Protein AF-0000000077933876 (afdb_homodimer)

Foldseek 3Di:
DDDPDDPPPDDDDFWDFDPPAAEEEEAQQCVVLCVVLVVVLPGYTYGHAAQQVLLVLLVQDWDDDVPDIDRDGHQKYKHWPVSCVVCVVFFDDKDWWWKWFKWKFAPDDDDAPQRCPPWAEAAEDVVRHVLNVQSLVLCCVPRNDVPVVVVRYHYDRGCLPPRLVCCVVVVGRMYIGIQLSCQVSVTDIGTSPDMIIMIMTGTPPDDNVSNVSNVDSCNDPVSVVSCVVSPIGTDDDDPPPPD/DDDPDDPPPDDDDFWDFDPPAAEEEEAQQCVVLCVVLVVVLPGYTYGHFAQQVLLVLLVQDWDDDVPDIDRDGHQKYKHWPVSCVVCVVFFDDKDWWWKWFKWKFAPDDDDAPQRCPPWAEAAEDVVRHVLNVQSLVLCCVPRNDVPVVVVRYHYDRGCLPVRLVCCVVVVGRMYIGIQLSCQVSVTDIGTSPDMIIMIMTGTPPDDNVSNVSNVPSCNDPVSVVSCVVSPIGTDDDDPPPPD

Radius of gyration: 26.0 Å; Cα contacts (8 Å, |Δi|>4): 1100; chains: 2; bounding box: 53×75×72 Å

pLDDT: mean 94.38, std 9.24, range [29.62, 98.94]

Nearest PDB structures (foldseek):
  7tav-assembly1_A  TM=8.319E-01  e=1.014E-13  Listeria monocytogenes
  7tav-assembly5_E  TM=8.235E-01  e=1.343E-12  Listeria monocytogenes
  7tav-assembly2_B  TM=8.235E-01  e=7.823E-13  Listeria monocytogenes
  1atg-assembly1_A  TM=7.461E-01  e=5.921E-11  Azotobacter vinelandii
  9b1v-assembly1_A  TM=5.946E-01  e=6.844E-06  Methylorubrum extorquens

Organism: NCBI:txid1294262

Structure (mmCIF, N/CA/C/O backbone):
data_AF-0000000077933876-model_v1
#
loop_
_entity.id
_entity.type
_entity.pdbx_description
1 polymer 'Uncharacterized protein'
#
loop_
_atom_site.group_PDB
_atom_site.id
_atom_site.type_symbol
_atom_site.label_atom_id
_atom_site.label_alt_id
_atom_site.label_comp_id
_atom_site.label_asym_id
_atom_site.label_entity_id
_atom_site.label_seq_id
_atom_site.pdbx_PDB_ins_code
_atom_site.Cartn_x
_atom_site.Cartn_y
_atom_site.Cartn_z
_atom_site.occupancy
_atom_site.B_iso_or_equiv
_atom_site.auth_seq_id
_atom_site.auth_comp_id
_atom_site.auth_asym_id
_atom_site.auth_atom_id
_atom_site.pdbx_PDB_model_num
ATOM 1 N N . MET A 1 1 ? -9.625 11.125 -10.273 1 88.19 1 MET A N 1
ATOM 2 C CA . MET A 1 1 ? -8.867 10.188 -9.445 1 88.19 1 MET A CA 1
ATOM 3 C C . MET A 1 1 ? -7.469 10.719 -9.164 1 88.19 1 MET A C 1
ATOM 5 O O . MET A 1 1 ? -6.762 11.141 -10.078 1 88.19 1 MET A O 1
ATOM 9 N N . LEU A 1 2 ? -7.176 10.781 -7.918 1 91.56 2 LEU A N 1
ATOM 10 C CA . LEU A 1 2 ? -5.879 11.305 -7.492 1 91.56 2 LEU A CA 1
ATOM 11 C C . LEU A 1 2 ? -4.875 10.172 -7.301 1 91.56 2 LEU A C 1
ATOM 13 O O . LEU A 1 2 ? -5.148 9.211 -6.578 1 91.56 2 LEU A O 1
ATOM 17 N N . ASP A 1 3 ? -3.797 10.289 -7.992 1 95.56 3 ASP A N 1
ATOM 18 C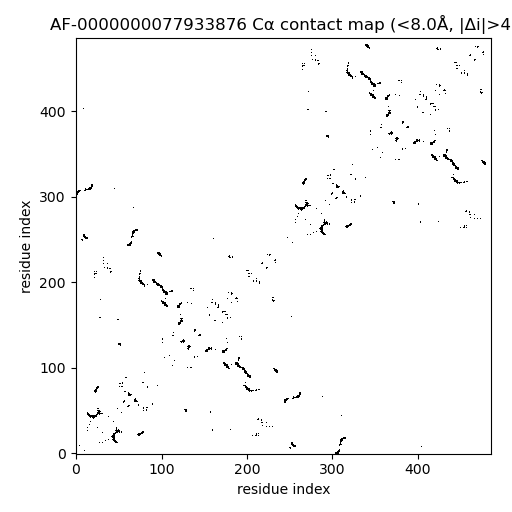 CA . ASP A 1 3 ? -2.768 9.258 -7.887 1 95.56 3 ASP A CA 1
ATOM 19 C C . ASP A 1 3 ? -1.721 9.625 -6.84 1 95.56 3 ASP A C 1
ATOM 21 O O . ASP A 1 3 ? -0.976 10.594 -7.02 1 95.56 3 ASP A O 1
ATOM 25 N N . LEU A 1 4 ? -1.622 8.875 -5.781 1 94.81 4 LEU A N 1
ATOM 26 C CA . LEU A 1 4 ? -0.704 9.18 -4.688 1 94.81 4 LEU A CA 1
ATOM 27 C C . LEU A 1 4 ? 0.378 8.109 -4.578 1 94.81 4 LEU A C 1
ATOM 29 O O . LEU A 1 4 ? 0.996 7.949 -3.523 1 94.81 4 LEU A O 1
ATOM 33 N N . THR A 1 5 ? 0.545 7.301 -5.637 1 97.19 5 THR A N 1
ATOM 34 C CA . THR A 1 5 ? 1.68 6.387 -5.703 1 97.19 5 THR A CA 1
ATOM 35 C C . THR A 1 5 ? 2.994 7.141 -5.531 1 97.19 5 THR A C 1
ATOM 37 O O . THR A 1 5 ? 3.207 8.18 -6.16 1 97.19 5 THR A O 1
ATOM 40 N N . LEU A 1 6 ? 3.783 6.648 -4.66 1 95.88 6 LEU A N 1
ATOM 41 C CA . LEU A 1 6 ? 5.039 7.324 -4.348 1 95.88 6 LEU A CA 1
ATOM 42 C C . LEU A 1 6 ? 6.16 6.316 -4.125 1 95.88 6 LEU A C 1
ATOM 44 O O . LEU A 1 6 ? 6.164 5.598 -3.121 1 95.88 6 LEU A O 1
ATOM 48 N N . ASP A 1 7 ? 7.145 6.277 -5.031 1 94.06 7 ASP A N 1
ATOM 49 C CA . ASP A 1 7 ? 8.258 5.344 -4.949 1 94.06 7 ASP A CA 1
ATOM 50 C C . ASP A 1 7 ? 8.969 5.453 -3.604 1 94.06 7 ASP A C 1
ATOM 52 O O . ASP A 1 7 ? 9.258 6.559 -3.137 1 94.06 7 ASP A O 1
ATOM 56 N N . GLY A 1 8 ? 9.18 4.234 -2.953 1 94.44 8 GLY A N 1
ATOM 57 C CA . GLY A 1 8 ? 9.898 4.184 -1.69 1 94.44 8 GLY A CA 1
ATOM 58 C C . GLY A 1 8 ? 9 4.371 -0.483 1 94.44 8 GLY A C 1
ATOM 59 O O . GLY A 1 8 ? 9.422 4.137 0.652 1 94.44 8 GLY A O 1
ATOM 60 N N . PHE A 1 9 ? 7.734 4.75 -0.717 1 96.31 9 PHE A N 1
ATOM 61 C CA . PHE A 1 9 ? 6.883 5.066 0.425 1 96.31 9 PHE A CA 1
ATOM 62 C C . PHE A 1 9 ? 5.539 4.359 0.31 1 96.31 9 PHE A C 1
ATOM 64 O O . PHE A 1 9 ? 5.164 3.576 1.185 1 96.31 9 PHE A O 1
ATOM 71 N N . ASP A 1 10 ? 4.793 4.66 -0.73 1 97.38 10 ASP A N 1
ATOM 72 C CA . ASP A 1 10 ? 3.5 4.023 -0.968 1 97.38 10 ASP A CA 1
ATOM 73 C C . ASP A 1 10 ? 3.459 3.363 -2.346 1 97.38 10 ASP A C 1
ATOM 75 O O . ASP A 1 10 ? 3.188 4.023 -3.35 1 97.38 10 ASP A O 1
ATOM 79 N N . LEU A 1 11 ? 3.707 2.055 -2.361 1 96.62 11 LEU A N 1
ATOM 80 C CA . LEU A 1 11 ? 3.695 1.182 -3.529 1 96.62 11 LEU A CA 1
ATOM 81 C C . LEU A 1 11 ? 2.832 -0.05 -3.277 1 96.62 11 LEU A C 1
ATOM 83 O O . LEU A 1 11 ? 3.018 -0.75 -2.279 1 96.62 11 LEU A O 1
ATOM 87 N N . VAL A 1 12 ? 1.88 -0.261 -4.156 1 96.62 12 VAL A N 1
ATOM 88 C CA . VAL A 1 12 ? 1.014 -1.425 -4.004 1 96.62 12 VA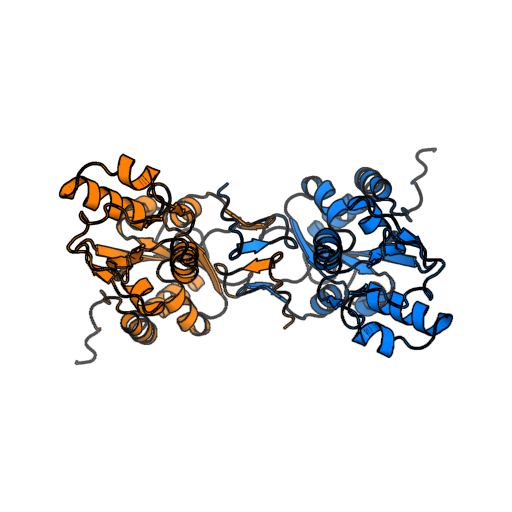L A CA 1
ATOM 89 C C . VAL A 1 12 ? 0.919 -2.178 -5.328 1 96.62 12 VAL A C 1
ATOM 91 O O . VAL A 1 12 ? 0.081 -1.857 -6.172 1 96.62 12 VAL A O 1
ATOM 94 N N . HIS A 1 13 ? 1.672 -3.262 -5.398 1 96.81 13 HIS A N 1
ATOM 95 C CA . HIS A 1 13 ? 1.698 -4.043 -6.629 1 96.81 13 HIS A CA 1
ATOM 96 C C . HIS A 1 13 ? 0.734 -5.223 -6.559 1 96.81 13 HIS A C 1
ATOM 98 O O . HIS A 1 13 ? 0.267 -5.711 -7.586 1 96.81 13 HIS A O 1
ATOM 104 N N . ASP A 1 14 ? 0.421 -5.672 -5.324 1 97.88 14 ASP A N 1
ATOM 105 C CA . ASP A 1 14 ? -0.285 -6.945 -5.234 1 97.88 14 ASP A CA 1
ATOM 106 C C . ASP A 1 14 ? -1.706 -6.75 -4.711 1 97.88 14 ASP A C 1
ATOM 108 O O . ASP A 1 14 ? -2.398 -7.723 -4.402 1 97.88 14 ASP A O 1
ATOM 112 N N . LEU A 1 15 ? -2.156 -5.531 -4.516 1 98.06 15 LEU A N 1
ATOM 113 C CA . LEU A 1 15 ? -3.551 -5.172 -4.293 1 98.06 15 LEU A CA 1
ATOM 114 C C . LEU A 1 15 ? -4.109 -4.391 -5.477 1 98.06 15 LEU A C 1
ATOM 116 O O . LEU A 1 15 ? -3.469 -3.459 -5.969 1 98.06 15 LEU A O 1
ATOM 120 N N . TYR A 1 16 ? -5.258 -4.789 -5.945 1 98.25 16 TYR A N 1
ATOM 121 C CA . TYR A 1 16 ? -5.859 -4.23 -7.152 1 98.25 16 TYR A CA 1
ATOM 122 C C . TYR A 1 16 ? -7.309 -3.832 -6.906 1 98.25 16 TYR A C 1
ATOM 124 O O . TYR A 1 16 ? -7.992 -4.43 -6.07 1 98.25 16 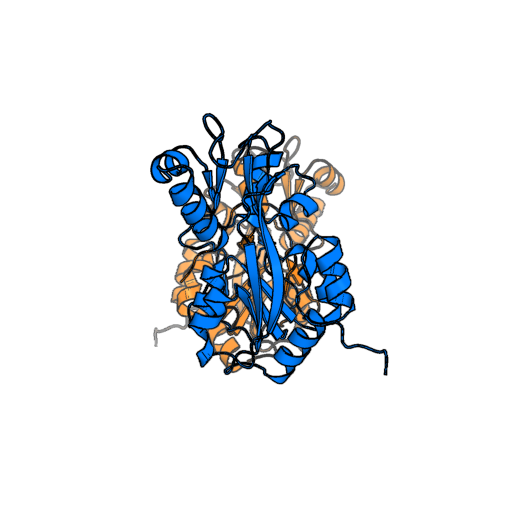TYR A O 1
ATOM 132 N N . GLY A 1 17 ? -7.727 -2.854 -7.727 1 98.38 17 GLY A N 1
ATOM 133 C CA . GLY A 1 17 ? -9.156 -2.576 -7.789 1 98.38 17 GLY A CA 1
ATOM 134 C C . GLY A 1 17 ? -9.617 -1.612 -6.715 1 98.38 17 GLY A C 1
ATOM 135 O O . GLY A 1 17 ? -8.938 -0.635 -6.406 1 98.38 17 GLY A O 1
ATOM 136 N N . ARG A 1 18 ? -10.82 -1.862 -6.277 1 98.31 18 ARG A N 1
ATOM 137 C CA . ARG A 1 18 ? -11.492 -0.942 -5.367 1 98.31 18 ARG A CA 1
ATOM 138 C C . ARG A 1 18 ? -11.609 -1.543 -3.969 1 98.31 18 ARG A C 1
ATOM 140 O O . ARG A 1 18 ? -12.109 -2.654 -3.805 1 98.31 18 ARG A O 1
ATOM 147 N N . MET A 1 19 ? -11.25 -0.824 -3 1 97.69 19 MET A N 1
ATOM 148 C CA . MET A 1 19 ? -11.211 -1.303 -1.62 1 97.69 19 MET A CA 1
ATOM 149 C C . MET A 1 19 ? -12.562 -1.854 -1.193 1 97.69 19 MET A C 1
ATOM 151 O O . MET A 1 19 ? -12.633 -2.812 -0.423 1 97.69 19 MET A O 1
ATOM 155 N N . SER A 1 20 ? -13.648 -1.314 -1.715 1 97.19 20 SER A N 1
ATOM 156 C CA . SER A 1 20 ? -15 -1.669 -1.283 1 97.19 20 SER A CA 1
ATOM 157 C C . SER A 1 20 ? -15.547 -2.844 -2.086 1 97.19 20 SER A C 1
ATOM 159 O O . SER A 1 20 ? -16.625 -3.354 -1.794 1 97.19 20 SER A O 1
ATOM 161 N N . GLY A 1 21 ? -14.852 -3.309 -3.082 1 98.25 21 GLY A N 1
ATOM 162 C CA . GLY A 1 21 ? -15.367 -4.289 -4.023 1 98.25 21 GLY A CA 1
ATOM 163 C C . GLY A 1 21 ? -15.383 -5.699 -3.467 1 98.25 21 GLY A C 1
ATOM 164 O O . GLY A 1 21 ? -14.953 -5.93 -2.338 1 98.25 21 GLY A O 1
ATOM 165 N N . VAL A 1 22 ? -15.914 -6.598 -4.277 1 98.75 22 VAL A N 1
ATOM 166 C CA . VAL A 1 22 ? -15.914 -8.023 -3.967 1 98.75 22 VAL A CA 1
ATOM 167 C C . VAL A 1 22 ? -14.484 -8.492 -3.715 1 98.75 22 VAL A C 1
ATOM 169 O O . VAL A 1 22 ? -13.57 -8.156 -4.473 1 98.75 22 VAL A O 1
ATOM 172 N N . LYS A 1 23 ? -14.25 -9.219 -2.6 1 98.81 23 LYS A N 1
ATOM 173 C CA . LYS A 1 23 ? -12.906 -9.633 -2.207 1 98.81 23 LYS A CA 1
ATOM 174 C C . LYS A 1 23 ? -12.469 -10.883 -2.971 1 98.81 23 LYS A C 1
ATOM 176 O O . LYS A 1 23 ? -12.977 -11.977 -2.721 1 98.81 23 LYS A O 1
ATOM 181 N N . PHE A 1 24 ? -11.547 -10.727 -3.902 1 98.94 24 PHE A N 1
ATOM 182 C CA . PHE A 1 24 ? -10.953 -11.828 -4.656 1 98.94 24 PHE A CA 1
ATOM 183 C C . PHE A 1 24 ? -9.492 -12.023 -4.262 1 98.94 24 PHE A C 1
ATOM 185 O O . PHE A 1 24 ? -8.641 -11.188 -4.562 1 98.94 24 PHE A O 1
ATOM 192 N N . PHE A 1 25 ? -9.211 -13.125 -3.58 1 98.88 25 PHE A N 1
ATOM 193 C CA . PHE A 1 25 ? -7.848 -13.461 -3.191 1 98.88 25 PHE A CA 1
ATOM 194 C C . PHE A 1 25 ? -7.293 -14.578 -4.07 1 98.88 25 PHE A C 1
ATOM 196 O O . PHE A 1 25 ? -7.852 -15.672 -4.117 1 98.88 25 PHE A O 1
ATOM 203 N N . ALA A 1 26 ? -6.211 -14.289 -4.723 1 98.56 26 ALA A N 1
ATOM 204 C CA . ALA A 1 26 ? -5.676 -15.25 -5.688 1 98.56 26 ALA A CA 1
ATOM 205 C C . ALA A 1 26 ? -4.211 -15.555 -5.402 1 98.56 26 ALA A C 1
ATOM 207 O O . ALA A 1 26 ? -3.455 -14.672 -4.988 1 98.56 26 ALA A O 1
ATOM 208 N N . ALA A 1 27 ? -3.854 -16.766 -5.68 1 95.38 27 ALA A N 1
ATOM 209 C CA . ALA A 1 27 ? -2.43 -17.078 -5.77 1 95.38 27 ALA A CA 1
ATOM 210 C C . ALA A 1 27 ? -1.733 -16.172 -6.777 1 95.38 27 ALA A C 1
ATOM 212 O O . ALA A 1 27 ? -2.25 -15.938 -7.871 1 95.38 27 ALA A O 1
ATOM 213 N N . GLY A 1 28 ? -0.576 -15.664 -6.445 1 93.94 28 GLY A N 1
ATOM 214 C CA . GLY A 1 28 ? 0.053 -14.523 -7.09 1 93.94 28 GLY A CA 1
ATOM 215 C C . GLY A 1 28 ? 0.656 -14.859 -8.445 1 93.94 28 GLY A C 1
ATOM 216 O O . GLY A 1 28 ? 0.877 -13.969 -9.266 1 93.94 28 GLY A O 1
ATOM 217 N N . ASN A 1 29 ? 0.889 -16.156 -8.773 1 91.06 29 ASN A N 1
ATOM 218 C CA . ASN A 1 29 ? 1.61 -16.547 -9.977 1 91.06 29 ASN A CA 1
ATOM 219 C C . ASN A 1 29 ? 0.781 -16.312 -11.234 1 91.06 29 ASN A C 1
ATOM 221 O O . ASN A 1 29 ? 1.228 -16.609 -12.344 1 91.06 29 ASN A O 1
ATOM 225 N N . GLN A 1 30 ? -0.381 -15.766 -11.086 1 97.62 30 GLN A N 1
ATOM 226 C CA . GLN A 1 30 ? -1.259 -15.477 -12.219 1 97.62 30 GLN A CA 1
ATOM 227 C C . GLN A 1 30 ? -1.646 -14 -12.25 1 97.62 30 GLN A C 1
ATOM 229 O O . GLN A 1 30 ? -2.623 -13.617 -12.898 1 97.62 30 GLN A O 1
ATOM 234 N N . TRP A 1 31 ? -0.913 -13.125 -11.555 1 97.88 31 TRP A N 1
ATOM 235 C CA . TRP A 1 31 ? -1.312 -11.734 -11.359 1 97.88 31 TRP A CA 1
ATOM 236 C C . TRP A 1 31 ? -1.438 -11.008 -12.695 1 97.88 31 TRP A C 1
ATOM 238 O O . TRP A 1 31 ? -2.344 -10.188 -12.875 1 97.88 31 TRP A O 1
ATOM 248 N N . PHE A 1 32 ? -0.529 -11.211 -13.695 1 98 32 PHE A N 1
ATOM 249 C CA . PHE A 1 32 ? -0.524 -10.5 -14.969 1 98 32 PHE A CA 1
ATOM 250 C C . PHE A 1 32 ? -1.757 -10.852 -15.797 1 98 32 PHE A C 1
ATOM 252 O O . PHE A 1 32 ? -2.316 -10 -16.484 1 98 32 PHE A O 1
ATOM 259 N N . ALA A 1 33 ? -2.215 -12.102 -15.789 1 98.5 33 ALA A N 1
ATOM 260 C CA . ALA A 1 33 ? -3.455 -12.492 -16.453 1 98.5 33 ALA A CA 1
ATOM 261 C C . ALA A 1 33 ? -4.664 -11.859 -15.773 1 98.5 33 ALA A C 1
ATOM 263 O O . ALA A 1 33 ? -5.531 -11.289 -16.438 1 98.5 33 ALA A O 1
ATOM 264 N N . LEU A 1 34 ? -4.695 -11.914 -14.461 1 98.62 34 LEU A N 1
ATOM 265 C CA . LEU A 1 34 ? -5.812 -11.375 -13.695 1 98.62 34 LEU A CA 1
ATOM 266 C C . LEU A 1 34 ? -5.902 -9.859 -13.859 1 98.62 34 LEU A C 1
ATOM 268 O O . LEU A 1 34 ? -6.996 -9.297 -13.883 1 98.62 34 LEU A O 1
ATOM 272 N N . GLU A 1 35 ? -4.711 -9.219 -13.906 1 97.94 35 GLU A N 1
ATOM 273 C CA . GLU A 1 35 ? -4.691 -7.781 -14.133 1 97.94 35 GLU A CA 1
ATOM 274 C C . GLU A 1 35 ? -5.395 -7.422 -15.438 1 97.94 35 GLU A C 1
ATOM 276 O O . GLU A 1 35 ? -6.133 -6.438 -15.5 1 97.94 35 GLU A O 1
ATOM 281 N N . GLU A 1 36 ? -5.168 -8.203 -16.453 1 98.06 36 GLU A N 1
ATOM 282 C CA . GLU A 1 36 ? -5.785 -7.945 -17.766 1 98.06 36 GLU A CA 1
ATOM 283 C C . GLU A 1 36 ? -7.289 -8.203 -17.719 1 98.06 36 GLU A C 1
ATOM 285 O O . GLU A 1 36 ? -8.055 -7.547 -18.422 1 98.06 36 GLU A O 1
ATOM 290 N N . VAL A 1 37 ? -7.793 -9.102 -16.891 1 98.31 37 VAL A N 1
ATOM 291 C CA . VAL A 1 37 ? -9.195 -9.5 -16.828 1 98.31 37 VAL A CA 1
ATOM 292 C C . VAL A 1 37 ? -9.938 -8.594 -15.844 1 98.31 37 VAL A C 1
ATOM 294 O O . VAL A 1 37 ? -11.172 -8.516 -15.875 1 98.31 37 VAL A O 1
ATOM 297 N N . LEU A 1 38 ? -9.289 -7.875 -15 1 98.19 38 LEU A N 1
ATOM 298 C CA . LEU A 1 38 ? -9.797 -7.133 -13.852 1 98.19 38 LEU A CA 1
ATOM 299 C C . LEU A 1 38 ? -10.93 -6.203 -14.273 1 98.19 38 LEU A C 1
ATOM 301 O O . LEU A 1 38 ? -11.977 -6.152 -13.609 1 98.19 38 LEU A O 1
ATOM 305 N N . PRO A 1 39 ? -10.836 -5.473 -15.43 1 97.5 39 PRO A N 1
ATOM 306 C CA . PRO A 1 39 ? -11.898 -4.527 -15.781 1 97.5 39 PRO A CA 1
ATOM 307 C C . PRO A 1 39 ? -13.242 -5.207 -16.016 1 97.5 39 PRO A C 1
ATOM 309 O O . PRO A 1 39 ? -14.289 -4.559 -15.945 1 97.5 39 PRO A O 1
ATOM 312 N N . LYS A 1 40 ? -13.242 -6.5 -16.25 1 98.06 40 LYS A N 1
ATOM 313 C CA . LYS A 1 40 ? -14.469 -7.23 -16.547 1 98.06 40 LYS A CA 1
ATOM 314 C C . LYS A 1 40 ? -15.133 -7.742 -15.273 1 98.06 40 LYS A C 1
ATOM 316 O O . LYS A 1 40 ? -16.281 -8.203 -15.305 1 98.06 40 LYS A O 1
ATOM 321 N N . MET A 1 41 ? -14.484 -7.617 -14.164 1 98.19 41 MET A N 1
ATOM 322 C CA . MET A 1 41 ? -14.953 -8.242 -12.93 1 98.19 41 MET A CA 1
ATOM 323 C C . MET A 1 41 ? -15.922 -7.324 -12.188 1 98.19 41 MET A C 1
ATOM 325 O O . MET A 1 41 ? -16.562 -7.746 -11.227 1 98.19 41 MET A O 1
ATOM 329 N N . GLY A 1 42 ? -16.062 -6.078 -12.633 1 97.31 42 GLY A N 1
ATOM 330 C CA . GLY A 1 42 ? -16.781 -5.102 -11.828 1 97.31 42 GLY A CA 1
ATOM 331 C C . GLY A 1 42 ? -15.961 -4.586 -10.648 1 97.31 42 GLY A C 1
ATOM 332 O O . GLY A 1 42 ? -14.734 -4.547 -10.711 1 97.31 42 GLY A O 1
ATOM 333 N N . ASP A 1 43 ? -16.641 -4.148 -9.602 1 97.56 43 ASP A N 1
ATOM 334 C CA . ASP A 1 43 ? -15.945 -3.641 -8.43 1 97.56 43 ASP A CA 1
ATOM 335 C C . ASP A 1 43 ? -15.383 -4.785 -7.59 1 97.56 43 ASP A C 1
ATOM 337 O O . ASP A 1 43 ? -16.141 -5.52 -6.945 1 97.56 43 ASP A O 1
ATOM 341 N N . VAL A 1 44 ? -14.094 -4.871 -7.625 1 98.62 44 VAL A N 1
ATOM 342 C CA . VAL A 1 44 ? -13.43 -5.953 -6.906 1 98.62 44 VAL A CA 1
ATOM 343 C C . VAL A 1 44 ? -12.227 -5.402 -6.141 1 98.62 44 VAL A C 1
ATOM 345 O O . VAL A 1 44 ? -11.594 -4.438 -6.578 1 98.62 44 VAL A O 1
ATOM 348 N N . PHE A 1 45 ? -12.031 -5.879 -4.969 1 98.75 45 PHE A N 1
ATOM 349 C CA . PHE A 1 45 ? -10.75 -5.824 -4.277 1 98.75 45 PHE A CA 1
ATOM 350 C C . PHE A 1 45 ? -9.984 -7.133 -4.445 1 98.75 45 PHE A C 1
ATOM 352 O O . PHE A 1 45 ? -10.352 -8.148 -3.857 1 98.75 45 PHE A O 1
ATOM 359 N N . MET A 1 46 ? -8.875 -7.09 -5.18 1 98.81 46 MET A N 1
ATOM 360 C CA . MET A 1 46 ? -8.125 -8.305 -5.504 1 98.81 46 MET A CA 1
ATOM 361 C C . MET A 1 46 ? -6.73 -8.258 -4.898 1 98.81 46 MET A C 1
ATOM 363 O O . MET A 1 46 ? -6.027 -7.254 -5.016 1 98.81 46 MET A O 1
ATOM 367 N N . GLU A 1 47 ? -6.355 -9.266 -4.211 1 98.31 47 GLU A N 1
ATOM 368 C CA . GLU A 1 47 ? -4.965 -9.453 -3.814 1 98.31 47 GLU A CA 1
ATOM 369 C C . GLU A 1 47 ? -4.34 -10.648 -4.535 1 98.31 47 GLU A C 1
ATOM 371 O O . GLU A 1 47 ? -5.008 -11.656 -4.762 1 98.31 47 GLU A O 1
ATOM 376 N N . THR A 1 48 ? -3.137 -10.578 -4.93 1 97.88 48 THR A N 1
ATOM 377 C CA . THR A 1 48 ? -2.348 -11.641 -5.547 1 97.88 48 THR A CA 1
ATOM 378 C C . THR A 1 48 ? -1.093 -11.922 -4.73 1 97.88 48 THR A C 1
ATOM 380 O O . THR A 1 48 ? -0.029 -11.359 -4.996 1 97.88 48 THR A O 1
ATOM 383 N N . LEU A 1 49 ? -1.194 -12.797 -3.75 1 96.62 49 LEU A N 1
ATOM 384 C CA . LEU A 1 49 ? -0.15 -13.094 -2.775 1 96.62 49 LEU A CA 1
ATOM 385 C C . LEU A 1 49 ? 0.272 -14.555 -2.861 1 96.62 49 LEU A C 1
ATOM 387 O O . LEU A 1 49 ? -0.354 -15.344 -3.57 1 96.62 49 LEU A O 1
ATOM 391 N N . PRO A 1 50 ? 1.418 -14.938 -2.225 1 94.94 50 PRO A N 1
ATOM 392 C CA . PRO A 1 50 ? 1.788 -16.359 -2.215 1 94.94 50 PRO A CA 1
ATOM 393 C C . PRO A 1 50 ? 0.661 -17.25 -1.713 1 94.94 50 PRO A C 1
ATOM 395 O O . PRO A 1 50 ? -0.049 -16.891 -0.771 1 94.94 50 PRO A O 1
ATOM 398 N N . PRO A 1 51 ? 0.478 -18.391 -2.344 1 95.44 51 PRO A N 1
ATOM 399 C CA . PRO A 1 51 ? -0.699 -19.203 -2.057 1 95.44 51 PRO A CA 1
ATOM 400 C C . PRO A 1 51 ? -0.774 -19.641 -0.593 1 95.44 51 PRO A C 1
ATOM 402 O O . PRO A 1 51 ? -1.869 -19.766 -0.039 1 95.44 51 PRO A O 1
ATOM 405 N N . GLY A 1 52 ? 0.349 -19.906 0.016 1 94.31 52 GLY A N 1
ATOM 406 C CA . GLY A 1 52 ? 0.311 -20.234 1.43 1 94.31 52 GLY A CA 1
ATOM 407 C C . GLY A 1 52 ? -0.317 -19.156 2.285 1 94.31 52 GLY A C 1
ATOM 408 O O . GLY A 1 52 ? -1.036 -19.453 3.242 1 94.31 52 GLY A O 1
ATOM 409 N N . VAL A 1 53 ? -0.025 -17.922 1.966 1 95.44 53 VAL A N 1
ATOM 410 C CA . VAL A 1 53 ? -0.58 -16.781 2.672 1 95.44 53 VAL A CA 1
ATOM 411 C C . VAL A 1 53 ? -2.082 -16.688 2.412 1 95.44 53 VAL A C 1
ATOM 413 O O . VAL A 1 53 ? -2.871 -16.531 3.346 1 95.44 53 VAL A O 1
ATOM 416 N N . VAL A 1 54 ? -2.484 -16.844 1.168 1 97.19 54 VAL A N 1
ATOM 417 C CA . VAL A 1 54 ? -3.889 -16.75 0.78 1 97.19 54 VAL A CA 1
ATOM 418 C C . VAL A 1 54 ? -4.691 -17.844 1.484 1 97.19 54 VAL A C 1
ATOM 420 O O . VAL A 1 54 ? -5.777 -17.594 2.006 1 97.19 54 VAL A O 1
ATOM 423 N N . MET A 1 55 ? -4.148 -19.047 1.501 1 96.88 55 MET A N 1
ATOM 424 C CA . MET A 1 55 ? -4.832 -20.156 2.174 1 96.88 55 MET A CA 1
ATOM 425 C C . MET A 1 55 ? -5.039 -19.844 3.652 1 96.88 55 MET A C 1
ATOM 427 O O . MET A 1 55 ? -6.117 -20.078 4.195 1 96.88 55 MET A O 1
ATOM 431 N N . LYS A 1 56 ? -3.986 -19.359 4.293 1 96.81 56 LYS A N 1
ATOM 432 C CA . LYS A 1 56 ? -4.086 -19 5.707 1 96.81 56 LYS A CA 1
ATOM 433 C C . LYS A 1 56 ? -5.145 -17.922 5.926 1 96.81 56 LYS A C 1
ATOM 435 O O . LYS A 1 56 ? -5.84 -17.922 6.945 1 96.81 56 LYS A O 1
ATOM 440 N N . GLN A 1 57 ? -5.254 -16.984 4.988 1 97.5 57 GLN A N 1
ATOM 441 C CA . GLN A 1 57 ? -6.293 -15.961 5.09 1 97.5 57 GLN A CA 1
ATOM 442 C C . GLN A 1 57 ? -7.684 -16.578 5.004 1 97.5 57 GLN A C 1
ATOM 444 O O . GLN A 1 57 ? -8.602 -16.156 5.703 1 97.5 57 GLN A O 1
ATOM 449 N N . VAL A 1 58 ? -7.867 -17.547 4.129 1 97.94 58 VAL A N 1
ATOM 450 C CA . VAL A 1 58 ? -9.133 -18.281 4.051 1 97.94 58 VAL A CA 1
ATOM 451 C C . VAL A 1 58 ? -9.445 -18.906 5.402 1 97.94 58 VAL A C 1
ATOM 453 O O . VAL A 1 58 ? -10.602 -18.953 5.828 1 97.94 58 VAL A O 1
ATOM 456 N N . MET A 1 59 ? -8.406 -19.375 6.059 1 97.62 59 MET A N 1
ATOM 457 C CA . MET A 1 59 ? -8.555 -20.047 7.344 1 97.62 59 MET A CA 1
ATOM 458 C C . MET A 1 59 ? -8.703 -19.031 8.477 1 97.62 59 MET A C 1
ATOM 460 O O . MET A 1 59 ? -8.867 -19.422 9.633 1 97.62 59 MET A O 1
ATOM 464 N N . GLY A 1 60 ? -8.586 -17.781 8.18 1 96.5 60 GLY A N 1
ATOM 465 C CA . GLY A 1 60 ? -8.953 -16.781 9.172 1 96.5 60 GLY A CA 1
ATOM 466 C C . GLY A 1 60 ? -7.789 -15.922 9.617 1 96.5 60 GLY A C 1
ATOM 467 O O . GLY A 1 60 ? -7.961 -15 10.414 1 96.5 60 GLY A O 1
ATOM 468 N N . GLU A 1 61 ? -6.586 -16.172 9.055 1 97.06 61 GLU A N 1
ATOM 469 C CA . GLU A 1 61 ? -5.449 -15.336 9.422 1 97.06 61 GLU A CA 1
ATOM 470 C C . GLU A 1 61 ? -5.488 -14 8.68 1 97.06 61 GLU A C 1
ATOM 472 O O . GLU A 1 61 ? -6.164 -13.867 7.656 1 97.06 61 GLU A O 1
ATOM 477 N N . GLU A 1 62 ? -4.793 -13.008 9.25 1 97.81 62 GLU A N 1
ATOM 478 C CA . GLU A 1 62 ? -4.746 -11.672 8.664 1 97.81 62 GLU A CA 1
ATOM 479 C C . GLU A 1 62 ? -3.361 -11.367 8.102 1 97.81 62 GLU A C 1
ATOM 481 O O . GLU A 1 62 ? -2.371 -11.977 8.508 1 97.81 62 GLU A O 1
ATOM 486 N N . VAL A 1 63 ? -3.379 -10.461 7.156 1 97.44 63 VAL A N 1
ATOM 487 C CA . VAL A 1 63 ? -2.141 -10.055 6.5 1 97.44 63 VAL A CA 1
ATOM 488 C C . VAL A 1 63 ? -1.884 -8.57 6.758 1 97.44 63 VAL A C 1
ATOM 490 O O . VAL A 1 63 ? -2.82 -7.77 6.797 1 97.44 63 VAL A O 1
ATOM 493 N N . ARG A 1 64 ? -0.659 -8.273 6.902 1 97.56 64 ARG A N 1
ATOM 494 C CA . ARG A 1 64 ? -0.237 -6.879 7.02 1 97.56 64 ARG A CA 1
ATOM 495 C C . ARG A 1 64 ? 0.713 -6.5 5.891 1 97.56 64 ARG A C 1
ATOM 497 O O . ARG A 1 64 ? 1.594 -7.281 5.52 1 97.56 64 ARG A O 1
ATOM 504 N N . ILE A 1 65 ? 0.574 -5.348 5.32 1 97.31 65 ILE A N 1
ATOM 505 C CA . ILE A 1 65 ? 1.51 -4.676 4.426 1 97.31 65 ILE A CA 1
ATOM 506 C C . ILE A 1 65 ? 1.835 -3.287 4.965 1 97.31 65 ILE A C 1
ATOM 508 O O . ILE A 1 65 ? 0.966 -2.414 5.012 1 97.31 65 ILE A O 1
ATOM 512 N N . GLY A 1 66 ? 3.1 -3.104 5.305 1 96.25 66 GLY A N 1
ATOM 513 C CA . GLY A 1 66 ? 3.42 -1.872 6.012 1 96.25 66 GLY A CA 1
ATOM 514 C C . GLY A 1 66 ? 2.588 -1.667 7.262 1 96.25 66 GLY A C 1
ATOM 515 O O . GLY A 1 66 ? 2.551 -2.533 8.141 1 96.25 66 GLY A O 1
ATOM 516 N N . ASN A 1 67 ? 1.842 -0.512 7.293 1 96.38 67 ASN A N 1
ATOM 517 C CA . ASN A 1 67 ? 1.051 -0.169 8.469 1 96.38 67 ASN A CA 1
ATOM 518 C C . ASN A 1 67 ? -0.406 -0.595 8.312 1 96.38 67 ASN A C 1
ATOM 520 O O . ASN A 1 67 ? -1.224 -0.372 9.203 1 96.38 67 ASN A O 1
ATOM 524 N N . LEU A 1 68 ? -0.758 -1.257 7.234 1 97.81 68 LEU A N 1
ATOM 525 C CA . LEU A 1 68 ? -2.135 -1.619 6.918 1 97.81 68 LEU A CA 1
ATOM 526 C C . LEU A 1 68 ? -2.383 -3.1 7.184 1 97.81 68 LEU A C 1
ATOM 528 O O . LEU A 1 68 ? -1.597 -3.951 6.766 1 97.81 68 LEU A O 1
ATOM 532 N N . VAL A 1 69 ? -3.406 -3.393 7.836 1 98.12 69 VAL A N 1
ATOM 533 C CA . VAL A 1 69 ? -3.852 -4.766 8.062 1 98.12 69 VAL A CA 1
ATOM 534 C C . VAL A 1 69 ? -5.055 -5.07 7.168 1 98.12 69 VAL A C 1
ATOM 536 O O . VAL A 1 69 ? -6.059 -4.355 7.203 1 98.12 69 VAL A O 1
ATOM 539 N N . ILE A 1 70 ? -4.895 -6.082 6.395 1 98.12 70 ILE A N 1
ATOM 540 C CA . ILE A 1 70 ? -6 -6.609 5.602 1 98.12 70 ILE A CA 1
ATOM 541 C C . ILE A 1 70 ? -6.773 -7.641 6.418 1 98.12 70 ILE A C 1
ATOM 543 O O . ILE A 1 70 ? -6.426 -8.828 6.426 1 98.12 70 ILE A O 1
ATOM 547 N N . ASP A 1 71 ? -7.812 -7.16 7.027 1 97.69 71 ASP A N 1
ATOM 548 C CA . ASP A 1 71 ? -8.562 -7.977 7.977 1 97.69 71 ASP A CA 1
ATOM 549 C C . ASP A 1 71 ? -9.898 -8.422 7.379 1 97.69 71 ASP A C 1
ATOM 551 O O . ASP A 1 71 ? -10.828 -8.758 8.109 1 97.69 71 ASP A O 1
ATOM 555 N N . VAL A 1 72 ? -9.961 -8.43 6.086 1 96.19 72 VAL A N 1
ATOM 556 C CA . VAL A 1 72 ? -11.164 -8.898 5.402 1 96.19 72 VAL A CA 1
ATOM 557 C C . VAL A 1 72 ? -10.93 -10.305 4.863 1 96.19 72 VAL A C 1
ATOM 559 O O . VAL A 1 72 ? -9.789 -10.719 4.645 1 96.19 72 VAL A O 1
ATOM 562 N N . LYS A 1 73 ? -12.016 -11.008 4.625 1 96.12 73 LYS A N 1
ATOM 563 C CA . LYS A 1 73 ? -11.953 -12.375 4.109 1 96.12 73 LYS A CA 1
ATOM 564 C C . LYS A 1 73 ? -12.352 -12.422 2.639 1 96.12 73 LYS A C 1
ATOM 566 O O . LYS A 1 73 ? -13.164 -11.609 2.182 1 96.12 73 LYS A O 1
ATOM 571 N N . PRO A 1 74 ? -11.836 -13.367 1.942 1 98.56 74 PRO A N 1
ATOM 572 C CA . PRO A 1 74 ? -12.195 -13.453 0.526 1 98.56 74 PRO A CA 1
ATOM 573 C C . PRO A 1 74 ? -13.617 -13.969 0.313 1 98.56 74 PRO A C 1
ATOM 575 O O . PRO A 1 74 ? -14.078 -14.852 1.05 1 98.56 74 PRO A O 1
ATOM 578 N N . ASP A 1 75 ? -14.305 -13.406 -0.701 1 98.75 75 ASP A N 1
ATOM 579 C CA . ASP A 1 75 ? -15.57 -13.922 -1.224 1 98.75 75 ASP A CA 1
ATOM 580 C C . ASP A 1 75 ? -15.32 -15.039 -2.242 1 98.75 75 ASP A C 1
ATOM 582 O O . ASP A 1 75 ? -16.141 -15.938 -2.395 1 98.75 75 ASP A O 1
ATOM 586 N N . VAL A 1 76 ? -14.289 -14.953 -2.961 1 98.88 76 VAL A N 1
ATOM 587 C CA . VAL A 1 76 ? -13.828 -15.906 -3.963 1 98.88 76 VAL A CA 1
ATOM 588 C C . VAL A 1 76 ? -12.305 -16.031 -3.893 1 98.88 76 VAL A C 1
ATOM 590 O O . VAL A 1 76 ? -11.609 -15.062 -3.596 1 98.88 76 VAL A O 1
ATO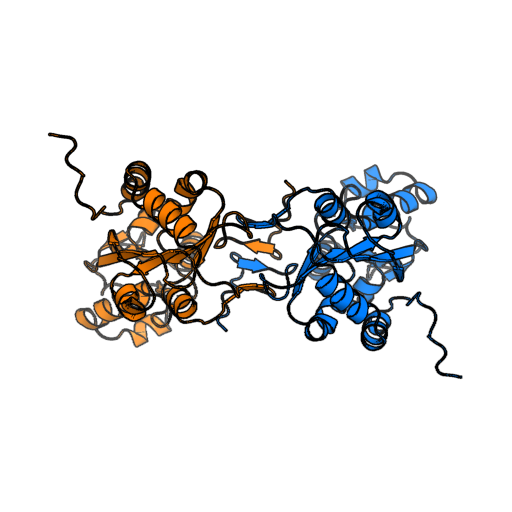M 593 N N . VAL A 1 77 ? -11.82 -17.266 -4.027 1 98.94 77 VAL A N 1
ATOM 594 C CA . VAL A 1 77 ? -10.398 -17.516 -3.846 1 98.94 77 VAL A CA 1
ATOM 595 C C . VAL A 1 77 ? -9.883 -18.422 -4.965 1 98.94 77 VAL A C 1
ATOM 597 O O . VAL A 1 77 ? -10.617 -19.281 -5.457 1 98.94 77 VAL A O 1
ATOM 600 N N . SER A 1 78 ? -8.734 -18.156 -5.449 1 98.81 78 SER A N 1
ATOM 601 C CA . SER A 1 78 ? -8.008 -19.047 -6.355 1 98.81 78 SER A CA 1
ATOM 602 C C . SER A 1 78 ? -6.711 -19.547 -5.723 1 98.81 78 SER A C 1
ATOM 604 O O . SER A 1 78 ? -5.879 -18.75 -5.293 1 98.81 78 SER A O 1
ATOM 606 N N . LEU A 1 79 ? -6.543 -20.828 -5.664 1 97.56 79 LEU A N 1
ATOM 607 C CA . LEU A 1 79 ? -5.426 -21.5 -5.02 1 97.56 79 LEU A CA 1
ATOM 608 C C . LEU A 1 79 ? -4.957 -22.688 -5.852 1 97.56 79 LEU A C 1
ATOM 610 O O . LEU A 1 79 ? -5.707 -23.203 -6.688 1 97.56 79 LEU A O 1
ATOM 614 N N . PRO A 1 80 ? -3.664 -23.031 -5.602 1 96.06 80 PRO A N 1
ATOM 615 C CA . PRO A 1 80 ? -3.33 -24.375 -6.09 1 96.06 80 PRO A CA 1
ATOM 616 C C . PRO A 1 80 ? -4.332 -25.438 -5.633 1 96.06 80 PRO A C 1
ATOM 618 O O . PRO A 1 80 ? -4.805 -25.391 -4.496 1 96.06 80 PRO A O 1
ATOM 621 N N . SER A 1 81 ? -4.641 -26.391 -6.5 1 96.19 81 SER A N 1
ATOM 622 C CA . SER A 1 81 ? -5.699 -27.359 -6.242 1 96.19 81 SER A CA 1
ATOM 623 C C . SER A 1 81 ? -5.422 -28.156 -4.969 1 96.19 81 SER A C 1
ATOM 625 O O . SER A 1 81 ? -6.348 -28.469 -4.219 1 96.19 81 SER A O 1
ATOM 627 N N . SER A 1 82 ? -4.156 -28.469 -4.738 1 93.56 82 SER A N 1
ATOM 628 C CA . SER A 1 82 ? -3.805 -29.203 -3.525 1 93.56 82 SER A CA 1
ATOM 629 C C . SER A 1 82 ? -4.121 -28.375 -2.277 1 93.56 82 SER A C 1
ATOM 631 O O . SER A 1 82 ? -4.566 -28.938 -1.267 1 93.56 82 SER A O 1
ATOM 633 N N . MET A 1 83 ? -3.953 -27.109 -2.299 1 95.31 83 MET A N 1
ATOM 634 C CA . MET A 1 83 ? -4.25 -26.25 -1.164 1 95.31 83 MET A CA 1
ATOM 635 C C . MET A 1 83 ? -5.75 -26 -1.048 1 95.31 83 MET A C 1
ATOM 637 O O . MET A 1 83 ? -6.281 -25.875 0.058 1 95.31 83 MET A O 1
ATOM 641 N N . MET A 1 84 ? -6.422 -25.891 -2.203 1 97.94 84 MET A N 1
ATOM 642 C CA . MET A 1 84 ? -7.875 -25.766 -2.199 1 97.94 84 MET A CA 1
ATOM 643 C C . MET A 1 84 ? -8.523 -26.938 -1.46 1 97.94 84 MET A C 1
ATOM 645 O O . MET A 1 84 ? -9.484 -26.75 -0.711 1 97.94 84 MET A O 1
ATOM 649 N N . GLU A 1 85 ? -7.93 -28.141 -1.614 1 97.5 85 GLU A N 1
ATOM 650 C CA . GLU A 1 85 ? -8.438 -29.328 -0.934 1 97.5 85 GLU A CA 1
ATOM 651 C C . GLU A 1 85 ? -8.328 -29.188 0.582 1 97.5 85 GLU A C 1
ATOM 653 O O . GLU A 1 85 ? -9.18 -29.688 1.32 1 97.5 85 GLU A O 1
ATOM 658 N N . GLN A 1 86 ? -7.328 -28.516 1.015 1 96.88 86 GLN A N 1
ATOM 659 C CA . GLN A 1 86 ? -7.102 -28.344 2.447 1 96.88 86 GLN A CA 1
ATOM 660 C C . GLN A 1 86 ? -8.164 -27.453 3.068 1 96.88 86 GLN A C 1
ATOM 662 O O . GLN A 1 86 ? -8.375 -27.469 4.281 1 96.88 86 GLN A O 1
ATOM 667 N N . VAL A 1 87 ? -8.82 -26.625 2.26 1 98.31 87 VAL A N 1
ATOM 668 C CA . VAL A 1 87 ? -9.828 -25.703 2.791 1 98.31 87 VAL A CA 1
ATOM 669 C C . VAL A 1 87 ? -11.188 -26.031 2.186 1 98.31 87 VAL A C 1
ATOM 671 O O . VAL A 1 87 ? -12.055 -25.156 2.078 1 98.31 87 VAL A O 1
ATOM 674 N N . LYS A 1 88 ? -11.352 -27.25 1.715 1 97.81 88 LYS A N 1
ATOM 675 C CA . LYS A 1 88 ? -12.547 -27.672 0.988 1 97.81 88 LYS A CA 1
ATOM 676 C C . LYS A 1 88 ? -13.805 -27.422 1.814 1 97.81 88 LYS A C 1
ATOM 678 O O . LYS A 1 88 ? -14.875 -27.156 1.263 1 97.81 88 LYS A O 1
ATOM 683 N N . ASP A 1 89 ? -13.742 -27.422 3.094 1 98.12 89 ASP A N 1
ATOM 684 C CA . ASP A 1 89 ? -14.891 -27.25 3.973 1 98.12 89 ASP A CA 1
ATOM 685 C C . ASP A 1 89 ? -15.297 -25.781 4.062 1 98.12 89 ASP A C 1
ATOM 687 O O . ASP A 1 89 ? -16.375 -25.453 4.547 1 98.12 89 ASP A O 1
ATOM 691 N N . LEU A 1 90 ? -14.469 -24.906 3.559 1 98.56 90 LEU A N 1
ATOM 692 C CA . LEU A 1 90 ? -14.711 -23.469 3.682 1 98.56 90 LEU A CA 1
ATOM 693 C C . LEU A 1 90 ? -15.117 -22.875 2.34 1 98.56 90 LEU A C 1
ATOM 695 O O . LEU A 1 90 ? -15.383 -21.672 2.248 1 98.56 90 LEU A O 1
ATOM 699 N N . VAL A 1 91 ? -15.164 -23.672 1.302 1 98.62 91 VAL A N 1
ATOM 700 C CA . VAL A 1 91 ? -15.445 -23.141 -0.031 1 98.62 91 VAL A CA 1
ATOM 701 C C . VAL A 1 91 ? -16.578 -23.938 -0.677 1 98.62 91 VAL A C 1
ATOM 703 O O . VAL A 1 91 ? -16.953 -25 -0.172 1 98.62 91 VAL A O 1
ATOM 706 N N . LEU A 1 92 ? -17.062 -23.359 -1.775 1 98.06 92 LEU A N 1
ATOM 707 C CA . LEU A 1 92 ? -18.141 -23.984 -2.529 1 98.06 92 LEU A CA 1
ATOM 708 C C . LEU A 1 92 ? -17.688 -24.344 -3.941 1 98.06 92 LEU A C 1
ATOM 710 O O . LEU A 1 92 ? -17.172 -23.484 -4.664 1 98.06 92 LEU A O 1
ATOM 714 N N . GLU A 1 93 ? -17.766 -25.578 -4.379 1 93.81 93 GLU A N 1
ATOM 715 C CA . GLU A 1 93 ? -17.656 -26.078 -5.75 1 93.81 93 GLU A CA 1
ATOM 716 C C . GLU A 1 93 ? -16.359 -25.609 -6.398 1 93.81 93 GLU A C 1
ATOM 718 O O . GLU A 1 93 ? -16.375 -24.922 -7.426 1 93.81 93 GLU A O 1
ATOM 723 N N . PRO A 1 94 ? -15.273 -25.953 -5.863 1 98.44 94 PRO A N 1
ATOM 724 C CA . PRO A 1 94 ? -14.016 -25.594 -6.523 1 98.44 94 PRO A CA 1
ATOM 725 C C . PRO A 1 94 ? -13.93 -26.125 -7.953 1 98.44 94 PRO A C 1
ATOM 727 O O . PRO A 1 94 ? -14.406 -27.219 -8.234 1 98.44 94 PRO A O 1
ATOM 730 N N . VAL A 1 95 ? -13.352 -25.328 -8.867 1 98.5 95 VAL A N 1
ATOM 731 C CA . VAL A 1 95 ? -13.156 -25.688 -10.266 1 98.5 95 VAL A CA 1
ATOM 732 C C . VAL A 1 95 ? -11.688 -25.531 -10.641 1 98.5 95 VAL A C 1
ATOM 734 O O . VAL A 1 95 ? -11.102 -24.469 -10.438 1 98.5 95 VAL A O 1
ATOM 737 N N . VAL A 1 96 ? -11.125 -26.562 -11.148 1 98.5 96 VAL A N 1
ATOM 738 C CA . VAL A 1 96 ? -9.781 -26.484 -11.711 1 98.5 96 VAL A CA 1
ATOM 739 C C . VAL A 1 96 ? -9.836 -25.797 -13.078 1 98.5 96 VAL A C 1
ATOM 741 O O . VAL A 1 96 ? -10.602 -26.219 -13.953 1 98.5 96 VAL A O 1
ATOM 744 N N . TYR A 1 97 ? -8.992 -24.75 -13.297 1 98.44 97 TYR A N 1
ATOM 745 C CA . TYR A 1 97 ? -9.25 -24.016 -14.539 1 98.44 97 TYR A CA 1
ATOM 746 C C . TYR A 1 97 ? -7.965 -23.844 -15.336 1 98.44 97 TYR A C 1
ATOM 748 O O . TYR A 1 97 ? -8 -23.656 -16.547 1 98.44 97 TYR A O 1
ATOM 756 N N . VAL A 1 98 ? -6.77 -23.922 -14.672 1 98.38 98 VAL A N 1
ATOM 757 C CA . VAL A 1 98 ? -5.551 -23.781 -15.461 1 98.38 98 VAL A CA 1
ATOM 758 C C . VAL A 1 98 ? -4.457 -24.672 -14.875 1 98.38 98 VAL A C 1
ATOM 760 O O . VAL A 1 98 ? -4.527 -25.062 -13.711 1 98.38 98 VAL A O 1
ATOM 763 N N . GLU A 1 99 ? -3.482 -24.969 -15.641 1 97.5 99 GLU A N 1
ATOM 764 C CA . GLU A 1 99 ? -2.264 -25.688 -15.312 1 97.5 99 GLU A CA 1
ATOM 765 C C . GLU A 1 99 ? -1.024 -24.953 -15.805 1 97.5 99 GLU A C 1
ATOM 767 O O . GLU A 1 99 ? -1.079 -24.25 -16.812 1 97.5 99 GLU A O 1
ATOM 772 N N . ASN A 1 100 ? 0.011 -25.047 -15.062 1 96.88 100 ASN A N 1
ATOM 773 C CA . ASN A 1 100 ? 1.297 -24.406 -15.336 1 96.88 100 ASN A CA 1
ATOM 774 C C . ASN A 1 100 ? 2.461 -25.328 -15 1 96.88 100 ASN A C 1
ATOM 776 O O . ASN A 1 100 ? 2.258 -26.422 -14.469 1 96.88 100 ASN A O 1
ATOM 780 N N . GLU A 1 101 ? 3.648 -24.969 -15.438 1 96.5 101 GLU A N 1
ATOM 781 C CA . GLU A 1 101 ? 4.836 -25.781 -15.203 1 96.5 101 GLU A CA 1
ATOM 782 C C . GLU A 1 101 ? 5.918 -24.984 -14.484 1 96.5 101 GLU A C 1
ATOM 784 O O . GLU A 1 101 ? 6.133 -23.812 -14.781 1 96.5 101 GLU A O 1
ATOM 789 N N . VAL A 1 102 ? 6.641 -25.672 -13.531 1 96.62 102 VAL A N 1
ATOM 790 C CA . VAL A 1 102 ? 7.801 -25.078 -12.867 1 96.62 102 VAL A CA 1
ATOM 791 C C . VAL A 1 102 ? 9.008 -25.125 -13.805 1 96.62 102 VAL A C 1
ATOM 793 O O . VAL A 1 102 ? 9.312 -26.172 -14.391 1 96.62 102 VAL A O 1
ATOM 796 N N . VAL A 1 103 ? 9.727 -24 -13.922 1 96.19 103 VAL A N 1
ATOM 797 C CA . VAL A 1 103 ? 10.891 -23.953 -14.797 1 96.19 103 VAL A CA 1
ATOM 798 C C . VAL A 1 103 ? 12.055 -23.281 -14.062 1 96.19 103 VAL A C 1
ATOM 800 O O . VAL A 1 103 ? 11.859 -22.672 -13.008 1 96.19 103 VAL A O 1
ATOM 803 N N . ILE A 1 104 ? 13.18 -23.453 -14.562 1 96.44 104 ILE A N 1
ATOM 804 C CA . ILE A 1 104 ? 14.344 -22.641 -14.227 1 96.44 104 ILE A CA 1
ATOM 805 C C . ILE A 1 104 ? 14.594 -21.609 -15.32 1 96.44 104 ILE A C 1
ATOM 807 O O . ILE A 1 104 ? 14.938 -21.953 -16.453 1 96.44 104 ILE A O 1
ATOM 811 N N . ALA A 1 105 ? 14.375 -20.344 -14.992 1 97.25 105 ALA A N 1
ATOM 812 C CA . ALA A 1 105 ? 14.641 -19.281 -15.945 1 97.25 105 ALA A CA 1
ATOM 813 C C . ALA A 1 105 ? 16.109 -18.875 -15.922 1 97.25 105 ALA A C 1
ATOM 815 O O . ALA A 1 105 ? 16.656 -18.562 -14.859 1 97.25 105 ALA A O 1
ATOM 816 N N . THR A 1 106 ? 16.797 -18.859 -17.094 1 96.25 106 THR A N 1
ATOM 817 C CA . THR A 1 106 ? 18.203 -18.484 -17.188 1 96.25 106 THR A CA 1
ATOM 818 C C . THR A 1 106 ? 18.625 -18.328 -18.656 1 96.25 106 THR A C 1
ATOM 820 O O . THR A 1 106 ? 18.078 -18.984 -19.531 1 96.25 106 THR A O 1
ATOM 823 N N . ASP A 1 107 ? 19.547 -17.484 -18.828 1 92.44 107 ASP A N 1
ATOM 824 C CA . ASP A 1 107 ? 20.141 -17.344 -20.156 1 92.44 107 ASP A CA 1
ATOM 825 C C . ASP A 1 107 ? 21.344 -18.266 -20.328 1 92.44 107 ASP A C 1
ATOM 827 O O . ASP A 1 107 ? 21.891 -18.375 -21.422 1 92.44 107 ASP A O 1
ATOM 831 N N . LEU A 1 108 ? 21.703 -18.859 -19.328 1 91.38 108 LEU A N 1
ATOM 832 C CA . LEU A 1 108 ? 22.844 -19.766 -19.359 1 91.38 108 LEU A CA 1
ATOM 833 C C . LEU A 1 108 ? 22.422 -21.156 -19.812 1 91.38 108 LEU A C 1
ATOM 835 O O . LEU A 1 108 ? 21.25 -21.531 -19.703 1 91.38 108 LEU A O 1
ATOM 839 N N . ARG A 1 109 ? 23.406 -21.844 -20.297 1 89 109 ARG A N 1
ATOM 840 C CA . ARG A 1 109 ? 23.125 -23.219 -20.703 1 89 109 ARG A CA 1
ATOM 841 C C . ARG A 1 109 ? 23.047 -24.156 -19.5 1 89 109 ARG A C 1
ATOM 843 O O . ARG A 1 109 ? 24.031 -24.312 -18.781 1 89 109 ARG A O 1
ATOM 850 N N . VAL A 1 110 ? 21.906 -24.641 -19.234 1 89.06 110 VAL A N 1
ATOM 851 C CA . VAL A 1 110 ? 21.625 -25.594 -18.172 1 89.06 110 VAL A CA 1
ATOM 852 C C . VAL A 1 110 ? 21.016 -26.859 -18.766 1 89.06 110 VAL A C 1
ATOM 854 O O . VAL A 1 110 ? 20.062 -26.797 -19.547 1 89.06 110 VAL A O 1
ATOM 857 N N . ARG A 1 111 ? 21.641 -28 -18.453 1 84.5 111 ARG A N 1
ATOM 858 C CA . ARG A 1 111 ? 21.203 -29.25 -19.031 1 84.5 111 ARG A CA 1
ATOM 859 C C . ARG A 1 111 ? 19.922 -29.75 -18.375 1 84.5 111 ARG A C 1
ATOM 861 O O . ARG A 1 111 ? 19.031 -30.266 -19.062 1 84.5 111 ARG A O 1
ATOM 868 N N . ASP A 1 112 ? 19.953 -29.75 -17.172 1 85.06 112 ASP A N 1
ATOM 869 C CA . ASP A 1 112 ? 18.797 -30.156 -16.375 1 85.06 112 ASP A CA 1
ATOM 870 C C . ASP A 1 112 ? 18.781 -29.469 -15.016 1 85.06 112 ASP A C 1
ATOM 872 O O . ASP A 1 112 ? 19.594 -28.578 -14.766 1 85.06 112 ASP A O 1
ATOM 876 N N . ILE A 1 113 ? 17.812 -29.844 -14.148 1 86.38 113 ILE A N 1
ATOM 877 C CA . ILE A 1 113 ? 17.578 -29.109 -12.906 1 86.38 113 ILE A CA 1
ATOM 878 C C . ILE A 1 113 ? 18.719 -29.359 -11.93 1 86.38 113 ILE A C 1
ATOM 880 O O . ILE A 1 113 ? 18.844 -28.672 -10.922 1 86.38 113 ILE A O 1
ATOM 884 N N . CYS A 1 114 ? 19.594 -30.328 -12.25 1 89.88 114 CYS A N 1
ATOM 885 C CA . CYS A 1 114 ? 20.703 -30.641 -11.359 1 89.88 114 CYS A CA 1
ATOM 886 C C . CYS A 1 114 ? 21.953 -29.828 -11.711 1 89.88 114 CYS A C 1
ATOM 888 O O . CYS A 1 114 ? 22.891 -29.766 -10.93 1 89.88 114 CYS A O 1
ATOM 890 N N . ASP A 1 115 ? 21.922 -29.25 -12.906 1 88.44 115 ASP A N 1
ATOM 891 C CA . ASP A 1 115 ? 23.062 -28.469 -13.391 1 88.44 115 ASP A CA 1
ATOM 892 C C . ASP A 1 115 ? 22.984 -27.031 -12.898 1 88.44 115 ASP A C 1
ATOM 894 O O . ASP A 1 115 ? 22.891 -26.094 -13.695 1 88.44 115 ASP A O 1
ATOM 898 N N . LEU A 1 116 ? 23.016 -26.812 -11.586 1 88.81 116 LEU A N 1
ATOM 899 C CA . LEU A 1 116 ? 22.859 -25.469 -11.023 1 88.81 116 LEU A CA 1
ATOM 900 C C . LEU A 1 116 ? 24.109 -25.062 -10.25 1 88.81 116 LEU A C 1
ATOM 902 O O . LEU A 1 116 ? 24.109 -24.031 -9.562 1 88.81 116 LEU A O 1
ATOM 906 N N . SER A 1 117 ? 25.078 -25.969 -10.445 1 77 117 SER A N 1
ATOM 907 C CA . SER A 1 117 ? 26.312 -25.703 -9.719 1 77 117 SER A CA 1
ATOM 908 C C . SER A 1 117 ? 26.938 -24.375 -10.148 1 77 117 SER A C 1
ATOM 910 O O . SER A 1 117 ? 27.047 -24.078 -11.344 1 77 117 SER A O 1
ATOM 912 N N . GLY A 1 118 ? 27.188 -23.562 -9.211 1 77.69 118 GLY A N 1
ATOM 913 C CA . GLY A 1 118 ? 27.891 -22.328 -9.484 1 77.69 118 GLY A CA 1
ATOM 914 C C . GLY A 1 118 ? 26.953 -21.172 -9.805 1 77.69 118 GLY A C 1
ATOM 915 O O . GLY A 1 118 ? 27.406 -20.031 -9.984 1 77.69 118 GLY A O 1
ATOM 916 N N . LEU A 1 119 ? 25.656 -21.516 -9.93 1 88.38 119 LEU A N 1
ATOM 917 C CA . LEU A 1 119 ? 24.719 -20.438 -10.211 1 88.38 119 LEU A CA 1
ATOM 918 C C . LEU A 1 119 ? 24.203 -19.812 -8.922 1 88.38 119 LEU A C 1
ATOM 920 O O . LEU A 1 119 ? 24.031 -20.5 -7.914 1 88.38 119 LEU A O 1
ATOM 924 N N . LYS A 1 120 ? 24.047 -18.547 -9 1 92.12 120 LYS A N 1
ATOM 925 C CA . LYS A 1 120 ? 23.281 -17.859 -7.957 1 92.12 120 LYS A CA 1
ATOM 926 C C . LYS A 1 120 ? 21.797 -17.797 -8.305 1 92.12 120 LYS A C 1
ATOM 928 O O . LYS A 1 120 ? 21.422 -17.156 -9.289 1 92.12 120 LYS A O 1
ATOM 933 N N . LEU A 1 121 ? 21.031 -18.484 -7.5 1 95.75 121 LEU A N 1
ATOM 934 C CA . LEU A 1 121 ? 19.625 -18.703 -7.836 1 95.75 121 LEU A CA 1
ATOM 935 C C . LEU A 1 121 ? 18.719 -17.844 -6.949 1 95.75 121 LEU A C 1
ATOM 937 O O . LEU A 1 121 ? 19.016 -17.641 -5.77 1 95.75 121 LEU A O 1
ATOM 941 N N . ALA A 1 122 ? 17.625 -17.297 -7.539 1 97.94 122 ALA A N 1
ATOM 942 C CA . ALA A 1 122 ? 16.453 -16.938 -6.742 1 97.94 122 ALA A CA 1
ATOM 943 C C . ALA A 1 122 ? 15.578 -18.156 -6.496 1 97.94 122 ALA A C 1
ATOM 945 O O . ALA A 1 122 ? 15.062 -18.766 -7.441 1 97.94 122 ALA A O 1
ATOM 946 N N . LEU A 1 123 ? 15.453 -18.5 -5.309 1 96.81 123 LEU A N 1
ATOM 947 C CA . LEU A 1 123 ? 14.758 -19.719 -4.895 1 96.81 123 LEU A CA 1
ATOM 948 C C . LEU A 1 123 ? 13.516 -19.375 -4.074 1 96.81 123 LEU A C 1
ATOM 950 O O . LEU A 1 123 ? 13.625 -18.812 -2.986 1 96.81 123 LEU A O 1
ATOM 954 N N . PRO A 1 124 ? 12.258 -19.688 -4.609 1 96.75 124 PRO A N 1
ATOM 955 C CA . PRO A 1 124 ? 11.055 -19.438 -3.811 1 96.75 124 PRO A CA 1
ATOM 956 C C . PRO A 1 124 ? 11.055 -20.203 -2.484 1 96.75 124 PRO A C 1
ATOM 958 O O . PRO A 1 124 ? 11.492 -21.344 -2.426 1 96.75 124 PRO A O 1
ATOM 961 N N . ASN A 1 125 ? 10.602 -19.562 -1.454 1 93.62 125 ASN A N 1
ATOM 962 C CA . ASN A 1 125 ? 10.539 -20.141 -0.112 1 93.62 125 ASN A CA 1
ATOM 963 C C . ASN A 1 125 ? 9.516 -21.266 -0.031 1 93.62 125 ASN A C 1
ATOM 965 O O . ASN A 1 125 ? 8.312 -21.031 -0.175 1 93.62 125 ASN A O 1
ATOM 969 N N . PRO A 1 126 ? 9.953 -22.453 0.253 1 92.25 126 PRO A N 1
ATOM 970 C CA . PRO A 1 126 ? 9.016 -23.594 0.245 1 92.25 126 PRO A CA 1
ATOM 971 C C . PRO A 1 126 ? 7.988 -23.516 1.368 1 92.25 126 PRO A C 1
ATOM 973 O O . PRO A 1 126 ? 6.965 -24.188 1.32 1 92.25 126 PRO A O 1
ATOM 976 N N . GLU A 1 127 ? 8.18 -22.719 2.387 1 86.31 127 GLU A N 1
ATOM 977 C CA . GLU A 1 127 ? 7.266 -22.625 3.525 1 86.31 127 GLU A CA 1
ATOM 978 C C . GLU A 1 127 ? 6.027 -21.812 3.172 1 86.31 127 GLU A C 1
ATOM 980 O O . GLU A 1 127 ? 4.938 -22.062 3.691 1 86.31 127 GLU A O 1
ATOM 985 N N . ASN A 1 128 ? 6.148 -20.875 2.219 1 86.38 128 ASN A N 1
ATOM 986 C CA . ASN A 1 128 ? 5.02 -19.969 1.981 1 86.38 128 ASN A CA 1
ATOM 987 C C . ASN A 1 128 ? 4.645 -19.922 0.503 1 86.38 128 ASN A C 1
ATOM 989 O O . ASN A 1 128 ? 3.588 -19.406 0.144 1 86.38 128 ASN A O 1
ATOM 993 N N . GLU A 1 129 ? 5.566 -20.469 -0.247 1 90.25 129 GLU A N 1
ATOM 994 C CA . GLU A 1 129 ? 5.309 -20.438 -1.685 1 90.25 129 GLU A CA 1
ATOM 995 C C . GLU A 1 129 ? 5.148 -21.844 -2.246 1 90.25 129 GLU A C 1
ATOM 997 O O . GLU A 1 129 ? 6.105 -22.625 -2.266 1 90.25 129 GLU A O 1
ATOM 1002 N N . GLY A 1 130 ? 4.051 -22.125 -2.814 1 86.88 130 GLY A N 1
ATOM 1003 C CA . GLY A 1 130 ? 3.762 -23.453 -3.346 1 86.88 130 GLY A CA 1
ATOM 1004 C C . GLY A 1 130 ? 4.793 -23.922 -4.352 1 86.88 130 GLY A C 1
ATOM 1005 O O . GLY A 1 130 ? 5.207 -25.078 -4.32 1 86.88 130 GLY A O 1
ATOM 1006 N N . ILE A 1 131 ? 5.25 -23.062 -5.141 1 94.69 131 ILE A N 1
ATOM 1007 C CA . ILE A 1 131 ? 6.219 -23.422 -6.168 1 94.69 131 ILE A CA 1
ATOM 1008 C C . ILE A 1 131 ? 7.531 -23.844 -5.516 1 94.69 131 ILE A C 1
ATOM 1010 O O . ILE A 1 131 ? 8.242 -24.703 -6.043 1 94.69 131 ILE A O 1
ATOM 1014 N N . GLY A 1 132 ? 7.887 -23.188 -4.418 1 93.31 132 GLY A N 1
ATOM 1015 C CA . GLY A 1 132 ? 9.078 -23.594 -3.688 1 93.31 132 GLY A CA 1
ATOM 1016 C C . GLY A 1 132 ? 9.039 -25.031 -3.205 1 93.31 132 GLY A C 1
ATOM 1017 O O . GLY A 1 132 ? 10.031 -25.75 -3.307 1 93.31 132 GLY A O 1
ATOM 1018 N N . ALA A 1 133 ? 7.875 -25.375 -2.713 1 90.44 133 ALA A N 1
ATOM 1019 C CA . ALA A 1 133 ? 7.691 -26.75 -2.246 1 90.44 133 ALA A CA 1
ATOM 1020 C C . ALA A 1 133 ? 7.797 -27.734 -3.402 1 90.44 133 ALA A C 1
ATOM 1022 O O . ALA A 1 133 ? 8.445 -28.781 -3.277 1 90.44 133 ALA A O 1
ATOM 1023 N N . VAL A 1 134 ? 7.207 -27.406 -4.492 1 91.69 134 VAL A N 1
ATOM 1024 C CA . VAL A 1 134 ? 7.223 -28.266 -5.672 1 91.69 134 VAL A CA 1
ATOM 1025 C C . VAL A 1 134 ? 8.656 -28.438 -6.176 1 91.69 134 VAL A C 1
ATOM 1027 O O . VAL A 1 134 ? 9.094 -29.547 -6.465 1 91.69 134 VAL A O 1
ATOM 1030 N N . PHE A 1 135 ? 9.375 -27.328 -6.258 1 94.31 135 PHE A N 1
ATOM 1031 C CA . PHE A 1 135 ? 10.742 -27.375 -6.758 1 94.31 135 PHE A CA 1
ATOM 1032 C C . PHE A 1 135 ? 11.641 -28.156 -5.805 1 94.31 135 PHE A C 1
ATOM 1034 O O . PHE A 1 135 ? 12.461 -28.969 -6.238 1 94.31 135 PHE A O 1
ATOM 1041 N N . LYS A 1 136 ? 11.516 -27.891 -4.508 1 93.81 136 LYS A N 1
ATOM 1042 C CA . LYS A 1 136 ? 12.297 -28.609 -3.51 1 93.81 136 LYS A CA 1
ATOM 1043 C C . LYS A 1 136 ? 12.125 -30.125 -3.658 1 93.81 136 LYS A C 1
ATOM 1045 O O . LYS A 1 136 ? 13.109 -30.859 -3.668 1 93.81 136 LYS A O 1
ATOM 1050 N N . GLU A 1 137 ? 10.906 -30.5 -3.762 1 92.31 137 GLU A N 1
ATOM 1051 C CA . GLU A 1 137 ? 10.625 -31.922 -3.908 1 92.31 137 GLU A CA 1
ATOM 1052 C C . GLU A 1 137 ? 11.281 -32.469 -5.168 1 92.31 137 GLU A C 1
ATOM 1054 O O . GLU A 1 137 ? 11.906 -33.531 -5.125 1 92.31 137 GLU A O 1
ATOM 1059 N N . ALA A 1 138 ? 11.117 -31.781 -6.258 1 91.31 138 ALA A N 1
ATOM 1060 C CA . ALA A 1 138 ? 11.703 -32.219 -7.523 1 91.31 138 ALA A CA 1
ATOM 1061 C C . ALA A 1 138 ? 13.219 -32.312 -7.422 1 91.31 138 ALA A C 1
ATOM 1063 O O . ALA A 1 138 ? 13.82 -33.281 -7.863 1 91.31 138 ALA A O 1
ATOM 1064 N N . TYR A 1 139 ? 13.805 -31.312 -6.84 1 93.31 139 TYR A N 1
ATOM 1065 C CA . TYR A 1 139 ? 15.258 -31.234 -6.738 1 93.31 139 TYR A CA 1
ATOM 1066 C C . TYR A 1 139 ? 15.797 -32.344 -5.84 1 93.31 139 TYR A C 1
ATOM 1068 O O . TYR A 1 139 ? 16.781 -33 -6.172 1 93.31 139 TYR A O 1
ATOM 1076 N N . GLU A 1 140 ? 15.188 -32.5 -4.734 1 93.88 140 GLU A N 1
ATOM 1077 C CA . GLU A 1 140 ? 15.633 -33.562 -3.812 1 93.88 140 GLU A CA 1
ATOM 1078 C C . GLU A 1 140 ? 15.5 -34.938 -4.438 1 93.88 140 GLU A C 1
ATOM 1080 O O . GLU A 1 140 ? 16.344 -35.812 -4.219 1 93.88 140 GLU A O 1
ATOM 1085 N N . LYS A 1 141 ? 14.477 -35.188 -5.141 1 91.69 141 LYS A N 1
ATOM 1086 C CA . LYS A 1 141 ? 14.25 -36.469 -5.785 1 91.69 141 LYS A CA 1
ATOM 1087 C C . LYS A 1 141 ? 15.281 -36.719 -6.887 1 91.69 141 LYS A C 1
ATOM 1089 O O . LYS A 1 141 ? 15.75 -37.844 -7.055 1 91.69 141 LYS A O 1
ATOM 1094 N N . GLN A 1 142 ? 15.672 -35.656 -7.555 1 91 142 GLN A N 1
ATOM 1095 C CA . GLN A 1 142 ? 16.453 -35.875 -8.773 1 91 142 GLN A CA 1
ATOM 1096 C C . GLN A 1 142 ? 17.922 -35.531 -8.531 1 91 142 GLN A C 1
ATOM 1098 O O . GLN A 1 142 ? 18.812 -36.094 -9.195 1 91 142 GLN A O 1
ATOM 1103 N N . CYS A 1 143 ? 18.203 -34.625 -7.641 1 89.94 143 CYS A N 1
ATOM 1104 C CA . CYS A 1 143 ? 19.547 -34.062 -7.566 1 89.94 143 CYS A CA 1
ATOM 1105 C C . CYS A 1 143 ? 20.156 -34.25 -6.184 1 89.94 143 CYS A C 1
ATOM 1107 O O . CYS A 1 143 ? 21.375 -34.219 -6.023 1 89.94 143 CYS A O 1
ATOM 1109 N N . GLY A 1 144 ? 19.312 -34.406 -5.25 1 87.5 144 GLY A N 1
ATOM 1110 C CA . GLY A 1 144 ? 19.828 -34.719 -3.922 1 87.5 144 GLY A CA 1
ATOM 1111 C C . GLY A 1 144 ? 19.781 -33.531 -2.977 1 87.5 144 GLY A C 1
ATOM 1112 O O . GLY A 1 144 ? 18.703 -33 -2.689 1 87.5 144 GLY A O 1
ATOM 1113 N N . ASP A 1 145 ? 20.828 -32.844 -2.643 1 90.06 145 ASP A N 1
ATOM 1114 C CA . ASP A 1 145 ? 21 -31.969 -1.482 1 90.06 145 ASP A CA 1
ATOM 1115 C C . ASP A 1 145 ? 20.406 -30.594 -1.737 1 90.06 145 ASP A C 1
ATOM 1117 O O . ASP A 1 145 ? 21.125 -29.656 -2.102 1 90.06 145 ASP A O 1
ATOM 1121 N N . TYR A 1 146 ? 19.156 -30.312 -1.371 1 93.12 146 TYR A N 1
ATOM 1122 C CA . TYR A 1 146 ? 18.469 -29.031 -1.523 1 93.12 146 TYR A CA 1
ATOM 1123 C C . TYR A 1 146 ? 19.016 -28.016 -0.54 1 93.12 146 TYR A C 1
ATOM 1125 O O . TYR A 1 146 ? 19.078 -26.812 -0.852 1 93.12 146 TYR A O 1
ATOM 1133 N N . SER A 1 147 ? 19.438 -28.438 0.65 1 92.94 147 SER A N 1
ATOM 1134 C CA . SER A 1 147 ? 19.922 -27.531 1.683 1 92.94 147 SER A CA 1
ATOM 1135 C C . SER A 1 147 ? 21.156 -26.766 1.208 1 92.94 147 SER A C 1
ATOM 1137 O O . SER A 1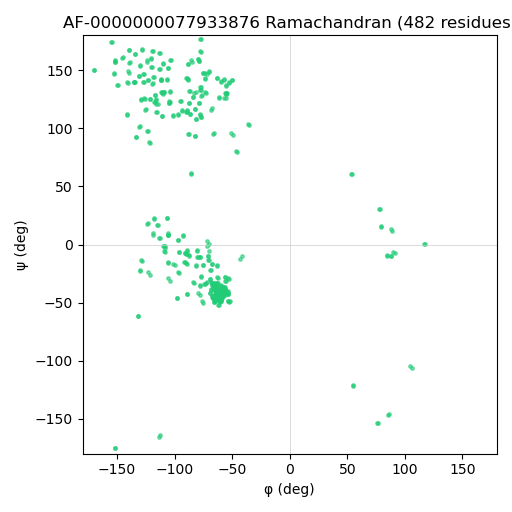 147 ? 21.281 -25.562 1.45 1 92.94 147 SER A O 1
ATOM 1139 N N . SER A 1 148 ? 22.047 -27.453 0.575 1 91.56 148 SER A N 1
ATOM 1140 C CA . SER A 1 148 ? 23.234 -26.812 0.036 1 91.56 148 SER A CA 1
ATOM 1141 C C . SER A 1 148 ? 22.875 -25.781 -1.034 1 91.56 148 SER A C 1
ATOM 1143 O O . SER A 1 148 ? 23.484 -24.703 -1.092 1 91.56 148 SER A O 1
ATOM 1145 N N . LEU A 1 149 ? 21.938 -26.141 -1.897 1 92.06 149 LEU A N 1
ATOM 1146 C CA . LEU A 1 149 ? 21.469 -25.203 -2.924 1 92.06 149 LEU A CA 1
ATOM 1147 C C . LEU A 1 149 ? 20.875 -23.953 -2.293 1 92.06 149 LEU A C 1
ATOM 1149 O O . LEU A 1 149 ? 21.188 -22.844 -2.707 1 92.06 149 LEU A O 1
ATOM 1153 N N . ARG A 1 150 ? 20.016 -24.125 -1.334 1 93.31 150 ARG A N 1
ATOM 1154 C CA . ARG A 1 150 ? 19.328 -23.047 -0.643 1 93.31 150 ARG A CA 1
ATOM 1155 C C . ARG A 1 150 ? 20.328 -22.094 0.012 1 93.31 150 ARG A C 1
ATOM 1157 O O . ARG A 1 150 ? 20.156 -20.875 -0.034 1 93.31 150 ARG A O 1
ATOM 1164 N N . GLU A 1 151 ? 21.375 -22.562 0.614 1 92.25 151 GLU A N 1
ATOM 1165 C CA . GLU A 1 151 ? 22.375 -21.766 1.345 1 92.25 151 GLU A CA 1
ATOM 1166 C C . GLU A 1 151 ? 23.094 -20.797 0.423 1 92.25 151 GLU A C 1
ATOM 1168 O O . GLU A 1 151 ? 23.484 -19.703 0.851 1 92.25 151 GLU A O 1
ATOM 1173 N N . ARG A 1 152 ? 23.203 -21.094 -0.79 1 91.19 152 ARG A N 1
ATOM 1174 C CA . ARG A 1 152 ? 23.953 -20.234 -1.692 1 91.19 152 ARG A CA 1
ATOM 1175 C C . ARG A 1 152 ? 23.016 -19.438 -2.598 1 91.19 152 ARG A C 1
ATOM 1177 O O . ARG A 1 152 ? 23.469 -18.797 -3.547 1 91.19 152 ARG A O 1
ATOM 1184 N N . SER A 1 153 ? 21.75 -19.5 -2.334 1 95 153 SER A N 1
ATOM 1185 C CA . SER A 1 153 ? 20.766 -18.859 -3.184 1 95 153 SER A CA 1
ATOM 1186 C C . SER A 1 153 ? 20.078 -17.688 -2.461 1 95 153 SER A C 1
ATOM 1188 O O . SER A 1 153 ? 20.281 -17.5 -1.26 1 95 153 SER A O 1
ATOM 1190 N N . TYR A 1 154 ? 19.438 -16.891 -3.225 1 96.5 154 TYR A N 1
ATOM 1191 C CA . TYR A 1 154 ? 18.516 -15.898 -2.664 1 96.5 154 TYR A CA 1
ATOM 1192 C C . TYR A 1 154 ? 17.125 -16.5 -2.461 1 96.5 154 TYR A C 1
ATOM 1194 O O . TYR A 1 154 ? 16.453 -16.859 -3.428 1 96.5 154 TYR A O 1
ATOM 1202 N N . VAL A 1 155 ? 16.688 -16.672 -1.244 1 96.38 155 VAL A N 1
ATOM 1203 C CA . VAL A 1 155 ? 15.375 -17.234 -0.95 1 96.38 155 VAL A CA 1
ATOM 1204 C C . VAL A 1 155 ? 14.328 -16.109 -0.93 1 96.38 155 VAL A C 1
ATOM 1206 O O . VAL A 1 155 ? 14.438 -15.172 -0.136 1 96.38 155 VAL A O 1
ATOM 1209 N N . THR A 1 156 ? 13.344 -16.219 -1.753 1 96.56 156 THR A N 1
ATOM 1210 C CA . THR A 1 156 ? 12.398 -15.125 -1.938 1 96.56 156 THR A CA 1
ATOM 1211 C C . THR A 1 156 ? 11.258 -15.219 -0.929 1 96.56 156 THR A C 1
ATOM 1213 O O . THR A 1 156 ? 10.93 -16.312 -0.455 1 96.56 156 THR A O 1
ATOM 1216 N N . LYS A 1 157 ? 10.602 -14.109 -0.594 1 93.25 157 LYS A N 1
ATOM 1217 C CA . LYS A 1 157 ? 9.344 -13.977 0.139 1 93.25 157 LYS A CA 1
ATOM 1218 C C . LYS A 1 157 ? 8.148 -14 -0.81 1 93.25 157 LYS A C 1
ATOM 1220 O O . LYS A 1 157 ? 7.133 -14.633 -0.52 1 93.25 157 LYS A O 1
ATOM 1225 N N . VAL A 1 158 ? 8.273 -13.32 -1.882 1 95.81 158 VAL A N 1
ATOM 1226 C CA . VAL A 1 158 ? 7.309 -13.234 -2.971 1 95.81 158 VAL A CA 1
ATOM 1227 C C . VAL A 1 158 ? 8.016 -13.414 -4.309 1 95.81 158 VAL A C 1
ATOM 1229 O O . VAL A 1 158 ? 8.398 -12.43 -4.953 1 95.81 158 VAL A O 1
ATOM 1232 N N . HIS A 1 159 ? 8.07 -14.516 -4.762 1 95.81 159 HIS A N 1
ATOM 1233 C CA . HIS A 1 159 ? 8.945 -14.844 -5.875 1 95.81 159 HIS A CA 1
ATOM 1234 C C . HIS A 1 159 ? 8.523 -14.117 -7.148 1 95.81 159 HIS A C 1
ATOM 1236 O O . HIS A 1 159 ? 9.375 -13.656 -7.914 1 95.81 159 HIS A O 1
ATOM 1242 N N . HIS A 1 160 ? 7.227 -14 -7.355 1 95.62 160 HIS A N 1
ATOM 1243 C CA . HIS A 1 160 ? 6.777 -13.461 -8.633 1 95.62 160 HIS A CA 1
ATOM 1244 C C . HIS A 1 160 ? 7.094 -11.977 -8.75 1 95.62 160 HIS A C 1
ATOM 1246 O O . HIS A 1 160 ? 7.035 -11.406 -9.836 1 95.62 160 HIS A O 1
ATOM 1252 N N . ARG A 1 161 ? 7.453 -11.336 -7.691 1 97.12 161 ARG A N 1
ATOM 1253 C CA . ARG A 1 161 ? 7.93 -9.953 -7.699 1 97.12 161 ARG A CA 1
ATOM 1254 C C . ARG A 1 161 ? 9.453 -9.906 -7.672 1 97.12 161 ARG A C 1
ATOM 1256 O O . ARG A 1 161 ? 10.078 -9.25 -8.508 1 97.12 161 ARG A O 1
ATOM 1263 N N . GLU A 1 162 ? 10.047 -10.688 -6.812 1 97.56 162 GLU A N 1
ATOM 1264 C CA . GLU A 1 162 ? 11.469 -10.562 -6.523 1 97.56 162 GLU A CA 1
ATOM 1265 C C . GLU A 1 162 ? 12.312 -11.227 -7.609 1 97.56 162 GLU A C 1
ATOM 1267 O O . GLU A 1 162 ? 13.336 -10.672 -8.031 1 97.56 162 GLU A O 1
ATOM 1272 N N . THR A 1 163 ? 11.922 -12.375 -8.07 1 98 163 THR A N 1
ATOM 1273 C CA . THR A 1 163 ? 12.781 -13.172 -8.945 1 98 163 THR A CA 1
ATOM 1274 C C . THR A 1 163 ? 13.062 -12.422 -10.242 1 98 163 THR A C 1
ATOM 1276 O O . THR A 1 163 ? 14.219 -12.234 -10.617 1 98 163 THR A O 1
ATOM 1279 N N . PRO A 1 164 ? 12.031 -11.922 -10.961 1 97.5 164 PRO A N 1
ATOM 1280 C CA . PRO A 1 164 ? 12.352 -11.211 -12.203 1 97.5 164 PRO A CA 1
ATOM 1281 C C . PRO A 1 164 ? 13.172 -9.945 -11.969 1 97.5 164 PRO A C 1
ATOM 1283 O O . PRO A 1 164 ? 14.031 -9.602 -12.789 1 97.5 164 PRO A O 1
ATOM 1286 N N . PHE A 1 165 ? 12.914 -9.25 -10.906 1 97.44 165 PHE A N 1
ATOM 1287 C CA . PHE A 1 165 ? 13.664 -8.047 -10.562 1 97.44 165 PHE A CA 1
ATOM 1288 C C . PHE A 1 165 ? 15.141 -8.375 -10.352 1 97.44 165 PHE A C 1
ATOM 1290 O O . PHE 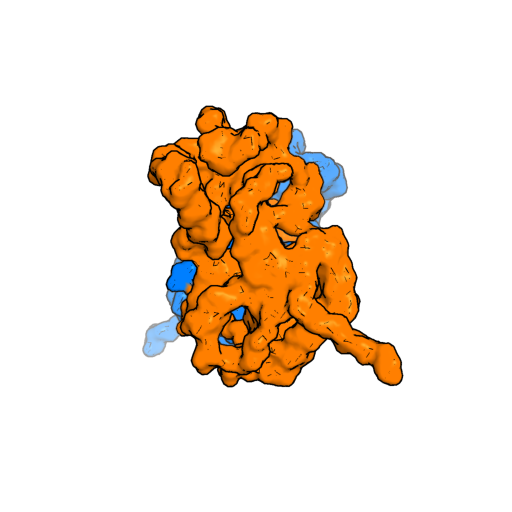A 1 165 ? 16.016 -7.727 -10.922 1 97.44 165 PHE A O 1
ATOM 1297 N N . LEU A 1 166 ? 15.398 -9.414 -9.57 1 97.56 166 LEU A N 1
ATOM 1298 C CA . LEU A 1 166 ? 16.766 -9.828 -9.258 1 97.56 166 LEU A CA 1
ATOM 1299 C C . LEU A 1 166 ? 17.484 -10.266 -10.523 1 97.56 166 LEU A C 1
ATOM 1301 O O . LEU A 1 166 ? 18.672 -9.945 -10.711 1 97.56 166 LEU A O 1
ATOM 1305 N N . MET A 1 167 ? 16.828 -10.93 -11.359 1 97.31 167 MET A N 1
ATOM 1306 C CA . MET A 1 167 ? 17.422 -11.398 -12.609 1 97.31 167 MET A CA 1
ATOM 1307 C C . MET A 1 167 ? 17.75 -10.227 -13.523 1 97.31 167 MET A C 1
ATOM 1309 O O . MET A 1 167 ? 18.859 -10.148 -14.07 1 97.31 167 MET A O 1
ATOM 1313 N N . ARG A 1 168 ? 16.844 -9.305 -13.633 1 96.75 168 ARG A N 1
ATOM 1314 C CA . ARG A 1 168 ? 17.047 -8.156 -14.516 1 96.75 168 ARG A CA 1
ATOM 1315 C C . ARG A 1 168 ? 18.172 -7.258 -14 1 96.75 168 ARG A C 1
ATOM 1317 O O . ARG A 1 168 ? 18.891 -6.637 -14.781 1 96.75 168 ARG A O 1
ATOM 1324 N N . LYS A 1 169 ? 18.297 -7.188 -12.719 1 96.5 169 LYS A N 1
ATOM 1325 C CA . LYS A 1 169 ? 19.344 -6.379 -12.109 1 96.5 169 LYS A CA 1
ATOM 1326 C C . LYS A 1 169 ? 20.688 -7.113 -12.133 1 96.5 169 LYS A C 1
ATOM 1328 O O . LYS A 1 169 ? 21.719 -6.547 -11.75 1 96.5 169 LYS A O 1
ATOM 1333 N N . GLY A 1 170 ? 20.656 -8.422 -12.477 1 95.31 170 GLY A N 1
ATOM 1334 C CA . GLY A 1 170 ? 21.875 -9.219 -12.547 1 95.31 170 GLY A CA 1
ATOM 1335 C C . GLY A 1 170 ? 22.359 -9.68 -11.188 1 95.31 170 GLY A C 1
ATOM 1336 O O . GLY A 1 170 ? 23.531 -10.039 -11.031 1 95.31 170 GLY A O 1
ATOM 1337 N N . ILE A 1 171 ? 21.516 -9.586 -10.258 1 96.44 171 ILE A N 1
ATOM 1338 C CA . ILE A 1 171 ? 21.875 -10 -8.906 1 96.44 171 ILE A CA 1
ATOM 1339 C C . ILE A 1 171 ? 21.922 -11.523 -8.828 1 96.44 171 ILE A C 1
ATOM 1341 O O . ILE A 1 171 ? 22.75 -12.086 -8.102 1 96.44 171 ILE A O 1
ATOM 1345 N N . VAL A 1 172 ? 21.016 -12.18 -9.609 1 97.06 172 VAL A N 1
ATOM 1346 C CA . VAL A 1 172 ? 21.047 -13.633 -9.789 1 97.06 172 VAL A CA 1
ATOM 1347 C C . VAL A 1 172 ? 21.125 -13.961 -11.281 1 97.06 172 VAL A C 1
ATOM 1349 O O . VAL A 1 172 ? 20.781 -13.133 -12.125 1 97.06 172 VAL A O 1
ATOM 1352 N N . ASN A 1 173 ? 21.578 -15.141 -11.531 1 93.62 173 ASN A N 1
ATOM 1353 C CA . ASN A 1 173 ? 21.719 -15.523 -12.938 1 93.62 173 ASN A CA 1
ATOM 1354 C C . ASN A 1 173 ? 20.688 -16.562 -13.336 1 93.62 173 ASN A C 1
ATOM 1356 O O . ASN A 1 173 ? 20.625 -16.969 -14.5 1 93.62 173 ASN A O 1
ATOM 1360 N N . ALA A 1 174 ? 19.938 -17.031 -12.406 1 96.31 174 ALA A N 1
ATOM 1361 C CA . ALA A 1 174 ? 18.844 -17.953 -12.648 1 96.31 174 ALA A CA 1
ATOM 1362 C C . ALA A 1 174 ? 17.75 -17.812 -11.586 1 96.31 174 ALA A C 1
ATOM 1364 O O . ALA A 1 174 ? 18.016 -17.297 -10.5 1 96.31 174 ALA A O 1
ATOM 1365 N N . GLY A 1 175 ? 16.578 -18.25 -11.938 1 97.56 175 GLY A N 1
ATOM 1366 C CA . GLY A 1 175 ? 15.469 -18.219 -11 1 97.56 175 GLY A CA 1
ATOM 1367 C C . GLY A 1 175 ? 14.461 -19.328 -11.227 1 97.56 175 GLY A C 1
ATOM 1368 O O . GLY A 1 175 ? 14.156 -19.672 -12.375 1 97.56 175 GLY A O 1
ATOM 1369 N N . VAL A 1 176 ? 14.016 -19.922 -10.133 1 96.94 176 VAL A N 1
ATOM 1370 C CA . VAL A 1 176 ? 12.891 -20.859 -10.195 1 96.94 176 VAL A CA 1
ATOM 1371 C C . VAL A 1 176 ? 11.578 -20.078 -10.281 1 96.94 176 VAL A C 1
ATOM 1373 O O . VAL A 1 176 ? 11.297 -19.234 -9.43 1 96.94 176 VAL A O 1
ATOM 1376 N N . MET A 1 177 ? 10.797 -20.312 -11.328 1 97.69 177 MET A N 1
ATOM 1377 C CA . MET A 1 177 ? 9.516 -19.641 -11.508 1 97.69 177 MET A CA 1
ATOM 1378 C C . MET A 1 177 ? 8.578 -20.484 -12.367 1 97.69 177 MET A C 1
ATOM 1380 O O . MET A 1 177 ? 8.922 -21.594 -12.766 1 97.69 177 MET A O 1
ATOM 1384 N N . TRP A 1 178 ? 7.406 -20.047 -12.492 1 97.81 178 TRP A N 1
ATOM 1385 C CA . TRP A 1 178 ? 6.457 -20.703 -13.398 1 97.81 178 TRP A CA 1
ATOM 1386 C C . TRP A 1 178 ? 6.77 -20.359 -14.852 1 97.81 178 TRP A C 1
ATOM 1388 O O . TRP A 1 178 ? 7.184 -19.234 -15.156 1 97.81 178 TRP A O 1
ATOM 1398 N N . ASN A 1 179 ? 6.5 -21.297 -15.742 1 97.56 179 ASN A N 1
ATOM 1399 C CA . ASN A 1 179 ? 6.699 -21.078 -17.172 1 97.56 179 ASN A CA 1
ATOM 1400 C C . ASN A 1 179 ? 5.98 -19.812 -17.641 1 97.56 179 ASN A C 1
ATOM 1402 O O . ASN A 1 179 ? 6.523 -19.047 -18.438 1 97.56 179 ASN A O 1
ATOM 1406 N N . THR A 1 180 ? 4.801 -19.594 -17.172 1 98.06 180 THR A N 1
ATOM 1407 C CA . THR A 1 180 ? 3.984 -18.469 -17.594 1 98.06 180 THR A CA 1
ATOM 1408 C C . THR A 1 180 ? 4.637 -17.141 -17.188 1 98.06 180 THR A C 1
ATOM 1410 O O . THR A 1 180 ? 4.523 -16.141 -17.891 1 98.06 180 THR A O 1
ATOM 1413 N N . GLU A 1 181 ? 5.336 -17.109 -16.062 1 97.81 181 GLU A N 1
ATOM 1414 C CA . GLU A 1 181 ? 6.094 -15.93 -15.648 1 97.81 181 GLU A CA 1
ATOM 1415 C C . GLU A 1 181 ? 7.305 -15.703 -16.547 1 97.81 181 GLU A C 1
ATOM 1417 O O . GLU A 1 181 ? 7.625 -14.57 -16.906 1 97.81 181 GLU A O 1
ATOM 1422 N N . ALA A 1 182 ? 7.988 -16.797 -16.891 1 97.75 182 ALA A N 1
ATOM 1423 C CA . ALA A 1 182 ? 9.117 -16.688 -17.812 1 97.75 182 ALA A CA 1
ATOM 1424 C C . ALA A 1 182 ? 8.68 -16.094 -19.141 1 97.75 182 ALA A C 1
ATOM 1426 O O . ALA A 1 182 ? 9.352 -15.219 -19.688 1 97.75 182 ALA A O 1
ATOM 1427 N N . VAL A 1 183 ? 7.57 -16.594 -19.641 1 97.62 183 VAL A N 1
ATOM 1428 C CA . VAL A 1 183 ? 7.012 -16.094 -20.891 1 97.62 183 VAL A CA 1
ATOM 1429 C C . VAL A 1 183 ? 6.68 -14.602 -20.734 1 97.62 183 VAL A C 1
ATOM 1431 O O . VAL A 1 183 ? 7.074 -13.789 -21.578 1 97.62 183 VAL A O 1
ATOM 1434 N N . LYS A 1 184 ? 5.992 -14.195 -19.688 1 97.56 184 LYS A N 1
ATOM 1435 C CA . LYS A 1 184 ? 5.586 -12.82 -19.438 1 97.56 184 LYS A CA 1
ATOM 1436 C C . LYS A 1 184 ? 6.793 -11.883 -19.438 1 97.56 184 LYS A C 1
ATOM 1438 O O . LYS A 1 184 ? 6.719 -10.773 -19.984 1 97.56 184 LYS A O 1
ATOM 1443 N N . TRP A 1 185 ? 7.891 -12.336 -18.859 1 97.12 185 TRP A N 1
ATOM 1444 C CA . TRP A 1 185 ? 9.047 -11.461 -18.672 1 97.12 185 TRP A CA 1
ATOM 1445 C C . TRP A 1 185 ? 10.055 -11.656 -19.797 1 97.12 185 TRP A C 1
ATOM 1447 O O . TRP A 1 185 ? 11.078 -10.969 -19.859 1 97.12 185 TRP A O 1
ATOM 1457 N N . GLY A 1 186 ? 9.844 -12.641 -20.688 1 97.06 186 GLY A N 1
ATOM 1458 C CA . GLY A 1 186 ? 10.711 -12.875 -21.844 1 97.06 186 GLY A CA 1
ATOM 1459 C C . GLY A 1 186 ? 11.992 -13.594 -21.484 1 97.06 186 GLY A C 1
ATOM 1460 O O . GLY A 1 186 ? 13.031 -13.367 -22.094 1 97.06 186 GLY A O 1
ATOM 1461 N N . PHE A 1 187 ? 11.914 -14.398 -20.484 1 97.25 187 PHE A N 1
ATOM 1462 C CA . PHE A 1 187 ? 13.086 -15.164 -20.094 1 97.25 187 PHE A CA 1
ATOM 1463 C C . PHE A 1 187 ? 13.141 -16.5 -20.828 1 97.25 187 PHE A C 1
ATOM 1465 O O . PHE A 1 187 ? 12.109 -17.141 -21.031 1 97.25 187 PHE A O 1
ATOM 1472 N N . LYS A 1 188 ? 14.344 -16.953 -21.203 1 96.38 188 LYS A N 1
ATOM 1473 C CA . LYS A 1 188 ? 14.539 -18.359 -21.562 1 96.38 188 LYS A CA 1
ATOM 1474 C C . LYS A 1 188 ? 14.445 -19.266 -20.328 1 96.38 188 LYS A C 1
ATOM 1476 O O . LYS A 1 188 ? 14.727 -18.828 -19.219 1 96.38 188 LYS A O 1
ATOM 1481 N N . SER A 1 189 ? 13.977 -20.484 -20.547 1 95.94 189 SER A N 1
ATOM 1482 C CA . SER A 1 189 ? 13.844 -21.344 -19.375 1 95.94 189 SER A CA 1
ATOM 1483 C C . SER A 1 189 ? 13.977 -22.812 -19.75 1 95.94 189 SER A C 1
ATOM 1485 O O . SER A 1 189 ? 13.859 -23.172 -20.922 1 95.94 189 SER A O 1
ATOM 1487 N N . VAL A 1 190 ? 14.352 -23.578 -18.734 1 93.44 190 VAL A N 1
ATOM 1488 C CA . VAL A 1 190 ? 14.422 -25.031 -18.828 1 93.44 190 VAL A CA 1
ATOM 1489 C C . VAL A 1 190 ? 13.32 -25.656 -17.969 1 93.44 190 VAL A C 1
ATOM 1491 O O . VAL A 1 190 ? 13.172 -25.328 -16.797 1 93.44 190 VAL A O 1
ATOM 1494 N N . GLY A 1 191 ? 12.555 -26.594 -18.531 1 93 191 GLY A N 1
ATOM 1495 C CA . GLY A 1 191 ? 11.445 -27.234 -17.844 1 93 191 GLY A CA 1
ATOM 1496 C C . GLY A 1 191 ? 11.898 -28.219 -16.781 1 93 191 GLY A C 1
ATOM 1497 O O . GLY A 1 191 ? 12.922 -28.891 -16.953 1 93 191 GLY A O 1
ATOM 1498 N N . THR A 1 192 ? 11.125 -28.344 -15.734 1 92.12 192 THR A N 1
ATOM 1499 C CA . THR A 1 192 ? 11.414 -29.328 -14.695 1 92.12 192 THR A CA 1
ATOM 1500 C C . THR A 1 192 ? 10.523 -30.562 -14.859 1 92.12 192 THR A C 1
ATOM 1502 O O . THR A 1 192 ? 10.773 -31.594 -14.242 1 92.12 192 THR A O 1
ATOM 1505 N N . GLY A 1 193 ? 9.484 -30.422 -15.602 1 91.69 193 GLY A N 1
ATOM 1506 C CA . GLY A 1 193 ? 8.484 -31.469 -15.742 1 91.69 193 GLY A CA 1
ATOM 1507 C C . GLY A 1 193 ? 7.438 -31.453 -14.648 1 91.69 193 GLY A C 1
ATOM 1508 O O . GLY A 1 193 ? 6.438 -32.156 -14.727 1 91.69 193 GLY A O 1
ATOM 1509 N N . ARG A 1 194 ? 7.633 -30.672 -13.617 1 94.69 194 ARG A N 1
ATOM 1510 C CA . ARG A 1 194 ? 6.66 -30.578 -12.531 1 94.69 194 ARG A CA 1
ATOM 1511 C C . ARG A 1 194 ? 5.594 -29.531 -12.844 1 94.69 194 ARG A C 1
ATOM 1513 O O . ARG A 1 194 ? 5.91 -28.422 -13.273 1 94.69 194 ARG A O 1
ATOM 1520 N N . LYS A 1 195 ? 4.375 -29.938 -12.641 1 94.94 195 LYS A N 1
ATOM 1521 C CA . LYS A 1 195 ? 3.252 -29.078 -12.984 1 94.94 195 LYS A CA 1
ATOM 1522 C C . LYS A 1 195 ? 2.396 -28.781 -11.758 1 94.94 195 LYS A C 1
ATOM 1524 O O . LYS A 1 195 ? 2.504 -29.453 -10.734 1 94.94 195 LYS A O 1
ATOM 1529 N N . GLY A 1 196 ? 1.662 -27.75 -11.844 1 94.19 196 GLY A N 1
ATOM 1530 C CA . GLY A 1 196 ? 0.676 -27.375 -10.852 1 94.19 196 GLY A CA 1
ATOM 1531 C C . GLY A 1 196 ? -0.61 -26.828 -11.453 1 94.19 196 GLY A C 1
ATOM 1532 O O . GLY A 1 196 ? -0.598 -26.266 -12.547 1 94.19 196 GLY A O 1
ATOM 1533 N N . LYS A 1 197 ? -1.668 -27.078 -10.727 1 96.56 197 LYS A N 1
ATOM 1534 C CA . LYS A 1 197 ? -2.98 -26.625 -11.164 1 96.56 197 LYS A CA 1
ATOM 1535 C C . LYS A 1 197 ? -3.539 -25.562 -10.211 1 96.56 197 LYS A C 1
ATOM 1537 O O . LYS A 1 197 ? -3.211 -25.562 -9.023 1 96.56 197 LYS A O 1
ATOM 1542 N N . LEU A 1 198 ? -4.363 -24.672 -10.758 1 97.81 198 LEU A N 1
ATOM 1543 C CA . LEU A 1 198 ? -5.094 -23.703 -9.945 1 97.81 198 LEU A CA 1
ATOM 1544 C C . LEU A 1 198 ? -6.59 -24 -9.953 1 97.81 198 LEU A C 1
ATOM 1546 O O . LEU A 1 198 ? -7.137 -24.422 -10.969 1 97.81 198 LEU A O 1
ATOM 1550 N N . SER A 1 199 ? -7.148 -23.812 -8.836 1 98.62 199 SER A N 1
ATOM 1551 C CA . SER A 1 199 ? -8.594 -23.906 -8.672 1 98.62 199 SER A CA 1
ATOM 1552 C C . SER A 1 199 ? -9.172 -22.594 -8.172 1 98.62 199 SER A C 1
ATOM 1554 O O . SER A 1 199 ? -8.477 -21.812 -7.516 1 98.62 199 SER A O 1
ATOM 1556 N N . ILE A 1 200 ? -10.422 -22.328 -8.484 1 98.88 200 ILE A N 1
ATOM 1557 C CA . ILE A 1 200 ? -11.141 -21.156 -7.996 1 98.88 200 ILE A CA 1
ATOM 1558 C C . ILE A 1 200 ? -12.461 -21.594 -7.352 1 98.88 200 ILE A C 1
ATOM 1560 O O . ILE A 1 200 ? -13.109 -22.531 -7.824 1 98.88 200 ILE A O 1
ATOM 1564 N N . ALA A 1 201 ? -12.812 -20.969 -6.266 1 98.88 201 ALA A N 1
ATOM 1565 C CA . ALA A 1 201 ? -14.031 -21.312 -5.543 1 98.88 201 ALA A CA 1
ATOM 1566 C C . ALA A 1 201 ? -14.578 -20.125 -4.777 1 98.88 201 ALA A C 1
ATOM 1568 O O . ALA A 1 201 ? -13.82 -19.234 -4.367 1 98.88 201 ALA A O 1
ATOM 1569 N N . VAL A 1 202 ? -15.898 -20.062 -4.664 1 98.81 202 VAL A N 1
ATOM 1570 C CA . VAL A 1 202 ? -16.562 -19.109 -3.797 1 98.81 202 VAL A CA 1
ATOM 1571 C C . VAL A 1 202 ? -16.469 -19.562 -2.344 1 98.81 202 VAL A C 1
ATOM 1573 O O . VAL A 1 202 ? -16.625 -20.75 -2.049 1 98.81 202 VAL A O 1
ATOM 1576 N N . THR A 1 203 ? -16.156 -18.641 -1.441 1 98.69 203 THR A N 1
ATOM 1577 C CA . THR A 1 203 ? -16.062 -19.016 -0.037 1 98.69 203 THR A CA 1
ATOM 1578 C C . THR A 1 203 ? -17.453 -19.094 0.596 1 98.69 203 THR A C 1
ATOM 1580 O O . THR A 1 203 ? -18.406 -18.469 0.108 1 98.69 203 THR A O 1
ATOM 1583 N N . LYS A 1 204 ? -17.578 -19.812 1.716 1 97.81 204 LYS A N 1
ATOM 1584 C CA . LYS A 1 204 ? -18.875 -20.047 2.354 1 97.81 204 LYS A CA 1
ATOM 1585 C C . LYS A 1 204 ? -19.297 -18.859 3.211 1 97.81 204 LYS A C 1
ATOM 1587 O O . LYS A 1 204 ? -20.469 -18.703 3.547 1 97.81 204 LYS A O 1
ATOM 1592 N N . PHE A 1 205 ? -18.453 -17.953 3.613 1 92.56 205 PHE A N 1
ATOM 1593 C CA . PHE A 1 205 ? -18.719 -16.953 4.641 1 92.56 205 PHE A CA 1
ATOM 1594 C C . PHE A 1 205 ? -18.828 -15.555 4.031 1 92.56 205 PHE A C 1
ATOM 1596 O O . PHE A 1 205 ? -19.156 -14.586 4.723 1 92.56 205 PHE A O 1
ATOM 1603 N N . GLY A 1 206 ? -18.672 -15.359 2.795 1 92.06 206 GLY A N 1
ATOM 1604 C CA . GLY A 1 206 ? -18.641 -14.031 2.199 1 92.06 206 GLY A CA 1
ATOM 1605 C C . GLY A 1 206 ? -19.828 -13.75 1.3 1 92.06 206 GLY A C 1
ATOM 1606 O O . GLY A 1 206 ? -20.906 -14.312 1.49 1 92.06 206 GLY A O 1
ATOM 1607 N N . ASP A 1 207 ? -19.719 -12.695 0.457 1 96.69 207 ASP A N 1
ATOM 1608 C CA . ASP A 1 207 ? -20.672 -12.305 -0.58 1 96.69 207 ASP A CA 1
ATOM 1609 C C . ASP A 1 207 ? -20.734 -13.352 -1.69 1 96.69 207 ASP A C 1
ATOM 1611 O O . ASP A 1 207 ? -20.031 -13.234 -2.701 1 96.69 207 ASP A O 1
ATOM 1615 N N . LYS A 1 208 ? -21.672 -14.258 -1.612 1 97.81 208 LYS A N 1
ATOM 1616 C CA . LYS A 1 208 ? -21.734 -15.383 -2.541 1 97.81 208 LYS A CA 1
ATOM 1617 C C . LYS A 1 208 ? -22.078 -14.906 -3.951 1 97.81 208 LYS A C 1
ATOM 1619 O O . LYS A 1 208 ? -21.531 -15.414 -4.934 1 97.81 208 LYS A O 1
ATOM 1624 N N . GLU A 1 209 ? -22.969 -13.945 -4.008 1 98.19 209 GLU A N 1
ATOM 1625 C CA . GLU A 1 209 ? -23.359 -13.445 -5.32 1 98.19 209 GLU A CA 1
ATOM 1626 C C . GLU A 1 209 ? -22.188 -12.758 -6.02 1 98.19 209 GLU A C 1
ATOM 1628 O O . GLU A 1 209 ? -21.906 -13.047 -7.188 1 98.19 209 GLU A O 1
ATOM 1633 N N . GLY A 1 210 ? -21.516 -11.844 -5.301 1 98.56 210 GLY A N 1
ATOM 1634 C CA . GLY A 1 210 ? -20.328 -11.211 -5.863 1 98.56 210 GLY A CA 1
ATOM 1635 C C . GLY A 1 210 ? -19.234 -12.195 -6.223 1 98.56 210 GLY A C 1
ATOM 1636 O O . GLY A 1 210 ? -18.625 -12.094 -7.289 1 98.56 210 GLY A O 1
ATOM 1637 N N . GLY A 1 211 ? -19 -13.148 -5.32 1 98.69 211 GLY A N 1
ATOM 1638 C CA . GLY A 1 211 ? -18.016 -14.18 -5.582 1 98.69 211 GLY A CA 1
ATOM 1639 C C . GLY A 1 211 ? -18.312 -14.977 -6.84 1 98.69 211 GLY A C 1
ATOM 1640 O O . GLY A 1 211 ? -17.406 -15.258 -7.629 1 98.69 211 GLY A O 1
ATOM 1641 N N . ARG A 1 212 ? -19.578 -15.359 -7.023 1 98.5 212 ARG A N 1
ATOM 1642 C CA . ARG A 1 212 ? -19.969 -16.125 -8.203 1 98.5 212 ARG A CA 1
ATOM 1643 C C . ARG A 1 212 ? -19.75 -15.312 -9.477 1 98.5 212 ARG A C 1
ATOM 1645 O O . ARG A 1 212 ? -19.281 -15.844 -10.484 1 98.5 212 ARG A O 1
ATOM 1652 N N . ARG A 1 213 ? -20.078 -14.07 -9.383 1 98.56 213 ARG A N 1
ATOM 1653 C CA . ARG A 1 213 ? -19.875 -13.203 -10.539 1 98.56 213 ARG A CA 1
ATOM 1654 C C . ARG A 1 213 ? -18.406 -13.156 -10.938 1 98.56 213 ARG A C 1
ATOM 1656 O O . ARG A 1 213 ? -18.062 -13.297 -12.109 1 98.56 213 ARG A O 1
ATOM 1663 N N . VAL A 1 214 ? -17.531 -12.945 -9.961 1 98.81 214 VAL A N 1
ATOM 1664 C CA . VAL A 1 214 ? -16.094 -12.875 -10.227 1 98.81 214 VAL A CA 1
ATOM 1665 C C . VAL A 1 214 ? -15.602 -14.219 -10.758 1 98.81 214 VAL A C 1
ATOM 1667 O O . VAL A 1 214 ? -14.844 -14.266 -11.734 1 98.81 214 VAL A O 1
ATOM 1670 N N . LYS A 1 215 ? -16.031 -15.297 -10.102 1 98.75 215 LYS A N 1
ATOM 1671 C CA . LYS A 1 215 ? -15.664 -16.641 -10.547 1 98.75 215 LYS A CA 1
ATOM 1672 C C . LYS A 1 215 ? -16.078 -16.859 -12 1 98.75 215 LYS A C 1
ATOM 1674 O O . LYS A 1 215 ? -15.297 -17.406 -12.797 1 98.75 215 LYS A O 1
ATOM 1679 N N . GLU A 1 216 ? -17.25 -16.453 -12.406 1 98.44 216 GLU A N 1
ATOM 1680 C CA . GLU A 1 216 ? -17.734 -16.609 -13.766 1 98.44 216 GLU A CA 1
ATOM 1681 C C . GLU A 1 216 ? -16.875 -15.844 -14.766 1 98.44 216 GLU A C 1
ATOM 1683 O O . GLU A 1 216 ? -16.594 -16.328 -15.859 1 98.44 216 GLU A O 1
ATOM 1688 N N . VAL A 1 217 ? -16.5 -14.656 -14.398 1 98.75 217 VAL A N 1
ATOM 1689 C CA . VAL A 1 217 ? -15.641 -13.859 -15.273 1 98.75 217 VAL A CA 1
ATOM 1690 C C . VAL A 1 217 ? -14.297 -14.57 -15.469 1 98.75 217 VAL A C 1
ATOM 1692 O O . VAL A 1 217 ? -13.797 -14.672 -16.594 1 98.75 217 VAL A O 1
ATOM 1695 N N . VAL A 1 218 ? -13.695 -15.086 -14.383 1 98.69 218 VAL A N 1
ATOM 1696 C CA . VAL A 1 218 ? -12.398 -15.758 -14.461 1 98.69 218 VAL A CA 1
ATOM 1697 C C . VAL A 1 218 ? -12.5 -17 -15.344 1 98.69 218 VAL A C 1
ATOM 1699 O O . VAL A 1 218 ? -11.562 -17.328 -16.078 1 98.69 218 VAL A O 1
ATOM 1702 N N . LEU A 1 219 ? -13.641 -17.641 -15.328 1 98.56 219 LEU A N 1
ATOM 1703 C CA . LEU A 1 219 ? -13.812 -18.891 -16.062 1 98.56 219 LEU A CA 1
ATOM 1704 C C . LEU A 1 219 ? -14.375 -18.625 -17.453 1 98.56 219 LEU A C 1
ATOM 1706 O O . LEU A 1 219 ? -14.703 -19.562 -18.172 1 98.56 219 LEU A O 1
ATOM 1710 N N . SER A 1 220 ? -14.484 -17.438 -17.891 1 98.19 220 SER A N 1
ATOM 1711 C CA . SER A 1 220 ? -15.109 -17.047 -19.156 1 98.19 220 SER A CA 1
ATOM 1712 C C . SER A 1 220 ? -14.18 -17.328 -20.344 1 98.19 220 SER A C 1
ATOM 1714 O O . SER A 1 220 ? -12.977 -17.5 -20.156 1 98.19 220 SER A O 1
ATOM 1716 N N . PRO A 1 221 ? -14.719 -17.297 -21.578 1 97.12 221 PRO A N 1
ATOM 1717 C CA . PRO A 1 221 ? -13.891 -17.438 -22.781 1 97.12 221 PRO A CA 1
ATOM 1718 C C . PRO A 1 221 ? -12.867 -16.312 -22.922 1 97.12 221 PRO A C 1
ATOM 1720 O O . PRO A 1 221 ? -11.758 -16.547 -23.406 1 97.12 221 PRO A O 1
ATOM 1723 N N . GLU A 1 222 ? -13.266 -15.188 -22.562 1 96.88 222 GLU A N 1
ATOM 1724 C CA . GLU A 1 222 ? -12.328 -14.07 -22.625 1 96.88 222 GLU A CA 1
ATOM 1725 C C . GLU A 1 222 ? -11.125 -14.305 -21.719 1 96.88 222 GLU A C 1
ATOM 1727 O O . GLU A 1 222 ? -9.984 -14.047 -22.094 1 96.88 222 GLU A O 1
ATOM 1732 N N . SER A 1 223 ? -11.352 -14.734 -20.516 1 98.25 223 SER A N 1
ATOM 1733 C CA . SER A 1 223 ? -10.258 -15.055 -19.594 1 98.25 223 SER A CA 1
ATOM 1734 C C . SER A 1 223 ? -9.398 -16.188 -20.156 1 98.25 223 SER A C 1
ATOM 1736 O O . SER A 1 223 ? -8.164 -16.141 -20.047 1 98.25 223 SER A O 1
ATOM 1738 N N . ARG A 1 224 ? -10.055 -17.172 -20.703 1 98.19 224 ARG A N 1
ATOM 1739 C CA . ARG A 1 224 ? -9.305 -18.266 -21.328 1 98.19 224 ARG A CA 1
ATOM 1740 C C . ARG A 1 224 ? -8.289 -17.719 -22.328 1 98.19 224 ARG A C 1
ATOM 1742 O O . ARG A 1 224 ? -7.121 -18.109 -22.312 1 98.19 224 ARG A O 1
ATOM 1749 N N . SER A 1 225 ? -8.734 -16.844 -23.172 1 98.12 225 SER A N 1
ATOM 1750 C CA . SER A 1 225 ? -7.855 -16.281 -24.188 1 98.12 225 SER A CA 1
ATOM 1751 C C . SER A 1 225 ? -6.66 -15.57 -23.562 1 98.12 225 SER A C 1
ATOM 1753 O O . SER A 1 225 ? -5.531 -15.711 -24.031 1 98.12 225 SER A O 1
ATOM 1755 N N . VAL A 1 226 ? -6.914 -14.805 -22.5 1 98.44 226 VAL A N 1
ATOM 1756 C CA . VAL A 1 226 ? -5.852 -14.078 -21.812 1 98.44 226 VAL A CA 1
ATOM 1757 C C . VAL A 1 226 ? -4.871 -15.062 -21.188 1 98.44 226 VAL A C 1
ATOM 1759 O O . VAL A 1 226 ? -3.654 -14.914 -21.328 1 98.44 226 VAL A O 1
ATOM 1762 N N . TYR A 1 227 ? -5.363 -16.078 -20.453 1 98.56 227 TYR A N 1
ATOM 1763 C CA . TYR A 1 227 ? -4.508 -17.047 -19.797 1 98.56 227 TYR A CA 1
ATOM 1764 C C . TYR A 1 227 ? -3.67 -17.812 -20.812 1 98.56 227 TYR A C 1
ATOM 1766 O O . TYR A 1 227 ? -2.475 -18.031 -20.594 1 98.56 227 TYR A O 1
ATOM 1774 N N . GLU A 1 228 ? -4.234 -18.219 -21.906 1 98 228 GLU A N 1
ATOM 1775 C CA . GLU A 1 228 ? -3.51 -18.953 -22.938 1 98 228 GLU A CA 1
ATOM 1776 C C . GLU A 1 228 ? -2.451 -18.094 -23.609 1 98 228 GLU A C 1
ATOM 1778 O O . GLU A 1 228 ? -1.395 -18.578 -24 1 98 228 GLU A O 1
ATOM 1783 N N . LYS A 1 229 ? -2.764 -16.797 -23.719 1 97.31 229 LYS A N 1
ATOM 1784 C CA . LYS A 1 229 ? -1.785 -15.836 -24.234 1 97.31 229 LYS A CA 1
ATOM 1785 C C . LYS A 1 229 ? -0.475 -15.922 -23.453 1 97.31 229 LYS A C 1
ATOM 1787 O O . LYS A 1 229 ? 0.602 -15.719 -24.016 1 97.31 229 LYS A O 1
ATOM 1792 N N . TYR A 1 230 ? -0.507 -16.312 -22.172 1 97.31 230 TYR A N 1
ATOM 1793 C CA . TYR A 1 230 ? 0.677 -16.375 -21.328 1 97.31 230 TYR A CA 1
ATOM 1794 C C . TYR A 1 230 ? 1.122 -17.812 -21.109 1 97.31 230 TYR A C 1
ATOM 1796 O O . TYR A 1 230 ? 1.944 -18.094 -20.234 1 97.31 230 TYR A O 1
ATOM 1804 N N . ALA A 1 231 ? 0.499 -18.766 -21.828 1 97.19 231 ALA A N 1
ATOM 1805 C CA . ALA A 1 231 ? 0.959 -20.156 -21.922 1 97.19 231 ALA A CA 1
ATOM 1806 C C . ALA A 1 231 ? 0.371 -21 -20.797 1 97.19 231 ALA A C 1
ATOM 1808 O O . ALA A 1 231 ? 0.848 -22.109 -20.547 1 97.19 231 ALA A O 1
ATOM 1809 N N . PHE A 1 232 ? -0.633 -20.453 -20.109 1 98.44 232 PHE A N 1
ATOM 1810 C CA . PHE A 1 232 ? -1.389 -21.359 -19.266 1 98.44 232 PHE A CA 1
ATOM 1811 C C . PHE A 1 232 ? -2.1 -22.422 -20.094 1 98.44 232 PHE A C 1
ATOM 1813 O O . PHE A 1 232 ? -2.594 -22.125 -21.188 1 98.44 232 PHE A O 1
ATOM 1820 N N . LYS A 1 233 ? -2.143 -23.625 -19.516 1 97.88 233 LYS A N 1
ATOM 1821 C CA . LYS A 1 233 ? -3.027 -24.625 -20.109 1 97.88 233 LYS A CA 1
ATOM 1822 C C . LYS A 1 233 ? -4.426 -24.547 -19.5 1 97.88 233 LYS A C 1
ATOM 1824 O O . LYS A 1 233 ? -4.605 -24.766 -18.312 1 97.88 233 LYS A O 1
ATOM 1829 N N . TRP A 1 234 ? -5.375 -24.219 -20.297 1 98.06 234 TRP A N 1
ATOM 1830 C CA . TRP A 1 234 ? -6.762 -24.141 -19.844 1 98.06 234 TRP A CA 1
ATOM 1831 C C . TRP A 1 234 ? -7.34 -25.531 -19.625 1 98.06 234 TRP A C 1
ATOM 1833 O O . TRP A 1 234 ? -7.199 -26.422 -20.469 1 98.06 234 TRP A O 1
ATOM 1843 N N . MET A 1 235 ? -7.98 -25.797 -18.484 1 97.19 235 MET A N 1
ATOM 1844 C CA . MET A 1 235 ? -8.336 -27.156 -18.078 1 97.19 235 MET A CA 1
ATOM 1845 C C . MET A 1 235 ? -9.828 -27.406 -18.25 1 97.19 235 MET A C 1
ATOM 1847 O O . MET A 1 235 ? -10.289 -28.531 -18.125 1 97.19 235 MET A O 1
ATOM 1851 N N . MET A 1 236 ? -10.633 -26.438 -18.406 1 90 236 MET A N 1
ATOM 1852 C CA . MET A 1 236 ? -12.078 -26.609 -18.516 1 90 236 MET A CA 1
ATOM 1853 C C . MET A 1 236 ? -12.469 -27 -19.938 1 90 236 MET A C 1
ATOM 1855 O O . MET A 1 236 ? -11.836 -26.562 -20.906 1 90 236 MET A O 1
ATOM 1859 N N . ASN A 1 237 ? -13.32 -28.094 -19.984 1 76.31 237 ASN A N 1
ATOM 1860 C CA . ASN A 1 237 ? -13.797 -28.578 -21.266 1 76.31 237 ASN A CA 1
ATOM 1861 C C . ASN A 1 237 ? -14.516 -27.469 -22.047 1 76.31 237 ASN A C 1
ATOM 1863 O O . ASN A 1 237 ? -15.164 -26.609 -21.453 1 76.31 237 ASN A O 1
ATOM 1867 N N . ARG A 1 238 ? -14.094 -27.219 -23.297 1 57.34 238 ARG A N 1
ATOM 1868 C CA . ARG A 1 238 ? -14.734 -26.281 -24.203 1 57.34 238 ARG A CA 1
ATOM 1869 C C . ARG A 1 238 ? -16.234 -26.547 -24.297 1 57.34 238 ARG A C 1
ATOM 1871 O O . ARG A 1 238 ? -16.656 -27.703 -24.391 1 57.34 238 ARG A O 1
ATOM 1878 N N . VAL A 1 239 ? -17.125 -25.906 -23.578 1 49.34 239 VAL A N 1
ATOM 1879 C CA . VAL A 1 239 ? -18.531 -26.094 -23.938 1 49.34 239 VAL A CA 1
ATOM 1880 C C . VAL A 1 239 ? -18.672 -26.203 -25.453 1 49.34 239 VAL A C 1
ATOM 1882 O O . VAL A 1 239 ? -18.266 -25.297 -26.188 1 49.34 239 VAL A O 1
ATOM 1885 N N . SER A 1 240 ? -18.859 -27.359 -25.953 1 41.09 240 SER A N 1
ATOM 1886 C CA . SER A 1 240 ? -19.203 -27.641 -27.344 1 41.09 240 SER A CA 1
ATOM 1887 C C . SER A 1 240 ? -20.312 -26.734 -27.828 1 41.09 240 SER A C 1
ATOM 1889 O O . SER A 1 240 ? -21.406 -26.719 -27.25 1 41.09 240 SER A O 1
ATOM 1891 N N . ARG A 1 241 ? -20.188 -25.578 -28.203 1 41.03 241 ARG A N 1
ATOM 1892 C CA . ARG A 1 241 ? -21.203 -24.938 -29.031 1 41.03 241 ARG A CA 1
ATOM 1893 C C . ARG A 1 241 ? -21.719 -25.875 -30.109 1 41.03 241 ARG A C 1
ATOM 1895 O O . ARG A 1 241 ? -22.422 -25.453 -31.016 1 41.03 241 ARG A O 1
ATOM 1902 N N . GLU A 1 242 ? -21.172 -26.984 -30.344 1 32.66 242 GLU A N 1
ATOM 1903 C CA . GLU A 1 242 ? -21.625 -27.609 -31.578 1 32.66 242 GLU A CA 1
ATOM 1904 C C . GLU A 1 242 ? -23.047 -28.125 -31.438 1 32.66 242 GLU A C 1
ATOM 1906 O O . GLU A 1 242 ? -23.688 -28.484 -32.438 1 32.66 242 GLU A O 1
ATOM 1911 N N . ARG A 1 243 ? -23.828 -28.062 -30.297 1 29.62 243 ARG A N 1
ATOM 1912 C CA . ARG A 1 243 ? -25.062 -28.609 -30.812 1 29.62 243 ARG A CA 1
ATOM 1913 C C . ARG A 1 243 ? -25.875 -27.562 -31.547 1 29.62 243 ARG A C 1
ATOM 1915 O O . ARG A 1 243 ? -25.891 -26.391 -31.172 1 29.62 243 ARG A O 1
ATOM 1922 N N . MET B 1 1 ? -0.438 -13.023 12.398 1 88.69 1 MET B N 1
ATOM 1923 C CA . MET B 1 1 ? -0.432 -11.984 11.375 1 88.69 1 MET B CA 1
ATOM 1924 C C . MET B 1 1 ? 0.746 -12.172 10.422 1 88.69 1 MET B C 1
ATOM 1926 O O . MET B 1 1 ? 1.883 -12.352 10.859 1 88.69 1 MET B O 1
ATOM 1930 N N . LEU B 1 2 ? 0.42 -12.227 9.18 1 91.75 2 LEU B N 1
ATOM 1931 C CA . LEU B 1 2 ? 1.436 -12.43 8.156 1 91.75 2 LEU B CA 1
ATOM 1932 C C . LEU B 1 2 ? 1.903 -11.094 7.578 1 91.75 2 LEU B C 1
ATOM 1934 O O . LEU B 1 2 ? 1.086 -10.289 7.133 1 91.75 2 LEU B O 1
ATOM 1938 N N . ASP B 1 3 ? 3.172 -10.891 7.668 1 95.56 3 ASP B N 1
ATOM 1939 C CA . ASP B 1 3 ? 3.727 -9.641 7.156 1 95.56 3 ASP B CA 1
ATOM 1940 C C . ASP B 1 3 ? 4.207 -9.805 5.715 1 95.56 3 ASP B C 1
ATOM 1942 O O . ASP B 1 3 ? 5.164 -10.531 5.453 1 95.56 3 ASP B O 1
ATOM 1946 N N . LEU B 1 4 ? 3.602 -9.117 4.785 1 94.94 4 LEU B N 1
ATOM 1947 C CA . LEU B 1 4 ? 3.936 -9.242 3.369 1 94.94 4 LEU B CA 1
ATOM 1948 C C . LEU B 1 4 ? 4.516 -7.938 2.832 1 94.94 4 LEU B C 1
ATOM 1950 O O . LEU B 1 4 ? 4.484 -7.688 1.625 1 94.94 4 LEU B O 1
ATOM 1954 N N . THR B 1 5 ? 4.953 -7.051 3.74 1 97.19 5 THR B N 1
ATOM 1955 C CA . THR B 1 5 ? 5.699 -5.871 3.324 1 97.19 5 THR B CA 1
ATOM 1956 C C . THR B 1 5 ? 6.922 -6.266 2.502 1 97.19 5 THR B C 1
ATOM 1958 O O . THR B 1 5 ? 7.668 -7.168 2.885 1 97.19 5 THR B O 1
ATOM 1961 N N . LEU B 1 6 ? 7.055 -5.648 1.395 1 95.88 6 LEU B N 1
ATOM 1962 C CA . LEU B 1 6 ? 8.133 -6 0.483 1 95.88 6 LEU B CA 1
ATOM 1963 C C . LEU B 1 6 ? 8.719 -4.754 -0.179 1 95.88 6 LEU B C 1
ATOM 1965 O O . LEU B 1 6 ? 8.062 -4.125 -1.014 1 95.88 6 LEU B O 1
ATOM 1969 N N . ASP B 1 7 ? 9.969 -4.402 0.152 1 94.06 7 ASP B N 1
ATOM 1970 C CA . ASP B 1 7 ? 10.625 -3.219 -0.388 1 94.06 7 ASP B CA 1
ATOM 1971 C C . ASP B 1 7 ? 10.617 -3.232 -1.915 1 94.06 7 ASP B C 1
ATOM 1973 O O . ASP B 1 7 ? 10.922 -4.254 -2.535 1 94.06 7 ASP B O 1
ATOM 1977 N N . GLY B 1 8 ? 10.172 -2.043 -2.504 1 94.5 8 GLY B N 1
ATOM 1978 C CA . GLY B 1 8 ? 10.164 -1.895 -3.951 1 94.5 8 GLY B CA 1
ATOM 1979 C C . GLY B 1 8 ? 8.883 -2.385 -4.598 1 94.5 8 GLY B C 1
ATOM 1980 O O . GLY B 1 8 ? 8.641 -2.133 -5.777 1 94.5 8 GLY B O 1
ATOM 1981 N N . PHE B 1 9 ? 8.023 -3.062 -3.809 1 96.38 9 PHE B N 1
ATOM 1982 C CA . PHE B 1 9 ? 6.848 -3.662 -4.43 1 96.38 9 PHE B CA 1
ATOM 1983 C C . PHE B 1 9 ? 5.586 -3.322 -3.645 1 96.38 9 PHE B C 1
ATOM 1985 O O . PHE B 1 9 ? 4.652 -2.727 -4.188 1 96.38 9 PHE B O 1
ATOM 1992 N N . ASP B 1 10 ? 5.52 -3.734 -2.402 1 97.44 10 ASP B N 1
ATOM 1993 C CA . ASP B 1 10 ? 4.383 -3.434 -1.537 1 97.44 10 ASP B CA 1
ATOM 1994 C C . ASP B 1 10 ? 4.836 -2.717 -0.267 1 97.44 10 ASP B C 1
ATOM 1996 O O . ASP B 1 10 ? 5.258 -3.357 0.697 1 97.44 10 ASP B O 1
ATOM 2000 N N . LEU B 1 11 ? 4.715 -1.383 -0.289 1 96.62 11 LEU B N 1
ATOM 2001 C CA . LEU B 1 11 ? 5.047 -0.467 0.798 1 96.62 11 LEU B CA 1
ATOM 2002 C C . LEU B 1 11 ? 3.889 0.49 1.07 1 96.62 11 LEU B C 1
ATOM 2004 O O . LEU B 1 11 ? 3.4 1.156 0.156 1 96.62 11 LEU B O 1
ATOM 2008 N N . VAL B 1 12 ? 3.436 0.496 2.305 1 96.56 12 VAL B N 1
ATOM 2009 C CA . VAL B 1 12 ? 2.336 1.389 2.656 1 96.56 12 VAL B CA 1
ATOM 2010 C C . VAL B 1 12 ? 2.691 2.174 3.918 1 96.56 12 VAL B C 1
ATOM 2012 O O . VAL B 1 12 ? 2.467 1.7 5.035 1 96.56 12 VAL B O 1
ATOM 2015 N N . HIS B 1 13 ? 3.08 3.422 3.701 1 96.81 13 HIS B N 1
ATOM 2016 C CA . HIS B 1 13 ? 3.486 4.254 4.828 1 96.81 13 HIS B CA 1
ATOM 2017 C C . HIS B 1 13 ? 2.34 5.145 5.297 1 96.81 13 HIS B C 1
ATOM 2019 O O . HIS B 1 13 ? 2.314 5.57 6.453 1 96.81 13 HIS B O 1
ATOM 2025 N N . ASP B 1 14 ? 1.373 5.414 4.395 1 97.88 14 ASP B N 1
ATOM 2026 C CA . ASP B 1 14 ? 0.407 6.457 4.734 1 97.88 14 ASP B CA 1
ATOM 2027 C C . ASP B 1 14 ? -0.988 5.867 4.93 1 97.88 14 ASP B C 1
ATOM 2029 O O . ASP B 1 14 ? -1.969 6.605 5.043 1 97.88 14 ASP B O 1
ATOM 2033 N N . LEU B 1 15 ? -1.143 4.57 4.887 1 98.06 15 LEU B N 1
ATOM 2034 C CA . LEU B 1 15 ? -2.332 3.846 5.32 1 98.06 15 LEU B CA 1
ATOM 2035 C C . LEU B 1 15 ? -2.041 3.027 6.574 1 98.06 15 LEU B C 1
ATOM 2037 O O . LEU B 1 15 ? -1.027 2.33 6.645 1 98.06 15 LEU B O 1
ATOM 2041 N N . TYR B 1 16 ? -2.896 3.145 7.562 1 98.25 16 TYR B N 1
ATOM 2042 C CA . TYR B 1 16 ? -2.689 2.531 8.867 1 98.25 16 TYR B CA 1
ATOM 2043 C C . TYR B 1 16 ? -3.926 1.757 9.312 1 98.25 16 TYR B C 1
ATOM 2045 O O . TYR B 1 16 ? -5.051 2.104 8.938 1 98.25 16 TYR B O 1
ATOM 2053 N N . GLY B 1 17 ? -3.641 0.768 10.164 1 98.38 17 GLY B N 1
ATOM 2054 C CA . GLY B 1 17 ? -4.742 0.138 10.875 1 98.38 17 GLY B CA 1
ATOM 2055 C C . GLY B 1 17 ? -5.402 -0.978 10.086 1 98.38 17 GLY B C 1
ATOM 2056 O O . GLY B 1 17 ? -4.719 -1.759 9.422 1 98.38 17 GLY B O 1
ATOM 2057 N N . ARG B 1 18 ? -6.68 -1.081 10.297 1 98.25 18 ARG B N 1
ATOM 2058 C CA . ARG B 1 18 ? -7.441 -2.199 9.75 1 98.25 18 ARG B CA 1
ATOM 2059 C C . ARG B 1 18 ? -8.352 -1.741 8.617 1 98.25 18 ARG B C 1
ATOM 2061 O O . ARG B 1 18 ? -9.133 -0.803 8.781 1 98.25 18 ARG B O 1
ATOM 2068 N N . MET B 1 19 ? -8.328 -2.416 7.547 1 97.62 19 MET B N 1
ATOM 2069 C CA . MET B 1 19 ? -9.07 -2.037 6.352 1 97.62 19 MET B CA 1
ATOM 2070 C C . MET B 1 19 ? -10.562 -1.885 6.656 1 97.62 19 MET B C 1
ATOM 2072 O O . MET B 1 19 ? -11.234 -1.033 6.078 1 97.62 19 MET B O 1
ATOM 2076 N N . SER B 1 20 ? -11.086 -2.645 7.602 1 97.12 20 SER B N 1
ATOM 2077 C CA . SER B 1 20 ? -12.516 -2.68 7.891 1 97.12 20 SER B CA 1
ATOM 2078 C C . SER B 1 20 ? -12.898 -1.633 8.93 1 97.12 20 SER B C 1
ATOM 2080 O O . SER B 1 20 ? -14.078 -1.443 9.227 1 97.12 20 SER B O 1
ATOM 2082 N N . GLY B 1 21 ? -11.961 -0.937 9.492 1 98.25 21 GLY B N 1
ATOM 2083 C CA . GLY B 1 21 ? -12.203 -0.062 10.633 1 98.25 21 GLY B CA 1
ATOM 2084 C C . GLY B 1 21 ? -12.844 1.258 10.242 1 98.25 21 GLY B C 1
ATOM 2085 O O . GLY B 1 21 ? -13.078 1.517 9.062 1 98.25 21 GLY B O 1
ATOM 2086 N N . VAL B 1 22 ? -13.133 2.045 11.266 1 98.75 22 VAL B N 1
ATOM 2087 C CA . VAL B 1 22 ? -13.641 3.4 11.086 1 98.75 22 VAL B CA 1
ATOM 2088 C C . VAL B 1 22 ? -12.68 4.207 10.219 1 98.75 22 VAL B C 1
ATOM 2090 O O . VAL B 1 22 ? -11.461 4.172 10.43 1 98.75 22 VAL B O 1
ATOM 2093 N N . LYS B 1 23 ? -13.188 4.887 9.172 1 98.81 23 LYS B N 1
ATOM 2094 C CA . LYS B 1 23 ? -12.352 5.605 8.219 1 98.81 23 LYS B CA 1
ATOM 2095 C C . LYS B 1 23 ? -11.945 6.969 8.758 1 98.81 23 LYS B C 1
ATOM 2097 O O . LYS B 1 23 ? -12.766 7.879 8.859 1 98.81 23 LYS B O 1
ATOM 2102 N N . PHE B 1 24 ? -10.68 7.125 9.133 1 98.94 24 PHE B N 1
ATOM 2103 C CA . PHE B 1 24 ? -10.109 8.391 9.586 1 98.94 24 PHE B CA 1
ATOM 2104 C C . PHE B 1 24 ? -9.117 8.93 8.562 1 98.94 24 PHE B C 1
ATOM 2106 O O . PHE B 1 24 ? -8.039 8.359 8.367 1 98.94 24 PHE B O 1
ATOM 2113 N N . PHE B 1 25 ? -9.477 10.023 7.898 1 98.88 25 PHE B N 1
ATOM 2114 C CA . PHE B 1 25 ? -8.594 10.672 6.934 1 98.88 25 PHE B CA 1
ATOM 2115 C C . PHE B 1 25 ? -8 11.945 7.52 1 98.88 25 PHE B C 1
ATOM 2117 O O . PHE B 1 25 ? -8.727 12.859 7.902 1 98.88 25 PHE B O 1
ATOM 2124 N N . ALA B 1 26 ? -6.715 11.984 7.559 1 98.62 26 ALA B N 1
ATOM 2125 C CA . ALA B 1 26 ? -6.051 13.109 8.219 1 98.62 26 ALA B CA 1
ATOM 2126 C C . ALA B 1 26 ? -5.023 13.758 7.293 1 98.62 26 ALA B C 1
ATOM 2128 O O . ALA B 1 26 ? -4.363 13.07 6.508 1 98.62 26 ALA B O 1
ATOM 2129 N N . ALA B 1 27 ? -4.902 15.039 7.453 1 95.5 27 ALA B N 1
ATOM 2130 C CA . ALA B 1 27 ? -3.736 15.703 6.883 1 95.5 27 ALA B CA 1
ATOM 2131 C C . ALA B 1 27 ? -2.441 15.07 7.379 1 95.5 27 ALA B C 1
ATOM 2133 O O . ALA B 1 27 ? -2.303 14.773 8.57 1 95.5 27 ALA B O 1
ATOM 2134 N N . GLY B 1 28 ? -1.493 14.867 6.508 1 94.25 28 GLY B N 1
ATOM 2135 C CA . GLY B 1 28 ? -0.365 13.977 6.703 1 94.25 28 GLY B CA 1
ATOM 2136 C C . GLY B 1 28 ? 0.694 14.539 7.629 1 94.25 28 GLY B C 1
ATOM 2137 O O . GLY B 1 28 ? 1.499 13.797 8.195 1 94.25 28 GLY B O 1
ATOM 2138 N N . ASN B 1 29 ? 0.723 15.867 7.891 1 91.25 29 ASN B N 1
ATOM 2139 C CA . ASN B 1 29 ? 1.795 16.516 8.641 1 91.25 29 ASN B CA 1
ATOM 2140 C C . ASN B 1 29 ? 1.757 16.141 10.117 1 91.25 29 ASN B C 1
ATOM 2142 O O . ASN B 1 29 ? 2.594 16.594 10.898 1 91.25 29 ASN B O 1
ATOM 2146 N N . GLN B 1 30 ? 0.826 15.32 10.5 1 97.69 30 GLN B N 1
ATOM 2147 C CA . GLN B 1 30 ? 0.697 14.883 11.891 1 97.69 30 GLN B CA 1
ATOM 2148 C C . GLN B 1 30 ? 0.766 13.359 11.992 1 97.69 30 GLN B C 1
ATOM 2150 O O . GLN B 1 30 ? 0.35 12.781 13 1 97.69 30 GLN B O 1
ATOM 2155 N N . TRP B 1 31 ? 1.282 12.664 10.984 1 97.88 31 TRP B N 1
ATOM 2156 C CA . TRP B 1 31 ? 1.212 11.211 10.898 1 97.88 31 TRP B CA 1
ATOM 2157 C C . TRP B 1 31 ? 1.921 10.555 12.086 1 97.88 31 TRP B C 1
ATOM 2159 O O . TRP B 1 31 ? 1.453 9.547 12.617 1 97.88 31 TRP B O 1
ATOM 2169 N N . PHE B 1 32 ? 3.113 11.055 12.547 1 98.06 32 PHE B N 1
ATOM 2170 C CA . PHE B 1 32 ? 3.902 10.453 13.617 1 98.06 32 PHE B CA 1
ATOM 2171 C C . PHE B 1 32 ? 3.164 10.523 14.945 1 98.06 32 PHE B C 1
ATOM 2173 O O . PHE B 1 32 ? 3.23 9.602 15.758 1 98.06 32 PHE B O 1
ATOM 2180 N N . ALA B 1 33 ? 2.461 11.617 15.242 1 98.5 33 ALA B N 1
ATOM 2181 C CA . ALA B 1 33 ? 1.631 11.719 16.438 1 98.5 33 ALA B CA 1
ATOM 2182 C C . ALA B 1 33 ? 0.454 10.75 16.375 1 98.5 33 ALA B C 1
ATOM 2184 O O . ALA B 1 33 ? 0.184 10.023 17.328 1 98.5 33 ALA B O 1
ATOM 2185 N N . LEU B 1 34 ? -0.218 10.711 15.242 1 98.62 34 LEU B N 1
ATOM 2186 C CA . LEU B 1 34 ? -1.383 9.852 15.062 1 98.62 34 LEU B CA 1
ATOM 2187 C C . LEU B 1 34 ? -0.99 8.383 15.148 1 98.62 34 LEU B C 1
ATOM 2189 O O . LEU B 1 34 ? -1.762 7.555 15.641 1 98.62 34 LEU B O 1
ATOM 2193 N N . GLU B 1 35 ? 0.202 8.078 14.57 1 97.94 35 GLU B N 1
ATOM 2194 C CA . GLU B 1 35 ? 0.695 6.711 14.672 1 97.94 35 GLU B CA 1
ATOM 2195 C C . GLU B 1 35 ? 0.809 6.27 16.125 1 97.94 35 GLU B C 1
ATOM 2197 O O . GLU B 1 35 ? 0.463 5.133 16.469 1 97.94 35 GLU B O 1
ATOM 2202 N N . GLU B 1 36 ? 1.289 7.141 16.969 1 98.06 36 GLU B N 1
ATOM 2203 C CA . GLU B 1 36 ? 1.449 6.824 18.391 1 98.06 36 GLU B CA 1
ATOM 2204 C C . GLU B 1 36 ? 0.095 6.684 19.078 1 98.06 36 GLU B C 1
ATOM 2206 O O . GLU B 1 36 ? -0.053 5.895 20.016 1 98.06 36 GLU B O 1
ATOM 2211 N N . VAL B 1 37 ? -0.944 7.363 18.656 1 98.25 37 VAL B N 1
ATOM 2212 C CA . VAL B 1 37 ? -2.26 7.383 19.297 1 98.25 37 VAL B CA 1
ATOM 2213 C C . VAL B 1 37 ? -3.123 6.258 18.719 1 98.25 37 VAL B C 1
ATOM 2215 O O . VAL B 1 37 ? -4.121 5.867 19.328 1 98.25 37 VAL B O 1
ATOM 2218 N N . LEU B 1 38 ? -2.787 5.676 17.625 1 98.19 38 LEU B N 1
ATOM 2219 C CA . LEU B 1 38 ? -3.572 4.754 16.812 1 98.19 38 LEU B CA 1
ATOM 2220 C C . LEU B 1 38 ? -4.098 3.594 17.656 1 98.19 38 LEU B C 1
ATOM 2222 O O . LEU B 1 38 ? -5.273 3.238 17.562 1 98.19 38 LEU B O 1
ATOM 2226 N N . PRO B 1 39 ? -3.287 2.992 18.578 1 97.44 39 PRO B N 1
ATOM 2227 C CA . PRO B 1 39 ? -3.77 1.832 19.328 1 97.44 39 PRO B CA 1
ATOM 2228 C C . PRO B 1 39 ? -4.965 2.162 20.219 1 97.44 39 PRO B C 1
ATOM 2230 O O . PRO B 1 39 ? -5.711 1.264 20.625 1 97.44 39 PRO B O 1
ATOM 2233 N N . LYS B 1 40 ? -5.188 3.426 20.5 1 98.06 40 LYS B N 1
ATOM 2234 C CA . LYS B 1 40 ? -6.266 3.836 21.406 1 98.06 40 LYS B CA 1
ATOM 2235 C C . LYS B 1 40 ? -7.559 4.074 20.625 1 98.06 40 LYS B C 1
ATOM 2237 O O . LYS B 1 40 ? -8.625 4.223 21.234 1 98.06 40 LYS B O 1
ATOM 2242 N N . MET B 1 41 ? -7.512 4.047 19.344 1 98.19 41 MET B N 1
ATOM 2243 C CA . MET B 1 41 ? -8.648 4.449 18.516 1 98.19 41 MET B CA 1
ATOM 2244 C C . MET B 1 41 ? -9.586 3.27 18.266 1 98.19 41 MET B C 1
ATOM 2246 O O . MET B 1 41 ? -10.695 3.445 17.75 1 98.19 41 MET B O 1
ATOM 2250 N N . GLY B 1 42 ? -9.164 2.064 18.641 1 97.25 42 GLY B N 1
ATOM 2251 C CA . GLY B 1 42 ? -9.898 0.885 18.219 1 97.25 42 GLY B CA 1
ATOM 2252 C C . GLY B 1 42 ? -9.633 0.516 16.766 1 97.25 42 GLY B C 1
ATOM 2253 O O . GLY B 1 42 ? -8.555 0.783 16.234 1 97.25 42 GLY B O 1
ATOM 2254 N N . ASP B 1 43 ? -10.594 -0.153 16.125 1 97.56 43 ASP B N 1
ATOM 2255 C CA . ASP B 1 43 ? -10.43 -0.542 14.734 1 97.56 43 ASP B CA 1
ATOM 2256 C C . ASP B 1 43 ? -10.648 0.649 13.805 1 97.56 43 ASP B C 1
ATOM 2258 O O . ASP B 1 43 ? -11.773 1.115 13.641 1 97.56 43 ASP B O 1
ATOM 2262 N N . VAL B 1 44 ? -9.562 1.068 13.234 1 98.56 44 VAL B N 1
ATOM 2263 C CA . VAL B 1 44 ? -9.625 2.234 12.359 1 98.56 44 VAL B CA 1
ATOM 2264 C C . VAL B 1 44 ? -8.836 1.965 11.078 1 98.56 44 VAL B C 1
ATOM 2266 O O . VAL B 1 44 ? -7.848 1.226 11.102 1 98.56 44 VAL B O 1
ATOM 2269 N N . PHE B 1 45 ? -9.344 2.396 9.984 1 98.75 45 PHE B N 1
ATOM 2270 C CA . PHE B 1 45 ? -8.578 2.625 8.766 1 98.75 45 PHE B CA 1
ATOM 2271 C C . PHE B 1 45 ? -8.195 4.094 8.641 1 98.75 45 PHE B C 1
ATOM 2273 O O . PHE B 1 45 ? -9.039 4.945 8.367 1 98.75 45 PHE B O 1
ATOM 2280 N N . MET B 1 46 ? -6.898 4.391 8.75 1 98.81 46 MET B N 1
ATOM 2281 C CA . MET B 1 46 ? -6.426 5.773 8.766 1 98.81 46 MET B CA 1
ATOM 2282 C C . MET B 1 46 ? -5.523 6.051 7.566 1 98.81 46 MET B C 1
ATOM 2284 O O . MET B 1 46 ? -4.625 5.266 7.266 1 98.81 46 MET B O 1
ATOM 2288 N N . GLU B 1 47 ? -5.789 7.062 6.863 1 98.31 47 GLU B N 1
ATOM 2289 C CA . GLU B 1 47 ? -4.852 7.57 5.867 1 98.31 47 GLU B CA 1
ATOM 2290 C C . GLU B 1 47 ? -4.289 8.93 6.277 1 98.31 47 GLU B C 1
ATOM 2292 O O . GLU B 1 47 ? -5 9.75 6.867 1 98.31 47 GLU B O 1
ATOM 2297 N N . THR B 1 48 ? -3.072 9.203 6.035 1 97.94 48 THR B N 1
ATOM 2298 C CA . THR B 1 48 ? -2.387 10.469 6.273 1 97.94 48 THR B CA 1
ATOM 2299 C C . THR B 1 48 ? -1.791 11.016 4.977 1 97.94 48 THR B C 1
ATOM 2301 O O . THR B 1 48 ? -0.624 10.766 4.672 1 97.94 48 THR B O 1
ATOM 2304 N N . LEU B 1 49 ? -2.561 11.773 4.23 1 96.75 49 LEU B N 1
ATOM 2305 C CA . LEU B 1 49 ? -2.219 12.266 2.902 1 96.75 49 LEU B CA 1
ATOM 2306 C C . LEU B 1 49 ? -2.199 13.789 2.875 1 96.75 49 LEU B C 1
ATOM 2308 O O . LEU B 1 49 ? -2.598 14.438 3.846 1 96.75 49 LEU B O 1
ATOM 2312 N N . PRO B 1 50 ? -1.641 14.406 1.801 1 95.19 50 PRO B N 1
ATOM 2313 C CA . PRO B 1 50 ? -1.697 15.867 1.712 1 95.19 50 PRO B CA 1
ATOM 2314 C C . PRO B 1 50 ? -3.115 16.422 1.865 1 95.19 50 PRO B C 1
ATOM 2316 O O . PRO B 1 50 ? -4.066 15.828 1.348 1 95.19 50 PRO B O 1
ATOM 2319 N N . PRO B 1 51 ? -3.266 17.5 2.576 1 95.69 51 PRO B N 1
ATOM 2320 C CA . PRO B 1 51 ? -4.605 17.969 2.936 1 95.69 51 PRO B CA 1
ATOM 2321 C C . PRO B 1 51 ? -5.473 18.266 1.715 1 95.69 51 PRO B C 1
ATOM 2323 O O . PRO B 1 51 ? -6.688 18.078 1.754 1 95.69 51 PRO B O 1
ATOM 2326 N N . GLY B 1 52 ? -4.875 18.781 0.666 1 94.56 52 GLY B N 1
ATOM 2327 C CA . GLY B 1 52 ? -5.664 19 -0.536 1 94.56 52 GLY B CA 1
ATOM 2328 C C . GLY B 1 52 ? -6.32 17.734 -1.062 1 94.56 52 GLY B C 1
ATOM 2329 O O . GLY B 1 52 ? -7.453 17.766 -1.54 1 94.56 52 GLY B O 1
ATOM 2330 N N . VAL B 1 53 ? -5.598 16.641 -1.002 1 95.69 53 VAL B N 1
ATOM 2331 C CA . VAL B 1 53 ? -6.102 15.344 -1.435 1 95.69 53 VAL B CA 1
ATOM 2332 C C . VAL B 1 53 ? -7.223 14.891 -0.501 1 95.69 53 VAL B C 1
ATOM 2334 O O . VAL B 1 53 ? -8.289 14.477 -0.958 1 95.69 53 VAL B O 1
ATOM 2337 N N . VAL B 1 54 ? -7.02 15.016 0.793 1 97.31 54 VAL B N 1
ATOM 2338 C CA . VAL B 1 54 ? -7.996 14.594 1.794 1 97.31 54 VAL B CA 1
ATOM 2339 C C . VAL B 1 54 ? -9.289 15.391 1.626 1 97.31 54 VAL B C 1
ATOM 2341 O O . VAL B 1 54 ? -10.383 14.828 1.668 1 97.31 54 VAL B O 1
ATOM 2344 N N . MET B 1 55 ? -9.148 16.703 1.438 1 97 55 MET B N 1
ATOM 2345 C CA . MET B 1 55 ? -10.32 17.547 1.245 1 97 55 MET B CA 1
ATOM 2346 C C . MET B 1 55 ? -11.117 17.094 0.024 1 97 55 MET B C 1
ATOM 2348 O O . MET B 1 55 ? -12.344 17.016 0.074 1 97 55 MET B O 1
ATOM 2352 N N . LYS B 1 56 ? -10.414 16.844 -1.07 1 96.94 56 LYS B N 1
ATOM 2353 C CA . LYS B 1 56 ? -11.078 16.391 -2.285 1 96.94 56 LYS B CA 1
ATOM 2354 C C . LYS B 1 56 ? -11.797 15.062 -2.051 1 96.94 56 LYS B C 1
ATOM 2356 O O . LYS B 1 56 ? -12.867 14.812 -2.613 1 96.94 56 LYS B O 1
ATOM 2361 N N . GLN B 1 57 ? -11.195 14.188 -1.231 1 97.5 57 GLN B N 1
ATOM 2362 C CA . GLN B 1 57 ? -11.859 12.93 -0.898 1 97.5 57 GLN B CA 1
ATOM 2363 C C . GLN B 1 57 ? -13.148 13.172 -0.123 1 97.5 57 GLN B C 1
ATOM 2365 O O . GLN B 1 57 ? -14.141 12.477 -0.329 1 97.5 57 GLN B O 1
ATOM 2370 N N . VAL B 1 58 ? -13.141 14.117 0.8 1 97.94 58 VAL B N 1
ATOM 2371 C CA . VAL B 1 58 ? -14.352 14.492 1.514 1 97.94 58 VAL B CA 1
ATOM 2372 C C . VAL B 1 58 ? -15.422 14.938 0.516 1 97.94 58 VAL B C 1
ATOM 2374 O O . VAL B 1 58 ? -16.609 14.648 0.693 1 97.94 58 VAL B O 1
ATOM 2377 N N . MET B 1 59 ? -14.977 15.609 -0.519 1 97.62 59 MET B N 1
ATOM 2378 C CA . MET B 1 59 ? -15.875 16.141 -1.537 1 97.62 59 MET B CA 1
ATOM 2379 C C . MET B 1 59 ? -16.281 15.047 -2.527 1 97.62 59 MET B C 1
ATOM 2381 O O . MET B 1 59 ? -17.062 15.289 -3.441 1 97.62 59 MET B O 1
ATOM 2385 N N . GLY B 1 60 ? -15.711 13.883 -2.41 1 96.5 60 GLY B N 1
ATOM 2386 C CA . GLY B 1 60 ? -16.234 12.758 -3.166 1 96.5 60 GLY B CA 1
ATOM 2387 C C . GLY B 1 60 ? -15.242 12.195 -4.168 1 96.5 60 GLY B C 1
ATOM 2388 O O . GLY B 1 60 ? -15.531 11.211 -4.844 1 96.5 60 GLY B O 1
ATOM 2389 N N . GLU B 1 61 ? -14.031 12.789 -4.219 1 97.06 61 GLU B N 1
ATOM 2390 C CA . GLU B 1 61 ? -13.031 12.25 -5.137 1 97.06 61 GLU B CA 1
ATOM 2391 C C . GLU B 1 61 ? -12.375 11 -4.555 1 97.06 61 GLU B C 1
ATOM 2393 O O . GLU B 1 61 ? -12.406 10.781 -3.342 1 97.06 61 GLU B O 1
ATOM 2398 N N . GLU B 1 62 ? -11.812 10.18 -5.449 1 97.81 62 GLU B N 1
ATOM 2399 C CA . GLU B 1 62 ? -11.148 8.945 -5.043 1 97.81 62 GLU B CA 1
ATOM 2400 C C . GLU B 1 62 ? -9.641 9.047 -5.227 1 97.81 62 GLU B C 1
ATOM 2402 O O . GLU B 1 62 ? -9.156 9.859 -6.016 1 97.81 62 GLU B O 1
ATOM 2407 N N . VAL B 1 63 ? -8.969 8.227 -4.461 1 97.44 63 VAL B N 1
ATOM 2408 C CA . VAL B 1 63 ? -7.508 8.203 -4.504 1 97.44 63 VAL B CA 1
ATOM 2409 C C . VAL B 1 63 ? -7.031 6.82 -4.941 1 97.44 63 VAL B C 1
ATOM 2411 O O . VAL B 1 63 ? -7.633 5.805 -4.586 1 97.44 63 VAL B O 1
ATOM 2414 N N . ARG B 1 64 ? -5.992 6.836 -5.672 1 97.56 64 ARG B N 1
ATOM 2415 C CA . ARG B 1 64 ? -5.336 5.594 -6.066 1 97.56 64 ARG B CA 1
ATOM 2416 C C . ARG B 1 64 ? -3.902 5.547 -5.543 1 97.56 64 ARG B C 1
ATOM 2418 O O . ARG B 1 64 ? -3.188 6.551 -5.586 1 97.56 64 ARG B O 1
ATOM 2425 N N . ILE B 1 65 ? -3.459 4.438 -5.062 1 97.44 65 ILE B N 1
ATOM 2426 C CA . ILE B 1 65 ? -2.076 4.09 -4.758 1 97.44 65 ILE B CA 1
ATOM 2427 C C . ILE B 1 65 ? -1.697 2.795 -5.477 1 97.44 65 ILE B C 1
ATOM 2429 O O . ILE B 1 65 ? -2.227 1.727 -5.16 1 97.44 65 ILE B O 1
ATOM 2433 N N . GLY B 1 66 ? -0.737 2.928 -6.387 1 96.31 66 GLY B N 1
ATOM 2434 C CA . GLY B 1 66 ? -0.483 1.777 -7.234 1 96.31 66 GLY B CA 1
ATOM 2435 C C . GLY B 1 66 ? -1.723 1.283 -7.957 1 96.31 66 GLY B C 1
ATOM 2436 O O . GLY B 1 66 ? -2.389 2.051 -8.656 1 96.31 66 GLY B O 1
ATOM 2437 N N . ASN B 1 67 ? -2.074 -0.024 -7.699 1 96.56 67 ASN B N 1
ATOM 2438 C CA . ASN B 1 67 ? -3.209 -0.634 -8.383 1 96.56 67 ASN B CA 1
ATOM 2439 C C . ASN B 1 67 ? -4.473 -0.584 -7.531 1 96.56 67 ASN B C 1
ATOM 2441 O O . ASN B 1 67 ? -5.531 -1.062 -7.949 1 96.56 67 ASN B O 1
ATOM 2445 N N . LEU B 1 68 ? -4.434 0.026 -6.379 1 97.88 68 LEU B N 1
ATOM 2446 C CA . LEU B 1 68 ? -5.539 0.04 -5.426 1 97.88 68 LEU B CA 1
ATOM 2447 C C . LEU B 1 68 ? -6.254 1.387 -5.441 1 97.88 68 LEU B C 1
ATOM 2449 O O . LEU B 1 68 ? -5.609 2.438 -5.383 1 97.88 68 LEU B O 1
ATOM 2453 N N . VAL B 1 69 ? -7.5 1.373 -5.52 1 98.19 69 VAL B N 1
ATOM 2454 C CA . VAL B 1 69 ? -8.336 2.566 -5.41 1 98.19 69 VAL B CA 1
ATOM 2455 C C . VAL B 1 69 ? -9 2.607 -4.039 1 98.19 69 VAL B C 1
ATOM 2457 O O . VAL B 1 69 ? -9.68 1.656 -3.643 1 98.19 69 VAL B O 1
ATOM 2460 N N . ILE B 1 70 ? -8.758 3.668 -3.361 1 98.12 70 ILE B N 1
ATOM 2461 C CA . ILE B 1 70 ? -9.445 3.941 -2.105 1 98.12 70 ILE B CA 1
ATOM 2462 C C . ILE B 1 70 ? -10.75 4.68 -2.387 1 98.12 70 ILE B C 1
ATOM 2464 O O . ILE B 1 70 ? -10.766 5.91 -2.486 1 98.12 70 ILE B O 1
ATOM 2468 N N . ASP B 1 71 ? -11.797 3.912 -2.463 1 97.69 71 ASP B N 1
ATOM 2469 C CA . ASP B 1 71 ? -13.086 4.445 -2.887 1 97.69 71 ASP B CA 1
ATOM 2470 C C . ASP B 1 71 ? -14.047 4.574 -1.705 1 97.69 71 ASP B C 1
ATOM 2472 O O . ASP B 1 71 ? -15.266 4.586 -1.886 1 97.69 71 ASP B O 1
ATOM 2476 N N . VAL B 1 72 ? -13.492 4.664 -0.54 1 96.19 72 VAL B N 1
ATOM 2477 C CA . VAL B 1 72 ? -14.305 4.855 0.657 1 96.19 72 VAL B CA 1
ATOM 2478 C C . VAL B 1 72 ? -14.211 6.309 1.118 1 96.19 72 VAL B C 1
ATOM 2480 O O . VAL B 1 72 ? -13.25 7.008 0.801 1 96.19 72 VAL B O 1
ATOM 2483 N N . LYS B 1 73 ? -15.188 6.73 1.888 1 96 73 LYS B N 1
ATOM 2484 C CA . LYS B 1 73 ? -15.242 8.094 2.404 1 96 73 LYS B CA 1
ATOM 2485 C C . LYS B 1 73 ? -14.891 8.133 3.891 1 96 73 LYS B C 1
ATOM 2487 O O . LYS B 1 73 ? -15.148 7.168 4.617 1 96 73 LYS B O 1
ATOM 2492 N N . PRO B 1 74 ? -14.367 9.211 4.32 1 98.56 74 PRO B N 1
ATOM 2493 C CA . PRO B 1 74 ? -14.023 9.289 5.742 1 98.56 74 PRO B CA 1
ATOM 2494 C C . PRO B 1 74 ? -15.25 9.438 6.637 1 98.56 74 PRO B C 1
ATOM 2496 O O . PRO B 1 74 ? -16.219 10.125 6.266 1 98.56 74 PRO B O 1
ATOM 2499 N N . ASP B 1 75 ? -15.211 8.789 7.812 1 98.75 75 ASP B N 1
ATOM 2500 C CA . ASP B 1 75 ? -16.156 9 8.898 1 98.75 75 ASP B CA 1
ATOM 2501 C C . ASP B 1 75 ? -15.758 10.195 9.758 1 98.75 75 ASP B C 1
ATOM 2503 O O . ASP B 1 75 ? -16.609 10.859 10.344 1 98.75 75 ASP B O 1
ATOM 2507 N N . VAL B 1 76 ? -14.523 10.438 9.891 1 98.88 76 VAL B N 1
ATOM 2508 C CA . VAL B 1 76 ? -13.906 11.539 10.609 1 98.88 76 VAL B CA 1
ATOM 2509 C C . VAL B 1 76 ? -12.688 12.047 9.836 1 98.88 76 VAL B C 1
ATOM 2511 O O . VAL B 1 76 ? -11.992 11.273 9.18 1 98.88 76 VAL B O 1
ATOM 2514 N N . VAL B 1 77 ? -12.531 13.367 9.812 1 98.94 77 VAL B N 1
ATOM 2515 C CA . VAL B 1 77 ? -11.484 13.969 8.992 1 98.94 77 VAL B CA 1
ATOM 2516 C C . VAL B 1 77 ? -10.758 15.047 9.797 1 98.94 77 VAL B C 1
ATOM 2518 O O . VAL B 1 77 ? -11.359 15.719 10.633 1 98.94 77 VAL B O 1
ATOM 2521 N N . SER B 1 78 ? -9.492 15.117 9.656 1 98.81 78 SER B N 1
ATOM 2522 C CA . SER B 1 78 ? -8.68 16.219 10.164 1 98.81 78 SER B CA 1
ATOM 2523 C C . SER B 1 78 ? -8.008 16.984 9.031 1 98.81 78 SER B C 1
ATOM 2525 O O . SER B 1 78 ? -7.309 16.406 8.203 1 98.81 78 SER B O 1
ATOM 2527 N N . LEU B 1 79 ? -8.227 18.25 8.984 1 97.69 79 LEU B N 1
ATOM 2528 C CA . LEU B 1 79 ? -7.762 19.156 7.934 1 97.69 79 LEU B CA 1
ATOM 2529 C C . LEU B 1 79 ? -7.273 20.469 8.523 1 97.69 79 LEU B C 1
ATOM 2531 O O . LEU B 1 79 ? -7.645 20.828 9.641 1 97.69 79 LEU B O 1
ATOM 2535 N N . PRO B 1 80 ? -6.395 21.141 7.715 1 96.25 80 PRO B N 1
ATOM 2536 C CA . PRO B 1 80 ? -6.23 22.547 8.07 1 96.25 80 PRO B CA 1
ATOM 2537 C C . PRO B 1 80 ? -7.562 23.281 8.219 1 96.25 80 PRO B C 1
ATOM 2539 O O . PRO B 1 80 ? -8.492 23.047 7.441 1 96.25 80 PRO B O 1
ATOM 2542 N N . SER B 1 81 ? -7.648 24.172 9.188 1 96.25 81 SER B N 1
ATOM 2543 C CA . SER B 1 81 ? -8.914 24.828 9.523 1 96.25 81 SER B CA 1
ATOM 2544 C C . SER B 1 81 ? -9.484 25.578 8.328 1 96.25 81 SER B C 1
ATOM 2546 O O . SER B 1 81 ? -10.703 25.594 8.125 1 96.25 81 SER B O 1
ATOM 2548 N N . SER B 1 82 ? -8.609 26.188 7.543 1 93.62 82 SER B N 1
ATOM 2549 C CA . SER B 1 82 ? -9.07 26.906 6.359 1 93.62 82 SER B CA 1
ATOM 2550 C C . SER B 1 82 ? -9.727 25.953 5.363 1 93.62 82 SER B C 1
ATOM 2552 O O . SER B 1 82 ? -10.719 26.297 4.723 1 93.62 82 SER B O 1
ATOM 2554 N N . MET B 1 83 ? -9.242 24.766 5.215 1 95.44 83 MET B N 1
ATOM 2555 C CA . MET B 1 83 ? -9.812 23.781 4.305 1 95.44 83 MET B CA 1
ATOM 2556 C C . MET B 1 83 ? -11.062 23.141 4.898 1 95.44 83 MET B C 1
ATOM 2558 O O . MET B 1 83 ? -12.008 22.828 4.172 1 95.44 83 MET B O 1
ATOM 2562 N N . MET B 1 84 ? -11.062 22.953 6.23 1 98 84 MET B N 1
ATOM 2563 C CA . MET B 1 84 ? -12.25 22.469 6.906 1 98 84 MET B CA 1
ATOM 2564 C C . MET B 1 84 ? -13.445 23.375 6.641 1 98 84 MET B C 1
ATOM 2566 O O . MET B 1 84 ? -14.562 22.891 6.422 1 98 84 MET B O 1
ATOM 2570 N N . GLU B 1 85 ? -13.188 24.703 6.57 1 97.5 85 GLU B N 1
ATOM 2571 C CA . GLU B 1 85 ? -14.242 25.672 6.293 1 97.5 85 GLU B CA 1
ATOM 2572 C C . GLU B 1 85 ? -14.836 25.453 4.902 1 97.5 85 GLU B C 1
ATOM 2574 O O . GLU B 1 85 ? -16.031 25.672 4.691 1 97.5 85 GLU B O 1
ATOM 2579 N N . GLN B 1 86 ? -14.023 25.047 4 1 96.88 86 GLN B N 1
ATOM 2580 C CA . GLN B 1 86 ? -14.469 24.844 2.625 1 96.88 86 GLN B CA 1
ATOM 2581 C C . GLN B 1 86 ? -15.43 23.656 2.525 1 96.88 86 GLN B C 1
ATOM 2583 O O . GLN B 1 86 ? -16.188 23.547 1.559 1 96.88 86 GLN B O 1
ATOM 2588 N N . VAL B 1 87 ? -15.383 22.75 3.496 1 98.31 87 VAL B N 1
ATOM 2589 C CA . VAL B 1 87 ? -16.25 21.578 3.447 1 98.31 87 VAL B CA 1
ATOM 2590 C C . VAL B 1 87 ? -17.188 21.578 4.645 1 98.31 87 VAL B C 1
ATOM 2592 O O . VAL B 1 87 ? -17.656 20.531 5.09 1 98.31 87 VAL B O 1
ATOM 2595 N N . LYS B 1 88 ? -17.422 22.734 5.215 1 97.81 88 LYS B N 1
ATOM 2596 C CA . LYS B 1 88 ? -18.188 22.891 6.445 1 97.81 88 LYS B CA 1
ATOM 2597 C C . LYS B 1 88 ? -19.578 22.266 6.301 1 97.81 88 LYS B C 1
ATOM 2599 O O . LYS B 1 88 ? -20.141 21.766 7.273 1 97.81 88 LYS B O 1
ATOM 2604 N N . ASP B 1 89 ? -20.125 22.203 5.141 1 98.12 89 ASP B N 1
ATOM 2605 C CA . ASP B 1 89 ? -21.469 21.672 4.902 1 98.12 89 ASP B CA 1
ATOM 2606 C C . ASP B 1 89 ? -21.469 20.156 4.922 1 98.12 89 ASP B C 1
ATOM 2608 O O . ASP B 1 89 ? -22.531 19.531 4.988 1 98.12 89 ASP B O 1
ATOM 2612 N N . LEU B 1 90 ? -20.328 19.562 4.922 1 98.56 90 LEU B N 1
ATOM 2613 C CA . LEU B 1 90 ? -20.203 18.109 4.832 1 98.56 90 LEU B CA 1
ATOM 2614 C C . LEU B 1 90 ? -19.766 17.516 6.16 1 98.56 90 LEU B C 1
ATOM 2616 O O . LEU B 1 90 ? -19.625 16.297 6.285 1 98.56 90 LEU B O 1
ATOM 2620 N N . VAL B 1 91 ? -19.516 18.328 7.141 1 98.62 91 VAL B N 1
ATOM 2621 C CA . VAL B 1 91 ? -18.984 17.844 8.414 1 98.62 91 VAL B CA 1
ATOM 2622 C C . VAL B 1 91 ? -19.844 18.375 9.562 1 98.62 91 VAL B C 1
ATOM 2624 O O . VAL B 1 91 ? -20.672 19.25 9.375 1 98.62 91 VAL B O 1
ATOM 2627 N N . LEU B 1 92 ? -19.578 17.766 10.727 1 98.06 92 LEU B N 1
ATOM 2628 C CA . LEU B 1 92 ? -20.281 18.141 11.938 1 98.06 92 LEU B CA 1
ATOM 2629 C C . LEU B 1 92 ? -19.328 18.688 12.992 1 98.06 92 LEU B C 1
ATOM 2631 O O . LEU B 1 92 ? -18.328 18.047 13.32 1 98.06 92 LEU B O 1
ATOM 2635 N N . GLU B 1 93 ? -19.516 19.891 13.492 1 93.88 93 GLU B N 1
ATOM 2636 C CA . GLU B 1 93 ? -18.891 20.484 14.672 1 93.88 93 GLU B CA 1
ATOM 2637 C C . GLU B 1 93 ? -17.375 20.406 14.602 1 93.88 93 GLU B C 1
ATOM 2639 O O . GLU B 1 93 ? -16.734 19.812 15.469 1 93.88 93 GLU B O 1
ATOM 2644 N N . PRO B 1 94 ? -16.812 20.984 13.641 1 98.38 94 PRO B N 1
ATOM 2645 C CA . PRO B 1 94 ? -15.344 21 13.602 1 98.38 94 PRO B CA 1
ATOM 2646 C C . PRO B 1 94 ? -14.727 21.625 14.844 1 98.38 94 PRO B C 1
ATOM 2648 O O . PRO B 1 94 ? -15.273 22.578 15.398 1 98.38 94 PRO B O 1
ATOM 2651 N N . VAL B 1 95 ? -13.594 21.078 15.312 1 98.44 95 VAL B N 1
ATOM 2652 C CA . VAL B 1 95 ? -12.867 21.562 16.469 1 98.44 95 VAL B CA 1
ATOM 2653 C C . VAL B 1 95 ? -11.406 21.812 16.094 1 98.44 95 VAL B C 1
ATOM 2655 O O . VAL B 1 95 ? -10.734 20.922 15.562 1 98.44 95 VAL B O 1
ATOM 2658 N N . VAL B 1 96 ? -10.961 22.984 16.359 1 98.44 96 VAL B N 1
ATOM 2659 C CA . VAL B 1 96 ? -9.539 23.281 16.219 1 98.44 96 VAL B CA 1
ATOM 2660 C C . VAL B 1 96 ? -8.766 22.703 17.391 1 98.44 96 VAL B C 1
ATOM 2662 O O . VAL B 1 96 ? -9.102 22.969 18.547 1 98.44 96 VAL B O 1
ATOM 2665 N N . TYR B 1 97 ? -7.688 21.906 17.109 1 98.44 97 TYR B N 1
ATOM 2666 C CA . TYR B 1 97 ? -7.125 21.234 18.281 1 98.44 97 TYR B CA 1
ATOM 2667 C C . TYR B 1 97 ? -5.617 21.438 18.359 1 98.44 97 TYR B C 1
ATOM 2669 O O . TYR B 1 97 ? -5.027 21.328 19.438 1 98.44 97 TYR B O 1
ATOM 2677 N N . VAL B 1 98 ? -4.949 21.766 17.203 1 98.38 98 VAL B N 1
ATOM 2678 C CA . VAL B 1 98 ? -3.514 22 17.328 1 98.38 98 VAL B CA 1
ATOM 2679 C C . VAL B 1 98 ? -3.096 23.109 16.344 1 98.38 98 VAL B C 1
ATOM 2681 O O . VAL B 1 98 ? -3.809 23.391 15.383 1 98.38 98 VAL B O 1
ATOM 2684 N N . GLU B 1 99 ? -1.984 23.688 16.578 1 97.56 99 GLU B N 1
ATOM 2685 C CA . GLU B 1 99 ? -1.302 24.688 15.758 1 97.56 99 GLU B CA 1
ATOM 2686 C C . GLU B 1 99 ? 0.166 24.312 15.562 1 97.56 99 GLU B C 1
ATOM 2688 O O . GLU B 1 99 ? 0.78 23.688 16.422 1 97.56 99 GLU B O 1
ATOM 2693 N N . ASN B 1 100 ? 0.672 24.625 14.414 1 96.88 100 ASN B N 1
ATOM 2694 C CA . ASN B 1 100 ? 2.049 24.359 14.008 1 96.88 100 ASN B CA 1
ATOM 2695 C C . ASN B 1 100 ? 2.633 25.531 13.219 1 96.88 100 ASN B C 1
ATOM 2697 O O . ASN B 1 100 ? 1.929 26.5 12.922 1 96.88 100 ASN B O 1
ATOM 2701 N N . GLU B 1 101 ? 3.938 25.516 13.023 1 96.56 101 GLU B N 1
ATOM 2702 C CA . GLU B 1 101 ? 4.617 26.594 12.305 1 96.56 101 GLU B CA 1
ATOM 2703 C C . GLU B 1 101 ? 5.391 26.047 11.102 1 96.56 101 GLU B C 1
ATOM 2705 O O . GLU B 1 101 ? 6.012 24.984 11.188 1 96.56 101 GLU B O 1
ATOM 2710 N N . VAL B 1 102 ? 5.367 26.828 9.977 1 96.75 102 VAL B N 1
ATOM 2711 C CA . VAL B 1 102 ? 6.18 26.516 8.805 1 96.75 102 VAL B CA 1
ATOM 2712 C C . VAL B 1 102 ? 7.629 26.922 9.062 1 96.75 102 VAL B C 1
ATOM 2714 O O . VAL B 1 102 ? 7.898 28.031 9.508 1 96.75 102 VAL B O 1
ATOM 2717 N N . VAL B 1 103 ? 8.578 26.031 8.742 1 96.31 103 VAL B N 1
ATOM 2718 C CA . VAL B 1 103 ? 9.984 26.328 8.953 1 96.31 103 VAL B CA 1
ATOM 2719 C C . VAL B 1 103 ? 10.789 25.938 7.715 1 96.31 103 VAL B C 1
ATOM 2721 O O . VAL B 1 103 ? 10.281 25.234 6.84 1 96.31 103 VAL B O 1
ATOM 2724 N N . ILE B 1 104 ? 11.93 26.422 7.637 1 96.5 104 ILE B N 1
ATOM 2725 C CA . ILE B 1 104 ? 12.961 25.922 6.73 1 96.5 104 ILE B CA 1
ATOM 2726 C C . ILE B 1 104 ? 13.953 25.062 7.504 1 96.5 104 ILE B C 1
ATOM 2728 O O . ILE B 1 104 ? 14.688 25.562 8.359 1 96.5 104 ILE B O 1
ATOM 2732 N N . ALA B 1 105 ? 13.93 23.781 7.234 1 97.25 105 ALA B N 1
ATOM 2733 C CA . ALA B 1 105 ? 14.883 22.875 7.875 1 97.25 105 ALA B CA 1
ATOM 2734 C C . ALA B 1 105 ? 16.219 22.859 7.125 1 97.25 105 ALA B C 1
ATOM 2736 O O . ALA B 1 105 ? 16.25 22.625 5.914 1 97.25 105 ALA B O 1
ATOM 2737 N N . THR B 1 106 ? 17.359 23.094 7.836 1 96.31 106 THR B N 1
ATOM 2738 C CA . THR B 1 106 ? 18.688 23.109 7.227 1 96.31 106 THR B CA 1
ATOM 2739 C C . THR B 1 106 ? 19.766 23.156 8.297 1 96.31 106 THR B C 1
ATOM 2741 O O . THR B 1 106 ? 19.562 23.703 9.383 1 96.31 106 THR B O 1
ATOM 2744 N N . ASP B 1 107 ? 20.844 22.594 7.965 1 92.56 107 ASP B N 1
ATOM 2745 C CA . ASP B 1 107 ? 22.016 22.703 8.836 1 92.56 107 ASP B CA 1
ATOM 2746 C C . ASP B 1 107 ? 22.875 23.906 8.477 1 92.56 107 ASP B C 1
ATOM 2748 O O . ASP B 1 107 ? 23.828 24.234 9.188 1 92.56 107 ASP B O 1
ATOM 2752 N N . LEU B 1 108 ? 22.547 24.5 7.465 1 91.44 108 LEU B N 1
ATOM 2753 C CA . LEU B 1 108 ? 23.297 25.656 7.016 1 91.44 108 LEU B CA 1
ATOM 2754 C C . LEU B 1 108 ? 22.797 26.922 7.703 1 91.44 108 LEU B C 1
ATOM 2756 O O . LEU B 1 108 ? 21.656 26.984 8.172 1 91.44 108 LEU B O 1
ATOM 2760 N N . ARG B 1 109 ? 23.672 27.875 7.699 1 89.12 109 ARG B N 1
ATOM 2761 C CA . ARG B 1 109 ? 23.281 29.156 8.281 1 89.12 109 ARG B CA 1
ATOM 2762 C C . ARG B 1 109 ? 22.406 29.953 7.324 1 89.12 109 ARG B C 1
ATOM 2764 O O . ARG B 1 109 ? 22.828 30.312 6.227 1 89.12 109 ARG B O 1
ATOM 2771 N N . VAL B 1 110 ? 21.188 30.109 7.66 1 89.19 110 VAL B N 1
ATOM 2772 C CA . VAL B 1 110 ? 20.188 30.891 6.926 1 89.19 110 VAL B CA 1
ATOM 2773 C C . VAL B 1 110 ? 19.641 31.984 7.82 1 89.19 110 VAL B C 1
ATOM 2775 O O . VAL B 1 110 ? 19.219 31.734 8.953 1 89.19 110 VAL B O 1
ATOM 2778 N N . ARG B 1 111 ? 19.734 33.219 7.32 1 84.81 111 ARG B N 1
ATOM 2779 C CA . ARG B 1 111 ? 19.328 34.375 8.125 1 84.81 111 ARG B CA 1
ATOM 2780 C C . ARG B 1 111 ? 17.797 34.469 8.195 1 84.81 111 ARG B C 1
ATOM 2782 O O . ARG B 1 111 ? 17.25 34.781 9.25 1 84.81 111 ARG B O 1
ATOM 2789 N N . ASP B 1 112 ? 17.234 34.406 7.109 1 85.12 112 ASP B N 1
ATOM 2790 C CA . ASP B 1 112 ? 15.789 34.438 6.988 1 85.12 112 ASP B CA 1
ATOM 2791 C C . ASP B 1 112 ? 15.312 33.688 5.75 1 85.12 112 ASP B C 1
ATOM 2793 O O . ASP B 1 112 ? 16.109 33.031 5.082 1 85.12 112 ASP B O 1
ATOM 2797 N N . ILE B 1 113 ? 13.969 33.75 5.484 1 86.5 113 ILE B N 1
ATOM 2798 C CA . ILE B 1 113 ? 13.367 32.906 4.457 1 86.5 113 ILE B CA 1
ATOM 2799 C C . ILE B 1 113 ? 13.797 33.375 3.074 1 86.5 113 ILE B C 1
ATOM 2801 O O . ILE B 1 113 ? 13.609 32.688 2.076 1 86.5 113 ILE B O 1
ATOM 2805 N N . CYS B 1 114 ? 14.453 34.562 3.006 1 90 114 CYS B N 1
ATOM 2806 C CA . CYS B 1 114 ? 14.883 35.094 1.723 1 90 114 CYS B CA 1
ATOM 2807 C C . CYS B 1 114 ? 16.297 34.656 1.393 1 90 114 CYS B C 1
ATOM 2809 O O . CYS B 1 114 ? 16.75 34.812 0.253 1 90 114 CYS B O 1
ATOM 2811 N N . ASP B 1 115 ? 16.984 34.156 2.41 1 88.75 115 ASP B N 1
ATOM 2812 C CA . ASP B 1 115 ? 18.375 33.719 2.244 1 88.75 115 ASP B CA 1
ATOM 2813 C C . ASP B 1 115 ? 18.453 32.281 1.753 1 88.75 115 ASP B C 1
ATOM 2815 O O . ASP B 1 115 ? 19 31.422 2.443 1 88.75 115 ASP B O 1
ATOM 2819 N N . LEU B 1 116 ? 17.906 31.984 0.585 1 89.19 116 LEU B N 1
ATOM 2820 C CA . LEU B 1 116 ? 17.859 30.625 0.085 1 89.19 116 LEU B CA 1
ATOM 2821 C C . LEU B 1 116 ? 18.625 30.5 -1.22 1 89.19 116 LEU B C 1
ATOM 2823 O O . LEU B 1 116 ? 18.562 29.453 -1.889 1 89.19 116 LEU B O 1
ATOM 2827 N N . SER B 1 117 ? 19.312 31.625 -1.452 1 77.25 117 SER B N 1
ATOM 2828 C CA . SER B 1 117 ? 20.078 31.641 -2.697 1 77.25 117 SER B CA 1
ATOM 2829 C C . SER B 1 117 ? 21.141 30.547 -2.711 1 77.25 117 SER B C 1
ATOM 2831 O O . SER B 1 117 ? 21.859 30.359 -1.729 1 77.25 117 SER B O 1
ATOM 2833 N N . GLY B 1 118 ? 21.125 29.781 -3.709 1 78.12 118 GLY B N 1
ATOM 2834 C CA . GLY B 1 118 ? 22.156 28.781 -3.895 1 78.12 118 GLY B CA 1
ATOM 2835 C C . GLY B 1 118 ? 21.828 27.453 -3.246 1 78.12 118 GLY B C 1
ATOM 2836 O O . GLY B 1 118 ? 22.578 26.484 -3.379 1 78.12 118 GLY B O 1
ATOM 2837 N N . LEU B 1 119 ? 20.719 27.469 -2.502 1 88.44 119 LEU B N 1
ATOM 2838 C CA . LEU B 1 119 ? 20.344 26.203 -1.87 1 88.44 119 LEU B CA 1
ATOM 2839 C C . LEU B 1 119 ? 19.453 25.375 -2.797 1 88.44 119 LEU B C 1
ATOM 2841 O O . LEU B 1 119 ? 18.641 25.938 -3.551 1 88.44 119 LEU B O 1
ATOM 2845 N N . LYS B 1 120 ? 19.688 24.125 -2.754 1 92.12 120 LYS B N 1
ATOM 2846 C CA . LYS B 1 120 ? 18.734 23.203 -3.348 1 92.12 120 LYS B CA 1
ATOM 2847 C C . LYS B 1 120 ? 17.672 22.781 -2.334 1 92.12 120 LYS B C 1
ATOM 2849 O O . LYS B 1 120 ? 17.984 22.141 -1.332 1 92.12 120 LYS B O 1
ATOM 2854 N N . LEU B 1 121 ? 16.453 23.188 -2.615 1 95.88 121 LEU B N 1
ATOM 2855 C CA . LEU B 1 121 ? 15.383 23.047 -1.638 1 95.88 121 LEU B CA 1
ATOM 2856 C C . LEU B 1 121 ? 14.422 21.922 -2.041 1 95.88 121 LEU B C 1
ATOM 2858 O O . LEU B 1 121 ? 14.18 21.719 -3.23 1 95.88 121 LEU B O 1
ATOM 2862 N N . ALA B 1 122 ? 13.922 21.156 -1.05 1 97.94 122 ALA B N 1
ATOM 2863 C CA . ALA B 1 122 ? 12.641 20.469 -1.214 1 97.94 122 ALA B CA 1
ATOM 2864 C C . ALA B 1 122 ? 11.477 21.406 -0.93 1 97.94 122 ALA B C 1
ATOM 2866 O O . ALA B 1 122 ? 11.344 21.922 0.182 1 97.94 122 ALA B O 1
ATOM 2867 N N . LEU B 1 123 ? 10.719 21.641 -1.896 1 96.94 123 LEU B N 1
ATOM 2868 C CA . LEU B 1 123 ? 9.625 22.594 -1.845 1 96.94 123 LEU B CA 1
ATOM 2869 C C . LEU B 1 123 ? 8.273 21.906 -2 1 96.94 123 LEU B C 1
ATOM 2871 O O . LEU B 1 123 ? 8 21.312 -3.045 1 96.94 123 LEU B O 1
ATOM 2875 N N . PRO B 1 124 ? 7.383 21.922 -0.911 1 96.94 124 PRO B N 1
ATOM 2876 C CA . PRO B 1 124 ? 6.055 21.312 -1.057 1 96.94 124 PRO B CA 1
ATOM 2877 C C . PRO B 1 124 ? 5.234 21.953 -2.174 1 96.94 124 PRO B C 1
ATOM 2879 O O . PRO B 1 124 ? 5.273 23.172 -2.352 1 96.94 124 PRO B O 1
ATOM 2882 N N . ASN B 1 125 ? 4.516 21.156 -2.906 1 93.94 125 ASN B N 1
ATOM 2883 C CA . ASN B 1 125 ? 3.678 21.594 -4.016 1 93.94 125 ASN B CA 1
ATOM 2884 C C . ASN B 1 125 ? 2.488 22.422 -3.527 1 93.94 125 ASN B C 1
ATOM 2886 O O . ASN B 1 125 ? 1.603 21.891 -2.85 1 93.94 125 ASN B O 1
ATOM 2890 N N . PRO B 1 126 ? 2.434 23.672 -3.906 1 92.62 126 PRO B N 1
ATOM 2891 C CA . PRO B 1 126 ? 1.362 24.516 -3.381 1 92.62 126 PRO B CA 1
ATOM 2892 C C . PRO B 1 126 ? -0.02 24.109 -3.881 1 92.62 126 PRO B C 1
ATOM 2894 O O . PRO B 1 126 ? -1.034 24.516 -3.305 1 92.62 126 PRO B O 1
ATOM 2897 N N . GLU B 1 127 ? -0.145 23.328 -4.922 1 86.88 127 GLU B N 1
ATOM 2898 C CA . GLU B 1 127 ? -1.427 22.938 -5.492 1 86.88 127 GLU B CA 1
ATOM 2899 C C . GLU B 1 127 ? -2.098 21.859 -4.652 1 86.88 127 GLU B C 1
ATOM 2901 O O . GLU B 1 127 ? -3.328 21.797 -4.57 1 86.88 127 GLU B O 1
ATOM 2906 N N . ASN B 1 128 ? -1.299 21.047 -3.936 1 86.88 128 ASN B N 1
ATOM 2907 C CA . ASN B 1 128 ? -1.909 19.906 -3.252 1 86.88 128 ASN B CA 1
ATOM 2908 C C . ASN B 1 128 ? -1.519 19.859 -1.777 1 86.88 128 ASN B C 1
ATOM 2910 O O . ASN B 1 128 ? -2.119 19.125 -0.993 1 86.88 128 ASN B O 1
ATOM 2914 N N . GLU B 1 129 ? -0.514 20.656 -1.516 1 90.56 129 GLU B N 1
ATOM 2915 C CA . GLU B 1 129 ? -0.041 20.656 -0.134 1 90.56 129 GLU B CA 1
ATOM 2916 C C . GLU B 1 129 ? -0.273 22 0.533 1 90.56 129 GLU B C 1
ATOM 2918 O O . GLU B 1 129 ? 0.333 23 0.146 1 90.56 129 GLU B O 1
ATOM 2923 N N . GLY B 1 130 ? -0.994 22.016 1.58 1 87.44 130 GLY B N 1
ATOM 2924 C CA . GLY B 1 130 ? -1.323 23.25 2.277 1 87.44 130 GLY B CA 1
ATOM 2925 C C . GLY B 1 130 ? -0.1 24.047 2.699 1 87.44 130 GLY B C 1
ATOM 2926 O O . GLY B 1 130 ? -0.065 25.266 2.551 1 87.44 130 GLY B O 1
ATOM 2927 N N . ILE B 1 131 ? 0.879 23.391 3.111 1 94.94 131 ILE B N 1
ATOM 2928 C CA . ILE B 1 131 ? 2.098 24.047 3.576 1 94.94 131 ILE B CA 1
ATOM 2929 C C . ILE B 1 131 ? 2.777 24.75 2.408 1 94.94 131 ILE B C 1
ATOM 2931 O O . ILE B 1 131 ? 3.406 25.797 2.59 1 94.94 131 ILE B O 1
ATOM 2935 N N . GLY B 1 132 ? 2.723 24.156 1.234 1 93.69 132 GLY B N 1
ATOM 2936 C CA . GLY B 1 132 ? 3.277 24.781 0.052 1 93.69 132 GLY B CA 1
ATOM 2937 C C . GLY B 1 132 ? 2.641 26.125 -0.254 1 93.69 132 GLY B C 1
ATOM 2938 O O . GLY B 1 132 ? 3.336 27.094 -0.588 1 93.69 132 GLY B O 1
ATOM 2939 N N . ALA B 1 133 ? 1.341 26.141 -0.111 1 90.81 133 ALA B N 1
ATOM 2940 C CA . ALA B 1 133 ? 0.611 27.391 -0.341 1 90.81 133 ALA B CA 1
ATOM 2941 C C . ALA B 1 133 ? 0.995 28.453 0.688 1 90.81 133 ALA B C 1
ATOM 2943 O O . ALA B 1 133 ? 1.212 29.609 0.339 1 90.81 133 ALA B O 1
ATOM 2944 N N . VAL B 1 134 ? 1.106 28.047 1.904 1 92.06 134 VAL B N 1
ATOM 2945 C CA . VAL B 1 134 ? 1.459 28.969 2.986 1 92.06 134 VAL B CA 1
ATOM 2946 C C . VAL B 1 134 ? 2.861 29.516 2.756 1 92.06 134 VAL B C 1
ATOM 2948 O O . VAL B 1 134 ? 3.082 30.734 2.879 1 92.06 134 VAL B O 1
ATOM 2951 N N . PHE B 1 135 ? 3.777 28.656 2.41 1 94.56 135 PHE B N 1
ATOM 2952 C CA . PHE B 1 135 ? 5.156 29.078 2.201 1 94.56 135 PHE B CA 1
ATOM 2953 C C . PHE B 1 135 ? 5.258 30 0.989 1 94.56 135 PHE B C 1
ATOM 2955 O O . PHE B 1 135 ? 5.945 31.016 1.034 1 94.56 135 PHE B O 1
ATOM 2962 N N . LYS B 1 136 ? 4.617 29.625 -0.093 1 94.12 136 LYS B N 1
ATOM 2963 C CA . LYS B 1 136 ? 4.617 30.453 -1.295 1 94.12 136 LYS B CA 1
ATOM 2964 C C . LYS B 1 136 ? 4.152 31.875 -0.984 1 94.12 136 LYS B C 1
ATOM 2966 O O . LYS B 1 136 ? 4.789 32.844 -1.396 1 94.12 136 LYS B O 1
ATOM 2971 N N . GLU B 1 137 ? 3.072 31.922 -0.296 1 92.5 137 GLU B N 1
ATOM 2972 C CA . GLU B 1 137 ? 2.537 33.219 0.059 1 92.5 137 GLU B CA 1
ATOM 2973 C C . GLU B 1 137 ? 3.537 34.031 0.891 1 92.5 137 GLU B C 1
ATOM 2975 O O . GLU B 1 137 ? 3.77 35.219 0.625 1 92.5 137 GLU B O 1
ATOM 2980 N N . ALA B 1 138 ? 4.102 33.406 1.876 1 91.5 138 ALA B N 1
ATOM 2981 C CA . ALA B 1 138 ? 5.082 34.062 2.738 1 91.5 138 ALA B CA 1
ATOM 2982 C C . ALA B 1 138 ? 6.289 34.531 1.935 1 91.5 138 ALA B C 1
ATOM 2984 O O . ALA B 1 138 ? 6.746 35.656 2.104 1 91.5 138 ALA B O 1
ATOM 2985 N N . TYR B 1 139 ? 6.754 33.656 1.085 1 93.44 139 TYR B N 1
ATOM 2986 C CA . TYR B 1 139 ? 7.949 33.969 0.302 1 93.44 139 TYR B CA 1
ATOM 2987 C C . TYR B 1 139 ? 7.691 35.125 -0.671 1 93.44 139 TYR B C 1
ATOM 2989 O O . TYR B 1 139 ? 8.516 36.031 -0.807 1 93.44 139 TYR B O 1
ATOM 2997 N N . GLU B 1 140 ? 6.609 35.031 -1.339 1 94 140 GLU B N 1
ATOM 2998 C CA . GLU B 1 140 ? 6.277 36.094 -2.293 1 94 140 GLU B CA 1
ATOM 2999 C C . GLU B 1 140 ? 6.098 37.438 -1.591 1 94 140 GLU B C 1
ATOM 3001 O O . GLU B 1 140 ? 6.477 38.469 -2.129 1 94 140 GLU B O 1
ATOM 3006 N N . LYS B 1 141 ? 5.52 37.469 -0.474 1 91.75 141 LYS B N 1
ATOM 3007 C CA . LYS B 1 141 ? 5.297 38.688 0.286 1 91.75 141 LYS B CA 1
ATOM 3008 C C . LYS B 1 141 ? 6.617 39.281 0.781 1 91.75 141 LYS B C 1
ATOM 3010 O O . LYS B 1 141 ? 6.801 40.5 0.786 1 91.75 141 LYS B O 1
ATOM 3015 N N . GLN B 1 142 ? 7.547 38.406 1.113 1 91.06 142 GLN B N 1
ATOM 3016 C CA . GLN B 1 142 ? 8.734 38.875 1.824 1 91.06 142 GLN B CA 1
ATOM 3017 C C . GLN B 1 142 ? 9.938 38.938 0.895 1 91.06 142 GLN B C 1
ATOM 3019 O O . GLN B 1 142 ? 10.844 39.75 1.098 1 91.06 142 GLN B O 1
ATOM 3024 N N . CYS B 1 143 ? 9.992 38.062 -0.082 1 89.94 143 CYS B N 1
ATOM 3025 C CA . CYS B 1 143 ? 11.234 37.844 -0.816 1 89.94 143 CYS B CA 1
ATOM 3026 C C . CYS B 1 143 ? 11.039 38.125 -2.303 1 89.94 143 CYS B C 1
ATOM 3028 O O . CYS B 1 143 ? 12.008 38.375 -3.021 1 89.94 143 CYS B 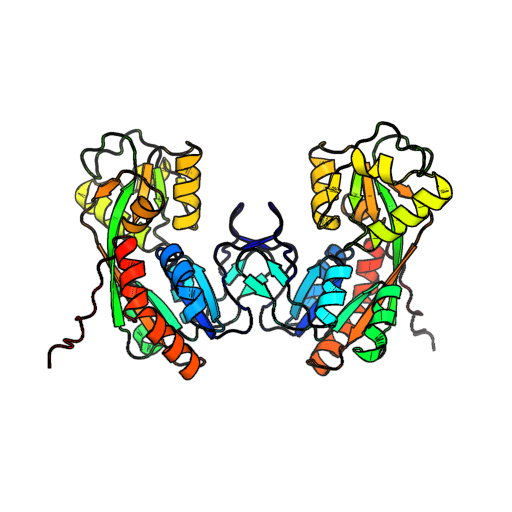O 1
ATOM 3030 N N . GLY B 1 144 ? 9.844 37.969 -2.734 1 87.56 144 GLY B N 1
ATOM 3031 C CA . GLY B 1 144 ? 9.578 38.281 -4.125 1 87.56 144 GLY B CA 1
ATOM 3032 C C . GLY B 1 144 ? 9.375 37.062 -5 1 87.56 144 GLY B C 1
ATOM 3033 O O . GLY B 1 144 ? 8.461 36.281 -4.762 1 87.56 144 GLY B O 1
ATOM 3034 N N . ASP B 1 145 ? 10.266 36.656 -5.836 1 90.06 145 ASP B N 1
ATOM 3035 C CA . ASP B 1 145 ? 10.07 35.781 -6.992 1 90.06 145 ASP B CA 1
ATOM 3036 C C . ASP B 1 145 ? 10.062 34.312 -6.578 1 90.06 145 ASP B C 1
ATOM 3038 O O . ASP B 1 145 ? 11.078 33.656 -6.668 1 90.06 145 ASP B O 1
ATOM 3042 N N . TYR B 1 146 ? 8.906 33.719 -6.32 1 93.25 146 TYR B N 1
ATOM 3043 C CA . TYR B 1 146 ? 8.742 32.312 -5.945 1 93.25 146 TYR B CA 1
ATOM 3044 C C . TYR B 1 146 ? 9 31.391 -7.137 1 93.25 146 TYR B C 1
ATOM 3046 O O . TYR B 1 146 ? 9.516 30.281 -6.973 1 93.25 146 TYR B O 1
ATOM 3054 N N . SER B 1 147 ? 8.688 31.844 -8.352 1 93 147 SER B N 1
ATOM 3055 C CA . SER B 1 147 ? 8.844 31.031 -9.555 1 93 147 SER B CA 1
ATOM 3056 C C . SER B 1 147 ? 10.305 30.641 -9.773 1 93 147 SER B C 1
ATOM 3058 O O . SER B 1 147 ? 10.609 29.5 -10.125 1 93 147 SER B O 1
ATOM 3060 N N . SER B 1 148 ? 11.172 31.562 -9.586 1 91.56 148 SER B N 1
ATOM 3061 C CA . SER B 1 148 ? 12.602 31.297 -9.719 1 91.56 148 SER B CA 1
ATOM 3062 C C . SER B 1 148 ? 13.078 30.281 -8.68 1 91.56 148 SER B C 1
ATOM 3064 O O . SER B 1 148 ? 13.883 29.406 -8.984 1 91.56 148 SER B O 1
ATOM 3066 N N . LEU B 1 149 ? 12.594 30.438 -7.453 1 92.19 149 LEU B N 1
ATOM 3067 C CA . LEU B 1 149 ? 12.93 29.484 -6.395 1 92.19 149 LEU B CA 1
ATOM 3068 C C . LEU B 1 149 ? 12.453 28.078 -6.75 1 92.19 149 LEU B C 1
ATOM 3070 O O . LEU B 1 149 ? 13.203 27.109 -6.613 1 92.19 149 LEU B O 1
ATOM 3074 N N . ARG B 1 150 ? 11.227 27.953 -7.168 1 93.38 150 ARG B N 1
ATOM 3075 C CA . ARG B 1 150 ? 10.602 26.688 -7.52 1 93.38 150 ARG B CA 1
ATOM 3076 C C . ARG B 1 150 ? 11.383 25.984 -8.633 1 93.38 150 ARG B C 1
ATOM 3078 O O . ARG B 1 150 ? 11.57 24.766 -8.594 1 93.38 150 ARG B O 1
ATOM 3085 N N . GLU B 1 151 ? 11.867 26.672 -9.633 1 92.31 151 GLU B N 1
ATOM 3086 C CA . GLU B 1 151 ? 12.555 26.141 -10.797 1 92.31 151 GLU B CA 1
ATOM 3087 C C . GLU B 1 151 ? 13.852 25.438 -10.391 1 92.31 151 GLU B C 1
ATOM 3089 O O . GLU B 1 151 ? 14.258 24.453 -11.023 1 92.31 151 GLU B O 1
ATOM 3094 N N . ARG B 1 152 ? 14.445 25.828 -9.359 1 91.19 152 ARG B N 1
ATOM 3095 C CA . ARG B 1 152 ? 15.727 25.234 -8.977 1 91.19 152 ARG B CA 1
ATOM 3096 C C . ARG B 1 152 ? 15.57 24.297 -7.797 1 91.19 152 ARG B C 1
ATOM 3098 O O . ARG B 1 152 ? 16.562 23.859 -7.207 1 91.19 152 ARG B O 1
ATOM 3105 N N . SER B 1 153 ? 14.367 24 -7.43 1 95.06 153 SER B N 1
ATOM 3106 C CA . SER B 1 153 ? 14.094 23.188 -6.254 1 95.06 153 SER B CA 1
ATOM 3107 C C . SER B 1 153 ? 13.477 21.844 -6.645 1 95.06 153 SER B C 1
ATOM 3109 O O . SER B 1 153 ? 13.125 21.625 -7.809 1 95.06 153 SER B O 1
ATOM 3111 N N . TYR B 1 154 ? 13.492 20.953 -5.727 1 96.56 154 TYR B N 1
ATOM 3112 C CA . TYR B 1 154 ? 12.711 19.719 -5.844 1 96.56 154 TYR B CA 1
ATOM 3113 C C . TYR B 1 154 ? 11.289 19.938 -5.324 1 96.56 154 TYR B C 1
ATOM 3115 O O . TYR B 1 154 ? 11.086 20.156 -4.129 1 96.56 154 TYR B O 1
ATOM 3123 N N . VAL B 1 155 ? 10.305 19.906 -6.18 1 96.5 155 VAL B N 1
ATOM 3124 C CA . VAL B 1 155 ? 8.914 20.094 -5.773 1 96.5 155 VAL B CA 1
ATOM 3125 C C . VAL B 1 155 ? 8.312 18.734 -5.371 1 96.5 155 VAL B C 1
ATOM 3127 O O . VAL B 1 155 ? 8.273 17.812 -6.176 1 96.5 155 VAL B O 1
ATOM 3130 N N . THR B 1 156 ? 7.844 18.656 -4.172 1 96.75 156 THR B N 1
ATOM 3131 C CA . THR B 1 156 ? 7.41 17.359 -3.631 1 96.75 156 THR B CA 1
ATOM 3132 C C . THR B 1 156 ? 5.945 17.109 -3.965 1 96.75 156 THR B C 1
ATOM 3134 O O . THR B 1 156 ? 5.168 18.047 -4.152 1 96.75 156 THR B O 1
ATOM 3137 N N . LYS B 1 157 ? 5.52 15.844 -4.023 1 93.5 157 LYS B N 1
ATOM 3138 C CA . LYS B 1 157 ? 4.145 15.352 -4.078 1 93.5 157 LYS B CA 1
ATOM 3139 C C . LYS B 1 157 ? 3.588 15.125 -2.676 1 93.5 157 LYS B C 1
ATOM 3141 O O . LYS B 1 157 ? 2.434 15.461 -2.4 1 93.5 157 LYS B O 1
ATOM 3146 N N . VAL B 1 158 ? 4.375 14.57 -1.848 1 96 158 VAL B N 1
ATOM 3147 C CA . VAL B 1 158 ? 4.105 14.305 -0.439 1 96 158 VAL B CA 1
ATOM 3148 C C . VAL B 1 158 ? 5.293 14.742 0.409 1 96 158 VAL B C 1
ATOM 3150 O O . VAL B 1 158 ? 6.172 13.938 0.729 1 96 158 VAL B O 1
ATOM 3153 N N . HIS B 1 159 ? 5.27 15.859 0.853 1 96.06 159 HIS B N 1
ATOM 3154 C CA . HIS B 1 159 ? 6.457 16.469 1.432 1 96.06 159 HIS B CA 1
ATOM 3155 C C . HIS B 1 159 ? 6.891 15.75 2.703 1 96.06 159 HIS B C 1
ATOM 3157 O O . HIS B 1 159 ? 8.086 15.57 2.945 1 96.06 159 HIS B O 1
ATOM 3163 N N . HIS B 1 160 ? 5.926 15.305 3.496 1 95.88 160 HIS B N 1
ATOM 3164 C CA . HIS B 1 160 ? 6.293 14.758 4.797 1 95.88 160 HIS B CA 1
ATOM 3165 C C . HIS B 1 160 ? 7 13.414 4.645 1 95.88 160 HIS B C 1
ATOM 3167 O O . HIS B 1 160 ? 7.613 12.922 5.594 1 95.88 160 HIS B O 1
ATOM 3173 N N . ARG B 1 161 ? 6.961 12.82 3.514 1 97.25 161 ARG B N 1
ATOM 3174 C CA . ARG B 1 161 ? 7.727 11.617 3.199 1 97.25 161 ARG B CA 1
ATOM 3175 C C . ARG B 1 161 ? 9.008 11.961 2.445 1 97.25 161 ARG B C 1
ATOM 3177 O O . ARG B 1 161 ? 10.102 11.555 2.846 1 97.25 161 ARG B O 1
ATOM 3184 N N . GLU B 1 162 ? 8.898 12.797 1.46 1 97.62 162 GLU B N 1
ATOM 3185 C CA . GLU B 1 162 ? 9.984 13.031 0.519 1 97.62 162 GLU B CA 1
ATOM 3186 C C . GLU B 1 162 ? 11.047 13.953 1.118 1 97.62 162 GLU B C 1
ATOM 3188 O O . GLU B 1 162 ? 12.242 13.711 0.965 1 97.62 162 GLU B O 1
ATOM 3193 N N . THR B 1 163 ? 10.633 15 1.779 1 98.06 163 THR B N 1
ATOM 3194 C CA . THR B 1 163 ? 11.57 16.047 2.201 1 98.06 163 THR B CA 1
ATOM 3195 C C . THR B 1 163 ? 12.617 15.477 3.156 1 98.06 163 THR B C 1
ATOM 3197 O O . THR B 1 163 ? 13.812 15.617 2.92 1 98.06 163 THR B O 1
ATOM 3200 N N . PRO B 1 164 ? 12.211 14.773 4.242 1 97.56 164 PRO B N 1
ATOM 3201 C CA . PRO B 1 164 ? 13.25 14.258 5.133 1 97.56 164 PRO B CA 1
ATOM 3202 C C . PRO B 1 164 ? 14.156 13.227 4.453 1 97.56 164 PRO B C 1
ATOM 3204 O O . PRO B 1 164 ? 15.352 13.164 4.746 1 97.56 164 PRO B O 1
ATOM 3207 N N . PHE B 1 165 ? 13.602 12.422 3.594 1 97.44 165 PHE B N 1
ATOM 3208 C CA . PHE B 1 165 ? 14.383 11.438 2.855 1 97.44 165 PHE B CA 1
ATOM 3209 C C . PHE B 1 165 ? 15.445 12.117 1.996 1 97.44 165 PHE B C 1
ATOM 3211 O O . PHE B 1 165 ? 16.625 11.75 2.039 1 97.44 165 PHE B O 1
ATOM 3218 N N . LEU B 1 166 ? 15.031 13.133 1.248 1 97.56 166 LEU B N 1
ATOM 3219 C CA . LEU B 1 166 ? 15.93 13.867 0.361 1 97.56 166 LEU B CA 1
ATOM 3220 C C . LEU B 1 166 ? 17.031 14.555 1.154 1 97.56 166 LEU B C 1
ATOM 3222 O O . LEU B 1 166 ? 18.188 14.555 0.736 1 97.56 166 LEU B O 1
ATOM 3226 N N . MET B 1 167 ? 16.703 15.086 2.25 1 97.31 167 MET B N 1
ATOM 3227 C CA . MET B 1 167 ? 17.672 15.766 3.096 1 97.31 167 MET B CA 1
ATOM 3228 C C . MET B 1 167 ? 18.688 14.781 3.668 1 97.31 167 MET B C 1
ATOM 3230 O O . MET B 1 167 ? 19.891 15.031 3.621 1 97.31 167 MET B O 1
ATOM 3234 N N . ARG B 1 168 ? 18.219 13.664 4.125 1 96.75 168 ARG B N 1
ATOM 3235 C CA . ARG B 1 168 ? 19.094 12.672 4.73 1 96.75 168 ARG B CA 1
ATOM 3236 C C . ARG B 1 168 ? 20.016 12.047 3.691 1 96.75 168 ARG B C 1
ATOM 3238 O O . ARG B 1 168 ? 21.156 11.688 4.004 1 96.75 168 ARG B O 1
ATOM 3245 N N . LYS B 1 169 ? 19.547 11.938 2.51 1 96.5 169 LYS B N 1
ATOM 3246 C CA . LYS B 1 169 ? 20.344 11.391 1.426 1 96.5 169 LYS B CA 1
ATOM 3247 C C . LYS B 1 169 ? 21.297 12.438 0.858 1 96.5 169 LYS B C 1
ATOM 3249 O O . LYS B 1 169 ? 22.125 12.133 0.001 1 96.5 169 LYS B O 1
ATOM 3254 N N . GLY B 1 170 ? 21.109 13.711 1.258 1 95.31 170 GLY B N 1
ATOM 3255 C CA . GLY B 1 170 ? 21.969 14.797 0.797 1 95.31 170 GLY B CA 1
ATOM 3256 C C . GLY B 1 170 ? 21.609 15.281 -0.597 1 95.31 170 GLY B C 1
ATOM 3257 O O . GLY B 1 170 ? 22.438 15.906 -1.266 1 95.31 170 GLY B O 1
ATOM 3258 N N . ILE B 1 171 ? 20.469 14.914 -1.008 1 96.44 171 ILE B N 1
ATOM 3259 C CA . ILE B 1 171 ? 20.031 15.312 -2.34 1 96.44 171 ILE B CA 1
ATOM 3260 C C . ILE B 1 171 ? 19.641 16.797 -2.33 1 96.44 171 ILE B C 1
ATOM 3262 O O . ILE B 1 171 ? 19.844 17.5 -3.318 1 96.44 171 ILE B O 1
ATOM 3266 N N . VAL B 1 172 ? 19.078 17.25 -1.186 1 97.12 172 VAL B N 1
ATOM 3267 C CA . VAL B 1 172 ? 18.797 18.672 -0.94 1 97.12 172 VAL B CA 1
ATOM 3268 C C . VAL B 1 172 ? 19.484 19.109 0.35 1 97.12 172 VAL B C 1
ATOM 3270 O O . VAL B 1 172 ? 19.828 18.281 1.2 1 97.12 172 VAL B O 1
ATOM 3273 N N . ASN B 1 173 ? 19.703 20.375 0.436 1 93.69 173 ASN B N 1
ATOM 3274 C CA . ASN B 1 173 ? 20.391 20.875 1.62 1 93.69 173 ASN B CA 1
ATOM 3275 C C . ASN B 1 173 ? 19.438 21.641 2.539 1 93.69 173 ASN B C 1
ATOM 3277 O O . ASN B 1 173 ? 19.828 22.094 3.615 1 93.69 173 ASN B O 1
ATOM 3281 N N . ALA B 1 174 ? 18.25 21.844 2.1 1 96.38 174 ALA B N 1
ATOM 3282 C CA . ALA B 1 174 ? 17.203 22.469 2.902 1 96.38 174 ALA B CA 1
ATOM 3283 C C . ALA B 1 174 ? 15.812 21.984 2.477 1 96.38 174 ALA B C 1
ATOM 3285 O O . ALA B 1 174 ? 15.648 21.469 1.367 1 96.38 174 ALA B O 1
ATOM 3286 N N . GLY B 1 175 ? 14.883 22.109 3.365 1 97.62 175 GLY B N 1
ATOM 3287 C CA . GLY B 1 175 ? 13.508 21.734 3.072 1 97.62 175 GLY B CA 1
ATOM 3288 C C . GLY B 1 175 ? 12.484 22.562 3.822 1 97.62 175 GLY B C 1
ATOM 3289 O O . GLY B 1 175 ? 12.688 22.906 4.992 1 97.62 175 GLY B O 1
ATOM 3290 N N . VAL B 1 176 ? 11.43 22.953 3.115 1 97 176 VAL B N 1
ATOM 3291 C CA . VAL B 1 176 ? 10.281 23.562 3.768 1 97 176 VAL B CA 1
ATOM 3292 C C . VAL B 1 176 ? 9.414 22.484 4.414 1 97 176 VAL B C 1
ATOM 3294 O O . VAL B 1 176 ? 8.977 21.547 3.74 1 97 176 VAL B O 1
ATOM 3297 N N . MET B 1 177 ? 9.195 22.578 5.715 1 97.75 177 MET B N 1
ATOM 3298 C CA . MET B 1 177 ? 8.375 21.609 6.438 1 97.75 177 MET B CA 1
ATOM 3299 C C . MET B 1 177 ? 7.781 22.219 7.695 1 97.75 177 MET B C 1
ATOM 3301 O O . MET B 1 177 ? 7.977 23.406 7.957 1 97.75 177 MET B O 1
ATOM 3305 N N . TRP B 1 178 ? 6.969 21.531 8.336 1 97.88 178 TRP B N 1
ATOM 3306 C CA . TRP B 1 178 ? 6.434 21.969 9.617 1 97.88 178 TRP B CA 1
ATOM 3307 C C . TRP B 1 178 ? 7.473 21.812 10.719 1 97.88 178 TRP B C 1
ATOM 3309 O O . TRP B 1 178 ? 8.25 20.859 10.719 1 97.88 178 TRP B O 1
ATOM 3319 N N . ASN B 1 179 ? 7.426 22.719 11.695 1 97.56 179 ASN B N 1
ATOM 3320 C CA . ASN B 1 179 ? 8.328 22.641 12.836 1 97.56 179 ASN B CA 1
ATOM 3321 C C . ASN B 1 179 ? 8.273 21.281 13.516 1 97.56 179 ASN B C 1
ATOM 3323 O O . ASN B 1 179 ? 9.305 20.734 13.906 1 97.56 179 ASN B O 1
ATOM 3327 N N . THR B 1 180 ? 7.105 20.734 13.633 1 98.06 180 THR B N 1
ATOM 3328 C CA . THR B 1 180 ? 6.902 19.453 14.312 1 98.06 180 THR B CA 1
ATOM 3329 C C . THR B 1 180 ? 7.598 18.328 13.555 1 98.06 180 THR B C 1
ATOM 3331 O O . THR B 1 180 ? 8.094 17.375 14.172 1 98.06 180 THR B O 1
ATOM 3334 N N . GLU B 1 181 ? 7.664 18.391 12.242 1 97.88 181 GLU B N 1
ATOM 3335 C CA . GLU B 1 181 ? 8.406 17.422 11.438 1 97.88 181 GLU B CA 1
ATOM 3336 C C . GLU B 1 181 ? 9.906 17.578 11.641 1 97.88 181 GLU B C 1
ATOM 3338 O O . GLU B 1 181 ? 10.633 16.578 11.719 1 97.88 181 GLU B O 1
ATOM 3343 N N . ALA B 1 182 ? 10.359 18.828 11.688 1 97.81 182 ALA B N 1
ATOM 3344 C CA . ALA B 1 182 ? 11.773 19.078 11.945 1 97.81 182 ALA B CA 1
ATOM 3345 C C . ALA B 1 182 ? 12.195 18.484 13.289 1 97.81 182 ALA B C 1
ATOM 3347 O O . ALA B 1 182 ? 13.242 17.844 13.391 1 97.81 182 ALA B O 1
ATOM 3348 N N . VAL B 1 183 ? 11.367 18.703 14.281 1 97.62 183 VAL B N 1
ATOM 3349 C CA . VAL B 1 183 ? 11.625 18.156 15.609 1 97.62 183 VAL B CA 1
ATOM 3350 C C . VAL B 1 183 ? 11.656 16.625 15.547 1 97.62 183 VAL B C 1
ATOM 3352 O O . VAL B 1 183 ? 12.602 16 16.031 1 97.62 183 VAL B O 1
ATOM 3355 N N . LYS B 1 184 ? 10.68 15.984 14.93 1 97.5 184 LYS B N 1
ATOM 3356 C CA . LYS B 1 184 ? 10.578 14.539 14.797 1 97.5 184 LYS B CA 1
ATOM 3357 C C . LYS B 1 184 ? 11.836 13.945 14.18 1 97.5 184 LYS B C 1
ATOM 3359 O O . LYS B 1 184 ? 12.32 12.898 14.617 1 97.5 184 LYS B O 1
ATOM 3364 N N . TRP B 1 185 ? 12.375 14.625 13.18 1 97.12 185 TRP B N 1
ATOM 3365 C CA . TRP B 1 185 ? 13.484 14.07 12.406 1 97.12 185 TRP B CA 1
ATOM 3366 C C . TRP B 1 185 ? 14.82 14.586 12.93 1 97.12 185 TRP B C 1
ATOM 3368 O O . TRP B 1 185 ? 15.883 14.195 12.438 1 97.12 185 TRP B O 1
ATOM 3378 N N . GLY B 1 186 ? 14.805 15.539 13.891 1 97.06 186 GLY B N 1
ATOM 3379 C CA . GLY B 1 186 ? 16.016 16.062 14.5 1 97.06 186 GLY B CA 1
ATOM 3380 C C . GLY B 1 186 ? 16.734 17.062 13.617 1 97.06 186 GLY B C 1
ATOM 3381 O O . GLY B 1 186 ? 17.969 17.141 13.648 1 97.06 186 GLY B O 1
ATOM 3382 N N . PHE B 1 187 ? 16 17.75 12.836 1 97.31 187 PHE B N 1
ATOM 3383 C CA . PHE B 1 187 ? 16.609 18.766 11.977 1 97.31 187 PHE B CA 1
ATOM 3384 C C . PHE B 1 187 ? 16.656 20.109 12.688 1 97.31 187 PHE B C 1
ATOM 3386 O O . PHE B 1 187 ? 15.727 20.484 13.391 1 97.31 187 PHE B O 1
ATOM 3393 N N . LYS B 1 188 ? 17.734 20.891 12.477 1 96.44 188 LYS B N 1
ATOM 3394 C CA . LYS B 1 188 ? 17.719 22.328 12.789 1 96.44 188 LYS B CA 1
ATOM 3395 C C . LYS B 1 188 ? 16.812 23.078 11.812 1 96.44 188 LYS B C 1
ATOM 3397 O O . LYS B 1 188 ? 16.625 22.656 10.672 1 96.44 188 LYS B O 1
ATOM 3402 N N . SER B 1 189 ? 16.203 24.156 12.312 1 96 189 SER B N 1
ATOM 3403 C CA . SER B 1 189 ? 15.312 24.875 11.406 1 96 189 SER B CA 1
ATOM 3404 C C . SER B 1 189 ? 15.234 26.359 11.773 1 96 189 SER B C 1
ATOM 3406 O O . SER B 1 189 ? 15.602 26.75 12.875 1 96 189 SER B O 1
ATOM 3408 N N . VAL B 1 190 ? 14.867 27.125 10.742 1 93.56 190 VAL B N 1
ATOM 3409 C CA . VAL B 1 190 ? 14.602 28.547 10.891 1 93.56 190 VAL B CA 1
ATOM 3410 C C . VAL B 1 190 ? 13.109 28.828 10.719 1 93.56 190 VAL B C 1
ATOM 3412 O O . VAL B 1 190 ? 12.508 28.391 9.727 1 93.56 190 VAL B O 1
ATOM 3415 N N . GLY B 1 191 ? 12.492 29.547 11.641 1 93.19 191 GLY B N 1
ATOM 3416 C CA . GLY B 1 191 ? 11.062 29.844 11.594 1 93.19 191 GLY B CA 1
ATOM 3417 C C . GLY B 1 191 ? 10.695 30.844 10.523 1 93.19 191 GLY B C 1
ATOM 3418 O O . GLY B 1 191 ? 11.453 31.766 10.234 1 93.19 191 GLY B O 1
ATOM 3419 N N . THR B 1 192 ? 9.516 30.688 9.961 1 92.25 192 THR B N 1
ATOM 3420 C CA . THR B 1 192 ? 9.016 31.641 8.977 1 92.25 192 THR B CA 1
ATOM 3421 C C . THR B 1 192 ? 8.023 32.625 9.617 1 92.25 192 THR B C 1
ATOM 3423 O O . THR B 1 192 ? 7.676 33.625 9.023 1 92.25 192 THR B O 1
ATOM 3426 N N . GLY B 1 193 ? 7.523 32.281 10.758 1 91.81 193 GLY B N 1
ATOM 3427 C CA . GLY B 1 193 ? 6.48 33.031 11.422 1 91.81 193 GLY B CA 1
ATOM 3428 C C . GLY B 1 193 ? 5.082 32.688 10.961 1 91.81 193 GLY B C 1
ATOM 3429 O O . GLY B 1 193 ? 4.094 33.125 11.547 1 91.81 193 GLY B O 1
ATOM 3430 N N . ARG B 1 194 ? 4.957 31.906 9.906 1 94.81 194 ARG B N 1
ATOM 3431 C CA . ARG B 1 194 ? 3.648 31.5 9.414 1 94.81 194 ARG B CA 1
ATOM 3432 C C . ARG B 1 194 ? 3.166 30.234 10.117 1 94.81 194 ARG B C 1
ATOM 3434 O O . ARG B 1 194 ? 3.928 29.266 10.281 1 94.81 194 ARG B O 1
ATOM 3441 N N . LYS B 1 195 ? 1.938 30.297 10.547 1 95 195 LYS B N 1
ATOM 3442 C CA . LYS B 1 195 ? 1.38 29.188 11.32 1 95 195 LYS B CA 1
ATOM 3443 C C . LYS B 1 195 ? 0.158 28.594 10.633 1 95 195 LYS B C 1
ATOM 3445 O O . LYS B 1 195 ? -0.405 29.203 9.719 1 95 195 LYS B O 1
ATOM 3450 N N . GLY B 1 196 ? -0.158 27.438 10.984 1 94.31 196 GLY B N 1
ATOM 3451 C CA . GLY B 1 196 ? -1.359 26.734 10.547 1 94.31 196 GLY B CA 1
ATOM 3452 C C . GLY B 1 196 ? -2.021 25.938 11.648 1 94.31 196 GLY B C 1
ATOM 3453 O O . GLY B 1 196 ? -1.348 25.453 12.562 1 94.31 196 GLY B O 1
ATOM 3454 N N . LYS B 1 197 ? -3.322 25.875 11.547 1 96.62 197 LYS B N 1
ATOM 3455 C CA . LYS B 1 197 ? -4.102 25.109 12.523 1 96.62 197 LYS B CA 1
ATOM 3456 C C . LYS B 1 197 ? -4.758 23.891 11.883 1 96.62 197 LYS B C 1
ATOM 3458 O O . LYS B 1 197 ? -5.043 23.906 10.68 1 96.62 197 LYS B O 1
ATOM 3463 N N . LEU B 1 198 ? -4.965 22.859 12.695 1 97.88 198 LEU B N 1
ATOM 3464 C CA . LEU B 1 198 ? -5.719 21.688 12.258 1 97.88 198 LEU B CA 1
ATOM 3465 C C . LEU B 1 198 ? -7.051 21.594 12.992 1 97.88 198 LEU B C 1
ATOM 3467 O O . LEU B 1 198 ? -7.141 21.938 14.172 1 97.88 198 LEU B O 1
ATOM 3471 N N . SER B 1 199 ? -8 21.203 12.258 1 98.62 199 SER B N 1
ATOM 3472 C CA . SER B 1 199 ? -9.32 20.906 12.805 1 98.62 199 SER B CA 1
ATOM 3473 C C . SER B 1 199 ? -9.703 19.453 12.547 1 98.62 199 SER B C 1
ATOM 3475 O O . SER B 1 199 ? -9.219 18.828 11.594 1 98.62 199 SER B O 1
ATOM 3477 N N . ILE B 1 200 ? -10.547 18.891 13.406 1 98.88 200 ILE B N 1
ATOM 3478 C CA . ILE B 1 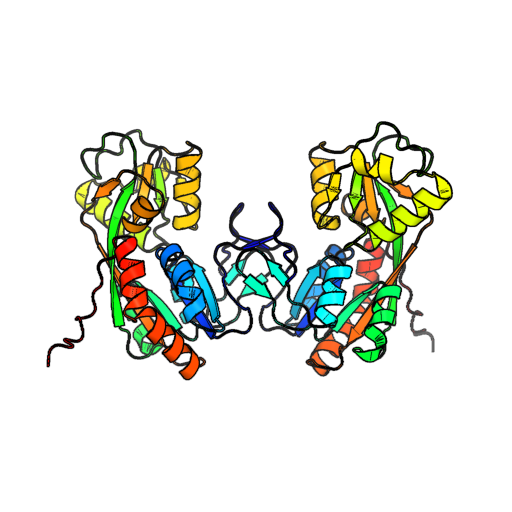200 ? -11.086 17.547 13.242 1 98.88 200 ILE B CA 1
ATOM 3479 C C . ILE B 1 200 ? -12.609 17.594 13.328 1 98.88 200 ILE B C 1
ATOM 3481 O O . ILE B 1 200 ? -13.172 18.359 14.109 1 98.88 200 ILE B O 1
ATOM 3485 N N . ALA B 1 201 ? -13.266 16.828 12.492 1 98.88 201 ALA B N 1
ATOM 3486 C CA . ALA B 1 201 ? -14.719 16.812 12.461 1 98.88 201 ALA B CA 1
ATOM 3487 C C . ALA B 1 201 ? -15.242 15.461 11.969 1 98.88 201 ALA B C 1
ATOM 3489 O O . ALA B 1 201 ? -14.57 14.781 11.188 1 98.88 201 ALA B O 1
ATOM 3490 N N . VAL B 1 202 ? -16.391 15.062 12.492 1 98.81 202 VAL B N 1
ATOM 3491 C CA . VAL B 1 202 ? -17.109 13.906 11.984 1 98.81 202 VAL B CA 1
ATOM 3492 C C . VAL B 1 202 ? -17.844 14.273 10.688 1 98.81 202 VAL B C 1
ATOM 3494 O O . VAL B 1 202 ? -18.406 15.359 10.578 1 98.81 202 VAL B O 1
ATOM 3497 N N . THR B 1 203 ? -17.766 13.406 9.695 1 98.62 203 THR B N 1
ATOM 3498 C CA . THR B 1 203 ? -18.453 13.703 8.438 1 98.62 203 THR B CA 1
ATOM 3499 C C . THR B 1 203 ? -19.938 13.375 8.547 1 98.62 203 THR B C 1
ATOM 3501 O O . THR B 1 203 ? -20.344 12.57 9.375 1 98.62 203 THR B O 1
ATOM 3504 N N . LYS B 1 204 ? -20.766 13.961 7.66 1 97.75 204 LYS B N 1
ATOM 3505 C CA . LYS B 1 204 ? -22.203 13.812 7.723 1 97.75 204 LYS B CA 1
ATOM 3506 C C . LYS B 1 204 ? -22.656 12.5 7.09 1 97.75 204 LYS B C 1
ATOM 3508 O O . LYS B 1 204 ? -23.766 12.023 7.348 1 97.75 204 LYS B O 1
ATOM 3513 N N . PHE B 1 205 ? -21.922 11.812 6.277 1 92.56 205 PHE B N 1
ATOM 3514 C CA . PHE B 1 205 ? -22.359 10.711 5.434 1 92.56 205 PHE B CA 1
ATOM 3515 C C . PHE B 1 205 ? -21.797 9.383 5.934 1 92.56 205 PHE B C 1
ATOM 3517 O O . PHE B 1 205 ? -22.156 8.32 5.422 1 92.56 205 PHE B O 1
ATOM 3524 N N . GLY B 1 206 ? -21.047 9.328 6.938 1 91.88 206 GLY B N 1
ATOM 3525 C CA . GLY B 1 206 ? -20.391 8.102 7.363 1 91.88 206 GLY B CA 1
ATOM 3526 C C . GLY B 1 206 ? -20.891 7.582 8.695 1 91.88 206 GLY B C 1
ATOM 3527 O O . GLY B 1 206 ? -22.031 7.844 9.07 1 91.88 206 GLY B O 1
ATOM 3528 N N . ASP B 1 207 ? -20.141 6.637 9.305 1 96.69 207 ASP B N 1
ATOM 3529 C CA . ASP B 1 207 ? -20.359 6.086 10.641 1 96.69 207 ASP B CA 1
ATOM 3530 C C . ASP B 1 207 ? -20.141 7.156 11.711 1 96.69 207 ASP B C 1
ATOM 3532 O O . ASP B 1 207 ? -19.047 7.285 12.266 1 96.69 207 ASP B O 1
ATOM 3536 N N . LYS B 1 208 ? -21.203 7.781 12.156 1 97.81 208 LYS B N 1
ATOM 3537 C CA . LYS B 1 208 ? -21.109 8.906 13.078 1 97.81 208 LYS B CA 1
ATOM 3538 C C . LYS B 1 208 ? -20.609 8.461 14.453 1 97.81 208 LYS B C 1
ATOM 3540 O O . LYS B 1 208 ? -19.812 9.148 15.086 1 97.81 208 LYS B O 1
ATOM 3545 N N . GLU B 1 209 ? -21.078 7.305 14.852 1 98.12 209 GLU B N 1
ATOM 3546 C CA . GLU B 1 209 ? -20.656 6.805 16.156 1 98.12 209 GLU B CA 1
ATOM 3547 C C . GLU B 1 209 ? -19.156 6.496 16.172 1 98.12 209 GLU B C 1
ATOM 3549 O O . GLU B 1 209 ? -18.453 6.918 17.078 1 98.12 209 GLU B O 1
ATOM 3554 N N . GLY B 1 210 ? -18.703 5.746 15.164 1 98.56 210 GLY B N 1
ATOM 3555 C CA . GLY B 1 210 ? -17.281 5.469 15.062 1 98.56 210 GLY B CA 1
ATOM 3556 C C . GLY B 1 210 ? -16.438 6.727 14.922 1 98.56 210 GLY B C 1
ATOM 3557 O O . GLY B 1 210 ? -15.398 6.855 15.562 1 98.56 210 GLY B O 1
ATOM 3558 N N . GLY B 1 211 ? -16.922 7.641 14.078 1 98.69 211 GLY B N 1
ATOM 3559 C CA . GLY B 1 211 ? -16.234 8.906 13.914 1 98.69 211 GLY B CA 1
ATOM 3560 C C . GLY B 1 211 ? -16.078 9.688 15.203 1 98.69 211 GLY B C 1
ATOM 3561 O O . GLY B 1 211 ? -15.016 10.242 15.484 1 98.69 211 GLY B O 1
ATOM 3562 N N . ARG B 1 212 ? -17.156 9.742 15.984 1 98.5 212 ARG B N 1
ATOM 3563 C CA . ARG B 1 212 ? -17.125 10.453 17.266 1 98.5 212 ARG B CA 1
ATOM 3564 C C . ARG B 1 212 ? -16.141 9.812 18.219 1 98.5 212 ARG B C 1
ATOM 3566 O O . ARG B 1 212 ? -15.406 10.516 18.922 1 98.5 212 ARG B O 1
ATOM 3573 N N . ARG B 1 213 ? -16.141 8.531 18.219 1 98.56 213 ARG B N 1
ATOM 3574 C CA . ARG B 1 213 ? -15.188 7.82 19.078 1 98.56 213 ARG B CA 1
ATOM 3575 C C . ARG B 1 213 ? -13.75 8.188 18.719 1 98.56 213 ARG B C 1
ATOM 3577 O O . ARG B 1 213 ? -12.945 8.484 19.609 1 98.56 213 ARG B O 1
ATOM 3584 N N . VAL B 1 214 ? -13.422 8.133 17.438 1 98.81 214 VAL B N 1
ATOM 3585 C CA . VAL B 1 214 ? -12.07 8.453 16.984 1 98.81 214 VAL B CA 1
ATOM 3586 C C . VAL B 1 214 ? -11.75 9.906 17.312 1 98.81 214 VAL B C 1
ATOM 3588 O O . VAL B 1 214 ? -10.672 10.211 17.812 1 98.81 214 VAL B O 1
ATOM 3591 N N . LYS B 1 215 ? -12.695 10.797 17 1 98.75 215 LYS B N 1
ATOM 3592 C CA . LYS B 1 215 ? -12.523 12.211 17.312 1 98.75 215 LYS B CA 1
ATOM 3593 C C . LYS B 1 215 ? -12.242 12.422 18.797 1 98.75 215 LYS B C 1
ATOM 3595 O O . LYS B 1 215 ? -11.352 13.195 19.156 1 98.75 215 LYS B O 1
ATOM 3600 N N . GLU B 1 216 ? -12.93 11.75 19.688 1 98.44 216 GLU B N 1
ATOM 3601 C CA . GLU B 1 216 ? -12.742 11.867 21.125 1 98.44 216 GLU B CA 1
ATOM 3602 C C . GLU B 1 216 ? -11.344 11.414 21.531 1 98.44 216 GLU B C 1
ATOM 3604 O O . GLU B 1 216 ? -10.719 12.023 22.406 1 98.44 216 GLU B O 1
ATOM 3609 N N . VAL B 1 217 ? -10.891 10.344 20.953 1 98.75 217 VAL B N 1
ATOM 3610 C CA . VAL B 1 217 ? -9.555 9.852 21.266 1 98.75 217 VAL B CA 1
ATOM 3611 C C . VAL B 1 217 ? -8.516 10.891 20.859 1 98.75 217 VAL B C 1
ATOM 3613 O O . VAL B 1 217 ? -7.586 11.188 21.609 1 98.75 217 VAL B O 1
ATOM 3616 N N . VAL B 1 218 ? -8.648 11.477 19.656 1 98.69 218 VAL B N 1
ATOM 3617 C CA . VAL B 1 218 ? -7.691 12.453 19.141 1 98.69 218 VAL B CA 1
ATOM 3618 C C . VAL B 1 218 ? -7.68 13.68 20.047 1 98.69 218 VAL B C 1
ATOM 3620 O O . VAL B 1 218 ? -6.629 14.289 20.266 1 98.69 218 VAL B O 1
ATOM 3623 N N . LEU B 1 219 ? -8.812 14.008 20.625 1 98.56 219 LEU B N 1
ATOM 3624 C CA . LEU B 1 219 ? -8.938 15.219 21.438 1 98.56 219 LEU B CA 1
ATOM 3625 C C . LEU B 1 219 ? -8.68 14.914 22.906 1 98.56 219 LEU B C 1
ATOM 3627 O O . LEU B 1 219 ? -8.852 15.789 23.766 1 98.56 219 LEU B O 1
ATOM 3631 N N . SER B 1 220 ? -8.25 13.75 23.266 1 98.19 220 SER B N 1
ATOM 3632 C CA . SER B 1 220 ? -8.086 13.312 24.641 1 98.19 220 SER B CA 1
ATOM 3633 C C . SER B 1 220 ? -6.816 13.891 25.266 1 98.19 220 SER B C 1
ATOM 3635 O O . SER B 1 220 ? -5.93 14.359 24.547 1 98.19 220 SER B O 1
ATOM 3637 N N . PRO B 1 221 ? -6.68 13.797 26.594 1 97.12 221 PRO B N 1
ATOM 3638 C CA . PRO B 1 221 ? -5.453 14.227 27.266 1 97.12 221 PRO B CA 1
ATOM 3639 C C . PRO B 1 221 ? -4.23 13.422 26.844 1 97.12 221 PRO B C 1
ATOM 3641 O O . PRO B 1 221 ? -3.125 13.961 26.766 1 97.12 221 PRO B O 1
ATOM 3644 N N . GLU B 1 222 ? -4.445 12.203 26.641 1 96.81 222 GLU B N 1
ATOM 3645 C CA . GLU B 1 222 ? -3.34 11.367 26.172 1 96.81 222 GLU B CA 1
ATOM 3646 C C . GLU B 1 222 ? -2.818 11.844 24.812 1 96.81 222 GLU B C 1
ATOM 3648 O O . GLU B 1 222 ? -1.606 11.914 24.609 1 96.81 222 GLU B O 1
ATOM 3653 N N . SER B 1 223 ? -3.689 12.125 23.906 1 98.25 223 SER B N 1
ATOM 3654 C CA . SER B 1 223 ? -3.283 12.656 22.609 1 98.25 223 SER B CA 1
ATOM 3655 C C . SER B 1 223 ? -2.582 14 22.75 1 98.25 223 SER B C 1
ATOM 3657 O O . SER B 1 223 ? -1.586 14.266 22.078 1 98.25 223 SER B O 1
ATOM 3659 N N . ARG B 1 224 ? -3.135 14.82 23.625 1 98.19 224 ARG B N 1
ATOM 3660 C CA . ARG B 1 224 ? -2.488 16.109 23.891 1 98.19 224 ARG B CA 1
ATOM 3661 C C . ARG B 1 224 ? -1.02 15.906 24.25 1 98.19 224 ARG B C 1
ATOM 3663 O O . ARG B 1 224 ? -0.146 16.594 23.703 1 98.19 224 ARG B O 1
ATOM 3670 N N . SER B 1 225 ? -0.763 15.008 25.156 1 98.06 225 SER B N 1
ATOM 3671 C CA . SER B 1 225 ? 0.605 14.75 25.594 1 98.06 225 SER B CA 1
ATOM 3672 C C . SER B 1 225 ? 1.493 14.336 24.422 1 98.06 225 SER B C 1
ATOM 3674 O O . SER B 1 225 ? 2.635 14.789 24.312 1 98.06 225 SER B O 1
ATOM 3676 N N . VAL B 1 226 ? 0.971 13.461 23.547 1 98.38 226 VAL B N 1
ATOM 3677 C CA . VAL B 1 226 ? 1.729 12.984 22.406 1 98.38 226 VAL B CA 1
ATOM 3678 C C . VAL B 1 226 ? 2.012 14.148 21.453 1 98.38 226 VAL B C 1
ATOM 3680 O O . VAL B 1 226 ? 3.141 14.32 20.984 1 98.38 226 VAL B O 1
ATOM 3683 N N . TYR B 1 227 ? 0.984 14.945 21.109 1 98.56 227 TYR B N 1
ATOM 3684 C CA . TYR B 1 227 ? 1.142 16.062 20.188 1 98.56 227 TYR B CA 1
ATOM 3685 C C . TYR B 1 227 ? 2.131 17.078 20.734 1 98.56 227 TYR B C 1
ATOM 3687 O O . TYR B 1 227 ? 2.984 17.594 20 1 98.56 227 TYR B O 1
ATOM 3695 N N . GLU B 1 228 ? 2.082 17.391 21.984 1 98 228 GLU B N 1
ATOM 3696 C CA . GLU B 1 228 ? 2.986 18.359 22.594 1 98 228 GLU B CA 1
ATOM 3697 C C . GLU B 1 228 ? 4.418 17.844 22.625 1 98 228 GLU B C 1
ATOM 3699 O O . GLU B 1 228 ? 5.371 18.625 22.516 1 98 228 GLU B O 1
ATOM 3704 N N . LYS B 1 229 ? 4.543 16.516 22.797 1 97.31 229 LYS B N 1
ATOM 3705 C CA . LYS B 1 229 ? 5.852 15.875 22.719 1 97.31 229 LYS B CA 1
ATOM 3706 C C . LYS B 1 229 ? 6.566 16.25 21.422 1 97.31 229 LYS B C 1
ATOM 3708 O O . LYS B 1 229 ? 7.793 16.359 21.391 1 97.31 229 LYS B O 1
ATOM 3713 N N . TYR B 1 230 ? 5.832 16.531 20.344 1 97.25 230 TYR B N 1
ATOM 3714 C CA . TYR B 1 230 ? 6.414 16.828 19.031 1 97.25 230 TYR B CA 1
ATOM 3715 C C . TYR B 1 230 ? 6.316 18.328 18.734 1 97.25 230 TYR B C 1
ATOM 3717 O O . TYR B 1 230 ? 6.52 18.75 17.594 1 97.25 230 TYR B O 1
ATOM 3725 N N . ALA B 1 231 ? 5.895 19.141 19.719 1 97.19 231 ALA B N 1
ATOM 3726 C CA . ALA B 1 231 ? 5.977 20.594 19.672 1 97.19 231 ALA B CA 1
ATOM 3727 C C . ALA B 1 231 ? 4.734 21.188 19.031 1 97.19 231 ALA B C 1
ATOM 3729 O O . ALA B 1 231 ? 4.73 22.375 18.641 1 97.19 231 ALA B O 1
ATOM 3730 N N . PHE B 1 232 ? 3.699 20.344 18.859 1 98.44 232 PHE B N 1
ATOM 3731 C CA . PHE B 1 232 ? 2.426 20.969 18.531 1 98.44 232 PHE B CA 1
ATOM 3732 C C . PHE B 1 232 ? 1.949 21.875 19.672 1 98.44 232 PHE B C 1
ATOM 3734 O O . PHE B 1 232 ? 2.123 21.531 20.844 1 98.44 232 PHE B O 1
ATOM 3741 N N . LYS B 1 233 ? 1.326 22.984 19.266 1 97.88 233 LYS B N 1
ATOM 3742 C CA . LYS B 1 233 ? 0.604 23.766 20.266 1 97.88 233 LYS B CA 1
ATOM 3743 C C . LYS B 1 233 ? -0.841 23.297 20.391 1 97.88 233 LYS B C 1
ATOM 3745 O O . LYS B 1 233 ? -1.613 23.375 19.438 1 97.88 233 LYS B O 1
ATOM 3750 N N . TRP B 1 234 ? -1.182 22.781 21.516 1 98.06 234 TRP B N 1
ATOM 3751 C CA . TRP B 1 234 ? -2.543 22.312 21.766 1 98.06 234 TRP B CA 1
ATOM 3752 C C . TRP B 1 234 ? -3.496 23.5 21.938 1 98.06 234 TRP B C 1
ATOM 3754 O O . TRP B 1 234 ? -3.203 24.438 22.672 1 98.06 234 TRP B O 1
ATOM 3764 N N . MET B 1 235 ? -4.645 23.531 21.25 1 97.25 235 MET B N 1
ATOM 3765 C CA . MET B 1 235 ? -5.484 24.719 21.141 1 97.25 235 MET B CA 1
ATOM 3766 C C . MET B 1 235 ? -6.73 24.578 22.016 1 97.25 235 MET B C 1
ATOM 3768 O O . MET B 1 235 ? -7.473 25.547 22.188 1 97.25 235 MET B O 1
ATOM 3772 N N . MET B 1 236 ? -7.082 23.438 22.484 1 90 236 MET B N 1
ATOM 3773 C CA . MET B 1 236 ? -8.297 23.25 23.266 1 90 236 MET B CA 1
ATOM 3774 C C . MET B 1 236 ? -8.062 23.609 24.734 1 90 236 MET B C 1
ATOM 3776 O O . MET B 1 236 ? -6.961 23.422 25.25 1 90 236 MET B O 1
ATOM 3780 N N . ASN B 1 237 ? -9.047 24.469 25.234 1 76.19 237 ASN B N 1
ATOM 3781 C CA . ASN B 1 237 ? -8.961 24.891 26.625 1 76.19 237 ASN B CA 1
ATOM 3782 C C . ASN B 1 237 ? -8.906 23.703 27.578 1 76.19 237 ASN B C 1
ATOM 3784 O O . ASN B 1 237 ? -9.5 22.656 27.297 1 76.19 237 ASN B O 1
ATOM 3788 N N . ARG B 1 238 ? -7.902 23.656 28.438 1 57.25 238 ARG B N 1
ATOM 3789 C CA . ARG B 1 238 ? -7.766 22.656 29.5 1 57.25 238 ARG B CA 1
ATOM 3790 C C . ARG B 1 238 ? -9.055 22.516 30.297 1 57.25 238 ARG B C 1
ATOM 3792 O O . ARG B 1 238 ? -9.68 23.531 30.641 1 57.25 238 ARG B O 1
ATOM 3799 N N . VAL B 1 239 ? -9.969 21.625 30.031 1 49.34 239 VAL B N 1
ATOM 3800 C CA . VAL B 1 239 ? -11.031 21.438 31.016 1 49.34 239 VAL B CA 1
ATOM 3801 C C . VAL B 1 239 ? -10.453 21.609 32.406 1 49.34 239 VAL B C 1
ATOM 3803 O O . VAL B 1 239 ? -9.539 20.891 32.812 1 49.34 239 VAL B O 1
ATOM 3806 N N . SER B 1 240 ? -10.672 22.719 33.031 1 41.09 240 SER B N 1
ATOM 3807 C CA . SER B 1 240 ? -10.375 22.984 34.438 1 41.09 240 SER B CA 1
ATOM 3808 C C . SER B 1 240 ? -10.844 21.844 35.312 1 41.09 240 SER B C 1
ATOM 3810 O O . SER B 1 240 ? -12.031 21.5 35.344 1 41.09 240 SER B O 1
ATOM 3812 N N . ARG B 1 241 ? -10.281 20.781 35.5 1 40.78 241 ARG B N 1
ATOM 3813 C CA . ARG B 1 241 ? -10.602 19.953 36.656 1 40.78 241 ARG B CA 1
ATOM 3814 C C . ARG B 1 241 ? -10.727 20.812 37.906 1 40.78 241 ARG B C 1
ATOM 3816 O O . ARG B 1 241 ? -10.797 20.281 39.031 1 40.78 241 ARG B O 1
ATOM 3823 N N . GLU B 1 242 ? -10.352 22 37.969 1 32.81 242 GLU B N 1
ATOM 3824 C CA . GLU B 1 242 ? -10.234 22.547 39.312 1 32.81 242 GLU B CA 1
ATOM 3825 C C . GLU B 1 242 ? -11.602 22.75 39.969 1 32.81 242 GLU B C 1
ATOM 3827 O O . GLU B 1 242 ? -11.711 22.984 41.156 1 32.81 242 GLU B O 1
ATOM 3832 N N . ARG B 1 243 ? -12.812 22.562 39.344 1 29.64 243 ARG B N 1
ATOM 3833 C CA . ARG B 1 243 ? -13.68 22.875 40.469 1 29.64 243 ARG B CA 1
ATOM 3834 C C . ARG B 1 243 ? -13.805 21.688 41.406 1 29.64 243 ARG B C 1
ATOM 3836 O O . ARG B 1 243 ? -13.836 20.531 40.969 1 29.64 243 ARG B O 1
#

Sequence (486 aa):
MLDLTLDGFDLVHDLYGRMSGVKFFAAGNQWFALEEVLPKMGDVFMETLPPGVVMKQVMGEEVRIGNLVIDVKPDVVSLPSSMMEQVKDLVLEPVVYVENEVVIATDLRVRDICDLSGLKLALPNPENEGIGAVFKEAYEKQCGDYSSLRERSYVTKVHHRETPFLMRKGIVNAGVMWNTEAVKWGFKSVGTGRKGKLSIAVTKFGDKEGGRRVKEVVLSPESRSVYEKYAFKWMMNRVSRERMLDLTLDGFDLVHDLYGRMSGVKFFAAGNQWFALEEVLPKMGDVFMETLPPGVVMKQVMGEEVRIGNLVIDVKPDVVSLPSSMMEQVKDLVLEPVVYVENEVVIATDLRVRDICDLSGLKLALPNPENEGIGAVFKEAYEKQCGDYSSLRERSYVTKVHHRETPFLMRKGIVNAGVMWNTEAVKWGFKSVGTGRKGKLSIAVTKFGDKEGGRRVKEVVLSPESRSVYEKYAFKWMMNRVSRER

Solvent-accessible surface area (backbone atoms only — not comparable to full-atom values): 25304 Å² total; per-residue (Å²): 122,45,77,62,53,32,94,96,39,29,31,30,71,45,37,34,43,27,68,83,27,45,31,35,37,28,35,30,86,47,44,74,47,49,60,72,47,42,82,74,48,58,64,26,21,34,38,36,42,43,35,47,56,51,51,42,30,72,73,67,49,38,40,27,36,59,44,27,29,48,71,73,64,46,8,17,39,32,28,43,45,77,58,44,60,76,44,48,90,51,40,44,80,70,42,63,46,36,34,47,38,41,21,42,31,31,87,62,95,56,87,50,91,67,57,49,81,91,56,37,31,28,37,39,33,48,88,43,24,61,65,18,40,53,48,50,52,52,40,38,72,73,57,42,70,54,66,66,55,55,73,61,30,47,70,34,92,48,40,86,62,47,36,61,52,34,42,75,71,60,76,23,62,30,28,59,43,44,43,40,52,29,55,73,72,68,47,50,66,45,77,66,83,48,69,52,43,34,21,40,26,30,26,71,86,42,53,52,68,54,14,46,51,38,52,49,46,63,70,29,71,70,34,48,53,49,37,43,73,39,64,36,42,74,58,59,79,74,77,72,72,75,119,120,44,78,63,52,33,92,97,40,29,33,29,71,45,37,33,43,27,68,81,25,44,31,35,37,30,34,29,87,47,44,74,47,48,60,71,47,42,82,74,49,59,65,27,21,34,36,36,41,41,36,45,56,51,53,41,31,72,75,67,49,38,39,28,36,59,44,27,29,48,73,73,65,46,9,17,40,32,27,44,44,77,60,43,59,77,44,47,90,51,40,45,79,69,40,63,44,34,36,45,38,42,22,42,33,30,87,62,93,54,87,48,90,66,56,52,80,91,54,38,30,28,37,39,32,49,88,41,24,62,65,17,40,55,47,47,52,52,39,36,76,74,57,41,70,54,66,65,55,54,72,61,30,48,70,35,91,48,40,86,61,49,36,63,51,35,43,73,72,60,76,22,64,31,27,58,42,45,44,39,52,29,56,72,72,68,46,48,66,44,78,67,83,47,69,51,44,34,21,40,27,30,27,71,86,41,52,52,68,54,13,49,52,38,50,49,44,63,70,28,70,69,34,48,53,50,36,43,74,39,63,37,43,74,59,59,79,74,78,71,74,75,120

Secondary structure (DSSP, 8-state):
-EE--BTTTEEESSEEEETTSEEEEEEGGGHHHHHHHGGGG-SEEEEEE-HHHHHHHHTT--EEETTEEE----SEEEEEHHHHHHTGGGEEEEEEEEEEEEEEEESS---STT--TT--EEEE-TTT-HHHHHHHHHHHHHT--HHHHHHTSEEESSHHHHHHHHHHTTS-SEEEEEHHHHHHHT--EEEEEEEEEEEEEEESSS-HHHHHHHHHHHTSHHHHHHHHHTT-EE-S----TT-/-EE--BTTTEEESSEEEETTSEEEEEEGGGHHHHHHHGGGS-SEEEEEE-HHHHHHHHTT--EEETTEEE----SEEEEEHHHHHHTGGGEEEEEEEEEEEEEEEESS---STT--TT--EEEE-TTT-HHHHHHHHHHHHHT--HHHHHHTSEEESSHHHHHHHHHHTTS-SEEEEEHHHHHHHT--EEEEEEEEEEEEEEESSS-HHHHHHHHHHHTSHHHHHHHHHTT-EE-S-------